Protein 3GRC (pdb70)

CATH classification: 3.40.50.2300

Sequence (483 aa):
PRPRILICEDDPDIARLLNLLEKGGFDSDVHSAAQALEQVARRPYAATVDLNLPDQDGVSLIRALRRDSRTRDLAIVVVSANAREGELEFNSQPLAVSTWLEKPIDENLLILSLHRAIDNAPRPRILICEDDPDIARLLNLLEKGGFDSDVHSAAQALEQVARRPYAATVDLNLPDQDGVSLIRALRRDSRTRDLAIVVVSANAREGELEFNSQPLAVSTWLEKPIDENLLILSLHRAIDNPRPRILICEDDPDIARLLNLLEKGGFDSDVHSAAQALEQVARRPYAATVDLNLPDQDGVSLIRALRRDSRTRDLAIVVVSANAREGELEFNSQPLAVSTWLEKPIDENLLILSLHRAIDNAPRPRILICEDDPDIARLLNLLEKGGFDSDVHSAAQALEQVARRPYAATVDLNLPDQDGVSLIRALRRDSRTRDLAIVVVSANAREGELEFNSQPLAVSTWLEKPIDENLLILSLHRAIDNA

Structure (mmCIF, N/CA/C/O backbone):
data_3GRC
#
_entry.id   3GRC
#
_cell.length_a   64.362
_cell.length_b   87.810
_cell.length_c   103.814
_cell.angle_alpha   90.00
_cell.angle_beta   90.00
_cell.angle_gamma   90.00
#
_symmetry.space_group_name_H-M   'P 21 21 21'
#
loop_
_entity.id
_entity.type
_entity.pdbx_description
1 polymer 'Sensor protein, Kinase'
2 water water
#
loop_
_atom_site.group_PDB
_atom_site.id
_atom_site.type_symbol
_atom_site.label_atom_id
_atom_site.label_alt_id
_atom_site.label_comp_id
_atom_site.label_asym_id
_atom_site.label_entity_id
_atom_site.label_seq_id
_atom_site.pdbx_PDB_ins_code
_atom_site.Cartn_x
_atom_site.Cartn_y
_atom_site.Cartn_z
_atom_site.occupancy
_atom_site.B_iso_or_equiv
_atom_site.auth_seq_id
_atom_site.auth_comp_id
_atom_site.auth_asym_id
_atom_site.auth_atom_id
_atom_site.pdbx_PDB_model_num
ATOM 1 N N . PRO A 1 5 ? 60.635 43.010 -40.150 1.00 52.00 546 PRO A N 1
ATOM 2 C CA . PRO A 1 5 ? 61.433 44.253 -40.147 1.00 52.05 546 PRO A CA 1
ATOM 3 C C . PRO A 1 5 ? 62.692 44.245 -39.259 1.00 51.92 546 PRO A C 1
ATOM 4 O O . PRO A 1 5 ? 63.806 44.137 -39.794 1.00 53.63 546 PRO A O 1
ATOM 8 N N . ARG A 1 6 ? 62.545 44.357 -37.932 1.00 49.14 547 ARG A N 1
ATOM 9 C CA . ARG A 1 6 ? 63.737 44.365 -37.076 1.00 46.78 547 ARG A CA 1
ATOM 10 C C . ARG A 1 6 ? 63.839 43.386 -35.890 1.00 42.63 547 ARG A C 1
ATOM 11 O O . ARG A 1 6 ? 64.633 42.453 -35.942 1.00 42.51 547 ARG A O 1
ATOM 19 N N . PRO A 1 7 ? 63.074 43.590 -34.800 1.00 37.70 548 PRO A N 1
ATOM 20 C CA . PRO A 1 7 ? 63.222 42.613 -33.707 1.00 34.44 548 PRO A CA 1
ATOM 21 C C . PRO A 1 7 ? 62.913 41.211 -34.251 1.00 30.64 548 PRO A C 1
ATOM 22 O O . PRO A 1 7 ? 61.910 41.027 -34.926 1.00 28.33 548 PRO A O 1
ATOM 26 N N . ARG A 1 8 ? 63.754 40.224 -33.962 1.00 28.12 549 ARG A N 1
ATOM 27 C CA . ARG A 1 8 ? 63.504 38.886 -34.493 1.00 26.19 549 ARG A CA 1
ATOM 28 C C . ARG A 1 8 ? 62.921 37.895 -33.485 1.00 23.89 549 ARG A C 1
ATOM 29 O O . ARG A 1 8 ? 63.396 37.782 -32.355 1.00 25.70 549 ARG A O 1
ATOM 37 N N . ILE A 1 9 ? 61.887 37.173 -33.906 1.00 21.98 550 ILE A N 1
ATOM 38 C CA . ILE A 1 9 ? 61.217 36.197 -33.045 1.00 21.04 550 ILE A CA 1
ATOM 39 C C . ILE A 1 9 ? 61.520 34.761 -33.464 1.00 19.79 550 ILE A C 1
ATOM 40 O O . ILE A 1 9 ? 61.539 34.455 -34.649 1.00 21.58 550 ILE A O 1
ATOM 45 N N . LEU A 1 10 ? 61.768 33.879 -32.503 1.00 18.59 551 LEU A N 1
ATOM 46 C CA . LEU A 1 10 ? 62.002 32.482 -32.837 1.00 16.72 551 LEU A CA 1
ATOM 47 C C . LEU A 1 10 ? 60.700 31.711 -32.598 1.00 16.98 551 LEU A C 1
ATOM 48 O O . LEU A 1 10 ? 60.235 31.592 -31.467 1.00 18.51 551 LEU A O 1
ATOM 53 N N . ILE A 1 11 ? 60.117 31.213 -33.679 1.00 14.98 552 ILE A N 1
ATOM 54 C CA . ILE A 1 11 ? 58.878 30.453 -33.636 1.00 16.26 552 ILE A CA 1
ATOM 55 C C . ILE A 1 11 ? 59.141 28.955 -33.510 1.00 16.73 552 ILE A C 1
ATOM 56 O O . ILE A 1 11 ? 59.704 28.347 -34.417 1.00 19.09 552 ILE A O 1
ATOM 61 N N . CYS A 1 12 ? 58.732 28.362 -32.398 1.00 18.12 553 CYS A N 1
ATOM 62 C CA . CYS A 1 12 ? 58.902 26.930 -32.201 1.00 18.71 553 CYS A CA 1
ATOM 63 C C . CYS A 1 12 ? 57.498 26.360 -32.251 1.00 20.31 553 CYS A C 1
ATOM 64 O O . CYS A 1 12 ? 56.722 26.491 -31.289 1.00 19.92 553 CYS A O 1
ATOM 67 N N . GLU A 1 13 ? 57.174 25.732 -33.379 1.00 19.25 554 GLU A N 1
ATOM 68 C CA . GLU A 1 13 ? 55.844 25.182 -33.595 1.00 19.34 554 GLU A CA 1
ATOM 69 C C . GLU A 1 13 ? 55.898 23.880 -34.377 1.00 20.00 554 GLU A C 1
ATOM 70 O O . GLU A 1 13 ? 56.558 23.779 -35.409 1.00 18.10 554 GLU A O 1
ATOM 76 N N . ASP A 1 14 ? 55.203 22.884 -33.862 1.00 19.10 555 ASP A N 1
ATOM 77 C CA . ASP A 1 14 ? 55.148 21.578 -34.488 1.00 21.25 555 ASP A CA 1
ATOM 78 C C . ASP A 1 14 ? 54.340 21.545 -35.794 1.00 20.76 555 ASP A C 1
ATOM 79 O O . ASP A 1 14 ? 54.680 20.810 -36.719 1.00 22.89 555 ASP A O 1
ATOM 84 N N . ASP A 1 15 ? 53.277 22.339 -35.869 1.00 19.41 556 ASP A N 1
ATOM 85 C CA . ASP A 1 15 ? 52.409 22.364 -37.049 1.00 18.80 556 ASP A CA 1
ATOM 86 C C . ASP A 1 15 ? 52.907 23.346 -38.125 1.00 18.06 556 ASP A C 1
ATOM 87 O O . ASP A 1 15 ? 52.945 24.559 -37.913 1.00 17.89 556 ASP A O 1
ATOM 92 N N . PRO A 1 16 ? 53.283 22.827 -39.301 1.00 18.64 557 PRO A N 1
ATOM 93 C CA . PRO A 1 16 ? 53.783 23.629 -40.429 1.00 17.97 557 PRO A CA 1
ATOM 94 C C . PRO A 1 16 ? 52.870 24.813 -40.780 1.00 15.69 557 PRO A C 1
ATOM 95 O O . PRO A 1 16 ? 53.345 25.935 -40.979 1.00 13.49 557 PRO A O 1
ATOM 99 N N . ASP A 1 17 ? 51.569 24.547 -40.877 1.00 13.71 558 ASP A N 1
ATOM 100 C CA . ASP A 1 17 ? 50.593 25.594 -41.180 1.00 14.10 558 ASP A CA 1
ATOM 101 C C . ASP A 1 17 ? 50.639 26.710 -40.148 1.00 15.03 558 ASP A C 1
ATOM 102 O O . ASP A 1 17 ? 50.701 27.878 -40.508 1.00 16.93 558 ASP A O 1
ATOM 107 N N . ILE A 1 18 ? 50.621 26.348 -38.864 1.00 15.17 559 ILE A N 1
ATOM 108 C CA . ILE A 1 18 ? 50.654 27.346 -37.788 1.00 13.69 559 ILE A CA 1
ATOM 109 C C . ILE A 1 18 ? 52.008 28.083 -37.744 1.00 15.05 559 ILE A C 1
ATOM 110 O O . ILE A 1 18 ? 52.055 29.275 -37.455 1.00 16.46 559 ILE A O 1
ATOM 115 N N . ALA A 1 19 ? 53.101 27.376 -38.030 1.00 12.92 560 ALA A N 1
ATOM 116 C CA . ALA A 1 19 ? 54.436 27.992 -38.015 1.00 13.67 560 ALA A CA 1
ATOM 117 C C . ALA A 1 19 ? 54.454 29.096 -39.069 1.00 13.56 560 ALA A C 1
ATOM 118 O O . ALA A 1 19 ? 54.914 30.203 -38.815 1.00 14.22 560 ALA A O 1
ATOM 120 N N . ARG A 1 20 ? 53.931 28.783 -40.248 1.00 11.97 561 ARG A N 1
ATOM 121 C CA . ARG A 1 20 ? 53.873 29.750 -41.327 1.00 12.34 561 ARG A CA 1
ATOM 122 C C . ARG A 1 20 ? 52.895 30.885 -40.985 1.00 11.93 561 ARG A C 1
ATOM 123 O O . ARG A 1 20 ? 53.162 32.038 -41.297 1.00 14.80 561 ARG A O 1
ATOM 131 N N . LEU A 1 21 ? 51.770 30.567 -40.347 1.00 13.16 562 LEU A N 1
ATOM 132 C CA . LEU A 1 21 ? 50.803 31.608 -39.975 1.00 13.47 562 LEU A CA 1
ATOM 133 C C . LEU A 1 21 ? 51.514 32.597 -39.040 1.00 13.73 562 LEU A C 1
ATOM 134 O O . LEU A 1 21 ? 51.433 33.818 -39.233 1.00 14.46 562 LEU A O 1
ATOM 139 N N . LEU A 1 22 ? 52.219 32.067 -38.039 1.00 13.49 563 LEU A N 1
ATOM 140 C CA . LEU A 1 22 ? 52.925 32.936 -37.099 1.00 13.52 563 LEU A CA 1
ATOM 141 C C . LEU A 1 22 ? 53.957 33.774 -37.855 1.00 13.30 563 LEU A C 1
ATOM 142 O O . LEU A 1 22 ? 54.017 34.986 -37.679 1.00 13.70 563 LEU A O 1
ATOM 147 N N . ASN A 1 23 ? 54.734 33.129 -38.717 1.00 12.28 564 ASN A N 1
ATOM 148 C CA . ASN A 1 23 ? 55.732 33.839 -39.508 1.00 14.76 564 ASN A CA 1
ATOM 149 C C . ASN A 1 23 ? 55.074 35.017 -40.252 1.00 15.92 564 ASN A C 1
ATOM 150 O O . ASN A 1 23 ? 55.579 36.135 -40.200 1.00 18.29 564 ASN A O 1
ATOM 155 N N . LEU A 1 24 ? 53.944 34.771 -40.917 1.00 16.75 565 LEU A N 1
ATOM 156 C CA . LEU A 1 24 ? 53.233 35.824 -41.653 1.00 16.59 565 LEU A CA 1
ATOM 157 C C . LEU A 1 24 ? 52.580 36.893 -40.761 1.00 18.74 565 LEU A C 1
ATOM 158 O O . LEU A 1 24 ? 52.654 38.078 -41.088 1.00 18.38 565 LEU A O 1
ATOM 171 N N . LEU A 1 26 ? 53.513 37.764 -37.707 1.00 17.36 567 LEU A N 1
ATOM 172 C CA . LEU A 1 26 ? 54.578 38.518 -37.077 1.00 19.37 567 LEU A CA 1
ATOM 173 C C . LEU A 1 26 ? 55.130 39.577 -38.019 1.00 21.65 567 LEU A C 1
ATOM 174 O O . LEU A 1 26 ? 55.416 40.704 -37.602 1.00 21.53 567 LEU A O 1
ATOM 179 N N . GLU A 1 27 ? 55.269 39.205 -39.285 1.00 21.50 568 GLU A N 1
ATOM 180 C CA . GLU A 1 27 ? 55.767 40.126 -40.290 1.00 24.76 568 GLU A CA 1
ATOM 181 C C . GLU A 1 27 ? 54.805 41.321 -40.367 1.00 25.51 568 GLU A C 1
ATOM 182 O O . GLU A 1 27 ? 55.239 42.463 -40.403 1.00 24.29 568 GLU A O 1
ATOM 188 N N . LYS A 1 28 ? 53.502 41.076 -40.385 1.00 25.54 569 LYS A N 1
ATOM 189 C CA . LYS A 1 28 ? 52.582 42.208 -40.427 1.00 28.94 569 LYS A CA 1
ATOM 190 C C . LYS A 1 28 ? 52.791 43.108 -39.201 1.00 28.62 569 LYS A C 1
ATOM 191 O O . LYS A 1 28 ? 52.665 44.323 -39.291 1.00 30.77 569 LYS A O 1
ATOM 197 N N . GLY A 1 29 ? 53.128 42.505 -38.065 1.00 27.15 570 GLY A N 1
ATOM 198 C CA . GLY A 1 29 ? 53.329 43.265 -36.847 1.00 24.56 570 GLY A CA 1
ATOM 199 C C . GLY A 1 29 ? 54.703 43.894 -36.673 1.00 24.74 570 GLY A C 1
ATOM 200 O O . GLY A 1 29 ? 55.010 44.407 -35.596 1.00 26.63 570 GLY A O 1
ATOM 201 N N . GLY A 1 30 ? 55.537 43.835 -37.711 1.00 23.02 571 GLY A N 1
ATOM 202 C CA . GLY A 1 30 ? 56.855 44.439 -37.645 1.00 21.45 571 GLY A CA 1
ATOM 203 C C . GLY A 1 30 ? 57.983 43.552 -37.166 1.00 22.67 571 GLY A C 1
ATOM 204 O O . GLY A 1 30 ? 59.081 44.034 -36.896 1.00 24.76 571 GLY A O 1
ATOM 205 N N . PHE A 1 31 ? 57.735 42.254 -37.077 1.00 22.29 572 PHE A N 1
ATOM 206 C CA . PHE A 1 31 ? 58.751 41.323 -36.603 1.00 22.27 572 PHE A CA 1
ATOM 207 C C . PHE A 1 31 ? 59.326 40.382 -37.662 1.00 22.47 572 PHE A C 1
ATOM 208 O O . PHE A 1 31 ? 58.585 39.865 -38.493 1.00 23.83 572 PHE A O 1
ATOM 216 N N . ASP A 1 32 ? 60.642 40.158 -37.614 1.00 21.95 573 ASP A N 1
ATOM 217 C CA . ASP A 1 32 ? 61.292 39.188 -38.496 1.00 22.92 573 ASP A CA 1
ATOM 218 C C . ASP A 1 32 ? 61.177 37.934 -37.636 1.00 21.83 573 ASP A C 1
ATOM 219 O O . ASP A 1 32 ? 61.022 38.029 -36.408 1.00 21.03 573 ASP A O 1
ATOM 224 N N . SER A 1 33 ? 61.252 36.765 -38.250 1.00 20.41 574 SER A N 1
ATOM 225 C CA . SER A 1 33 ? 61.165 35.532 -37.472 1.00 19.53 574 SER A CA 1
ATOM 226 C C . SER A 1 33 ? 61.685 34.293 -38.185 1.00 19.27 574 SER A C 1
ATOM 227 O O . SER A 1 33 ? 61.738 34.224 -39.410 1.00 21.65 574 SER A O 1
ATOM 230 N N . ASP A 1 34 ? 62.057 33.308 -37.387 1.00 18.72 575 ASP A N 1
ATOM 231 C CA . ASP A 1 34 ? 62.561 32.057 -37.886 1.00 16.95 575 ASP A CA 1
ATOM 232 C C . ASP A 1 34 ? 61.641 30.956 -37.395 1.00 18.33 575 ASP A C 1
ATOM 233 O O . ASP A 1 34 ? 61.196 30.968 -36.254 1.00 18.72 575 ASP A O 1
ATOM 246 N N . VAL A 1 36 ? 61.049 26.951 -36.496 1.00 15.39 577 VAL A N 1
ATOM 247 C CA . VAL A 1 36 ? 61.665 25.673 -36.144 1.00 17.95 577 VAL A CA 1
ATOM 248 C C . VAL A 1 36 ? 60.520 24.804 -35.639 1.00 18.70 577 VAL A C 1
ATOM 249 O O . VAL A 1 36 ? 59.506 25.318 -35.179 1.00 18.00 577 VAL A O 1
ATOM 253 N N . HIS A 1 37 ? 60.677 23.489 -35.718 1.00 21.91 578 HIS A N 1
ATOM 254 C CA . HIS A 1 37 ? 59.590 22.599 -35.329 1.00 22.63 578 HIS A CA 1
ATOM 255 C C . HIS A 1 37 ? 59.769 21.690 -34.117 1.00 23.00 578 HIS A C 1
ATOM 256 O O . HIS A 1 37 ? 58.934 20.807 -33.888 1.00 24.99 578 HIS A O 1
ATOM 263 N N . SER A 1 38 ? 60.829 21.897 -33.340 1.00 19.95 579 SER A N 1
ATOM 264 C CA . SER A 1 38 ? 61.054 21.060 -32.166 1.00 20.48 579 SER A CA 1
ATOM 265 C C . SER A 1 38 ? 61.887 21.766 -31.111 1.00 20.89 579 SER A C 1
ATOM 266 O O . SER A 1 38 ? 62.564 22.759 -31.393 1.00 21.53 579 SER A O 1
ATOM 269 N N . ALA A 1 39 ? 61.831 21.234 -29.892 1.00 22.12 580 ALA A N 1
ATOM 270 C CA . ALA A 1 39 ? 62.575 21.784 -28.768 1.00 23.82 580 ALA A CA 1
ATOM 271 C C . ALA A 1 39 ? 64.075 21.762 -29.038 1.00 25.24 580 ALA A C 1
ATOM 272 O O . ALA A 1 39 ? 64.784 22.721 -28.726 1.00 27.67 580 ALA A O 1
ATOM 274 N N . ALA A 1 40 ? 64.546 20.669 -29.631 1.00 26.56 581 ALA A N 1
ATOM 275 C CA . ALA A 1 40 ? 65.961 20.510 -29.941 1.00 26.33 581 ALA A CA 1
ATOM 276 C C . ALA A 1 40 ? 66.397 21.619 -30.898 1.00 27.43 581 ALA A C 1
ATOM 277 O O . ALA A 1 40 ? 67.399 22.308 -30.653 1.00 27.44 581 ALA A O 1
ATOM 279 N N . GLN A 1 41 ? 65.639 21.791 -31.982 1.00 25.10 582 GLN A N 1
ATOM 280 C CA . GLN A 1 41 ? 65.941 22.826 -32.957 1.00 25.61 582 GLN A CA 1
ATOM 281 C C . GLN A 1 41 ? 65.907 24.203 -32.315 1.00 25.54 582 GLN A C 1
ATOM 282 O O . GLN A 1 41 ? 66.725 25.064 -32.636 1.00 24.81 582 GLN A O 1
ATOM 288 N N . ALA A 1 42 ? 64.959 24.409 -31.407 1.00 24.37 583 ALA A N 1
ATOM 289 C CA . ALA A 1 42 ? 64.854 25.694 -30.743 1.00 25.85 583 ALA A CA 1
ATOM 290 C C . ALA A 1 42 ? 66.103 25.957 -29.891 1.00 26.65 583 ALA A C 1
ATOM 291 O O . ALA A 1 42 ? 66.664 27.051 -29.923 1.00 24.94 583 ALA A O 1
ATOM 293 N N . LEU A 1 43 ? 66.543 24.952 -29.141 1.00 27.73 584 LEU A N 1
ATOM 294 C CA . LEU A 1 43 ? 67.733 25.102 -28.303 1.00 31.65 584 LEU A CA 1
ATOM 295 C C . LEU A 1 43 ? 68.980 25.416 -29.142 1.00 33.12 584 LEU A C 1
ATOM 296 O O . LEU A 1 43 ? 69.774 26.290 -28.791 1.00 35.23 584 LEU A O 1
ATOM 301 N N . GLU A 1 44 ? 69.134 24.717 -30.260 1.00 33.88 585 GLU A N 1
ATOM 302 C CA . GLU A 1 44 ? 70.270 24.943 -31.146 1.00 35.42 585 GLU A CA 1
ATOM 303 C C . GLU A 1 44 ? 70.213 26.353 -31.742 1.00 35.40 585 GLU A C 1
ATOM 304 O O . GLU A 1 44 ? 71.148 27.151 -31.613 1.00 36.61 585 GLU A O 1
ATOM 310 N N . GLN A 1 45 ? 69.088 26.658 -32.379 1.00 34.31 586 GLN A N 1
ATOM 311 C CA . GLN A 1 45 ? 68.897 27.934 -33.054 1.00 32.43 586 GLN A CA 1
ATOM 312 C C . GLN A 1 45 ? 68.919 29.198 -32.197 1.00 32.54 586 GLN A C 1
ATOM 313 O O . GLN A 1 45 ? 69.417 30.234 -32.637 1.00 30.91 586 GLN A O 1
ATOM 319 N N . VAL A 1 46 ? 68.387 29.125 -30.983 1.00 31.61 587 VAL A N 1
ATOM 320 C CA . VAL A 1 46 ? 68.324 30.308 -30.138 1.00 33.52 587 VAL A CA 1
ATOM 321 C C . VAL A 1 46 ? 69.700 30.881 -29.806 1.00 36.34 587 VAL A C 1
ATOM 322 O O . VAL A 1 46 ? 69.837 32.078 -29.559 1.00 36.12 587 VAL A O 1
ATOM 326 N N . ALA A 1 47 ? 70.714 30.022 -29.817 1.00 38.70 588 ALA A N 1
ATOM 327 C CA . ALA A 1 47 ? 72.074 30.440 -29.525 1.00 42.48 588 ALA A CA 1
ATOM 328 C C . ALA A 1 47 ? 72.787 30.977 -30.770 1.00 44.45 588 ALA A C 1
ATOM 329 O O . ALA A 1 47 ? 73.713 31.786 -30.661 1.00 45.38 588 ALA A O 1
ATOM 331 N N . ARG A 1 48 ? 72.347 30.538 -31.947 1.00 44.98 589 ARG A N 1
ATOM 332 C CA . ARG A 1 48 ? 72.981 30.967 -33.188 1.00 45.68 589 ARG A CA 1
ATOM 333 C C . ARG A 1 48 ? 72.833 32.455 -33.487 1.00 44.79 589 ARG A C 1
ATOM 334 O O . ARG A 1 48 ? 73.571 32.993 -34.307 1.00 45.34 589 ARG A O 1
ATOM 342 N N . ARG A 1 49 ? 71.882 33.123 -32.843 1.00 42.54 590 ARG A N 1
ATOM 343 C CA . ARG A 1 49 ? 71.712 34.551 -33.079 1.00 40.56 590 ARG A CA 1
ATOM 344 C C . ARG A 1 49 ? 70.806 35.229 -32.062 1.00 39.72 590 ARG A C 1
ATOM 345 O O . ARG A 1 49 ? 70.146 34.569 -31.268 1.00 39.86 590 ARG A O 1
ATOM 353 N N . PRO A 1 50 ? 70.792 36.570 -32.060 1.00 39.45 591 PRO A N 1
ATOM 354 C CA . PRO A 1 50 ? 69.969 37.354 -31.136 1.00 38.42 591 PRO A CA 1
ATOM 355 C C . PRO A 1 50 ? 68.482 37.306 -31.483 1.00 36.08 591 PRO A C 1
ATOM 356 O O . PRO A 1 50 ? 68.103 37.504 -32.642 1.00 37.13 591 PRO A O 1
ATOM 360 N N . TYR A 1 51 ? 67.658 37.033 -30.475 1.00 32.88 592 TYR A N 1
ATOM 361 C CA . TYR A 1 51 ? 66.205 36.976 -30.626 1.00 31.04 592 TYR A CA 1
ATOM 362 C C . TYR A 1 51 ? 65.555 37.840 -29.551 1.00 29.75 592 TYR A C 1
ATOM 363 O O . TYR A 1 51 ? 65.956 37.789 -28.396 1.00 30.03 592 TYR A O 1
ATOM 372 N N . ALA A 1 52 ? 64.564 38.638 -29.936 1.00 28.09 593 ALA A N 1
ATOM 373 C CA . ALA A 1 52 ? 63.858 39.494 -28.986 1.00 26.81 593 ALA A CA 1
ATOM 374 C C . ALA A 1 52 ? 62.908 38.634 -28.147 1.00 26.85 593 ALA A C 1
ATOM 375 O O . ALA A 1 52 ? 62.614 38.963 -26.994 1.00 27.04 593 ALA A O 1
ATOM 377 N N . ALA A 1 53 ? 62.429 37.535 -28.726 1.00 24.71 594 ALA A N 1
ATOM 378 C CA . ALA A 1 53 ? 61.517 36.661 -28.019 1.00 24.05 594 ALA A CA 1
ATOM 379 C C . ALA A 1 53 ? 61.282 35.355 -28.767 1.00 24.77 594 ALA A C 1
ATOM 380 O O . ALA A 1 53 ? 61.699 35.187 -29.903 1.00 24.83 594 ALA A O 1
ATOM 390 N N . THR A 1 55 ? 58.156 32.164 -29.351 1.00 20.02 596 THR A N 1
ATOM 391 C CA . THR A 1 55 ? 56.774 31.747 -29.165 1.00 19.74 596 THR A CA 1
ATOM 392 C C . THR A 1 55 ? 56.919 30.242 -29.017 1.00 19.63 596 THR A C 1
ATOM 393 O O . THR A 1 55 ? 57.680 29.608 -29.760 1.00 19.32 596 THR A O 1
ATOM 397 N N . VAL A 1 56 ? 56.202 29.668 -28.056 1.00 19.37 597 VAL A N 1
ATOM 398 C CA . VAL A 1 56 ? 56.298 28.239 -27.810 1.00 19.05 597 VAL A CA 1
ATOM 399 C C . VAL A 1 56 ? 55.003 27.448 -27.842 1.00 19.79 597 VAL A C 1
ATOM 400 O O . VAL A 1 56 ? 54.028 27.773 -27.171 1.00 19.21 597 VAL A O 1
ATOM 404 N N . ASP A 1 57 ? 55.023 26.388 -28.631 1.00 21.13 598 ASP A N 1
ATOM 405 C CA . ASP A 1 57 ? 53.898 25.481 -28.752 1.00 23.66 598 ASP A CA 1
ATOM 406 C C . ASP A 1 57 ? 54.079 24.487 -27.608 1.00 26.13 598 ASP A C 1
ATOM 407 O O . ASP A 1 57 ? 55.155 23.918 -27.441 1.00 26.84 598 ASP A O 1
ATOM 412 N N . LEU A 1 58 ? 53.040 24.281 -26.816 1.00 28.06 599 LEU A N 1
ATOM 413 C CA . LEU A 1 58 ? 53.129 23.356 -25.703 1.00 32.24 599 LEU A CA 1
ATOM 414 C C . LEU A 1 58 ? 53.194 21.894 -26.140 1.00 35.40 599 LEU A C 1
ATOM 415 O O . LEU A 1 58 ? 53.844 21.076 -25.493 1.00 34.98 599 LEU A O 1
ATOM 420 N N . ASN A 1 59 ? 52.543 21.573 -27.253 1.00 38.73 600 ASN A N 1
ATOM 421 C CA . ASN A 1 59 ? 52.512 20.198 -27.754 1.00 42.70 600 ASN A CA 1
ATOM 422 C C . ASN A 1 59 ? 53.574 19.864 -28.800 1.00 44.23 600 ASN A C 1
ATOM 423 O O . ASN A 1 59 ? 53.265 19.727 -29.981 1.00 44.48 600 ASN A O 1
ATOM 428 N N . LEU A 1 60 ? 54.820 19.722 -28.365 1.00 45.42 601 LEU A N 1
ATOM 429 C CA . LEU A 1 60 ? 55.912 19.396 -29.279 1.00 47.12 601 LEU A CA 1
ATOM 430 C C . LEU A 1 60 ? 56.205 17.894 -29.272 1.00 49.45 601 LEU A C 1
ATOM 431 O O . LEU A 1 60 ? 55.951 17.208 -28.283 1.00 48.23 601 LEU A O 1
ATOM 436 N N . PRO A 1 61 ? 56.762 17.371 -30.378 1.00 52.66 602 PRO A N 1
ATOM 437 C CA . PRO A 1 61 ? 57.095 15.943 -30.503 1.00 54.26 602 PRO A CA 1
ATOM 438 C C . PRO A 1 61 ? 58.092 15.440 -29.452 1.00 54.37 602 PRO A C 1
ATOM 439 O O . PRO A 1 61 ? 57.705 14.717 -28.534 1.00 54.52 602 PRO A O 1
ATOM 443 N N . ASP A 1 62 ? 59.361 15.828 -29.587 1.00 55.03 603 ASP A N 1
ATOM 444 C CA . ASP A 1 62 ? 60.412 15.415 -28.647 1.00 55.80 603 ASP A CA 1
ATOM 445 C C . ASP A 1 62 ? 60.127 15.798 -27.188 1.00 55.82 603 ASP A C 1
ATOM 446 O O . ASP A 1 62 ? 59.567 15.005 -26.430 1.00 56.59 603 ASP A O 1
ATOM 451 N N . GLN A 1 63 ? 60.526 17.004 -26.795 1.00 55.00 604 GLN A N 1
ATOM 452 C CA . GLN A 1 63 ? 60.289 17.490 -25.442 1.00 53.38 604 GLN A CA 1
ATOM 453 C C . GLN A 1 63 ? 59.085 18.406 -25.512 1.00 51.45 604 GLN A C 1
ATOM 454 O O . GLN A 1 63 ? 58.928 19.146 -26.485 1.00 51.19 604 GLN A O 1
ATOM 460 N N . ASP A 1 64 ? 58.236 18.378 -24.492 1.00 48.14 605 ASP A N 1
ATOM 461 C CA . ASP A 1 64 ? 57.090 19.269 -24.510 1.00 46.36 605 ASP A CA 1
ATOM 462 C C . ASP A 1 64 ? 57.532 20.705 -24.241 1.00 42.90 605 ASP A C 1
ATOM 463 O O . ASP A 1 64 ? 58.644 20.954 -23.783 1.00 42.20 605 ASP A O 1
ATOM 468 N N . GLY A 1 65 ? 56.644 21.642 -24.533 1.00 40.87 606 GLY A N 1
ATOM 469 C CA . GLY A 1 65 ? 56.942 23.046 -24.352 1.00 37.48 606 GLY A CA 1
ATOM 470 C C . GLY A 1 65 ? 57.437 23.485 -22.993 1.00 35.26 606 GLY A C 1
ATOM 471 O O . GLY A 1 65 ? 58.353 24.294 -22.922 1.00 35.05 606 GLY A O 1
ATOM 472 N N . VAL A 1 66 ? 56.850 22.979 -21.913 1.00 34.40 607 VAL A N 1
ATOM 473 C CA . VAL A 1 66 ? 57.295 23.402 -20.589 1.00 35.75 607 VAL A CA 1
ATOM 474 C C . VAL A 1 66 ? 58.725 22.944 -20.312 1.00 35.21 607 VAL A C 1
ATOM 475 O O . VAL A 1 66 ? 59.480 23.632 -19.632 1.00 35.72 607 VAL A O 1
ATOM 479 N N . SER A 1 67 ? 59.092 21.786 -20.847 1.00 34.81 608 SER A N 1
ATOM 480 C CA . SER A 1 67 ? 60.443 21.258 -20.678 1.00 34.88 608 SER A CA 1
ATOM 481 C C . SER A 1 67 ? 61.435 22.179 -21.384 1.00 34.23 608 SER A C 1
ATOM 482 O O . SER A 1 67 ? 62.521 22.468 -20.870 1.00 34.38 608 SER A O 1
ATOM 485 N N . LEU A 1 68 ? 61.057 22.627 -22.576 1.00 32.03 609 LEU A N 1
ATOM 486 C CA . LEU A 1 68 ? 61.890 23.527 -23.354 1.00 30.78 609 LEU A CA 1
ATOM 487 C C . LEU A 1 68 ? 62.090 24.833 -22.592 1.00 30.20 609 LEU A C 1
ATOM 488 O O . LEU A 1 68 ? 63.216 25.303 -22.442 1.00 30.55 609 LEU A O 1
ATOM 493 N N . ILE A 1 69 ? 60.995 25.406 -22.093 1.00 28.68 610 ILE A N 1
ATOM 494 C CA . ILE A 1 69 ? 61.069 26.670 -21.363 1.00 27.91 610 ILE A CA 1
ATOM 495 C C . ILE A 1 69 ? 61.918 26.564 -20.093 1.00 29.42 610 ILE A C 1
ATOM 496 O O . ILE A 1 69 ? 62.680 27.481 -19.776 1.00 27.87 610 ILE A O 1
ATOM 501 N N . ARG A 1 70 ? 61.786 25.455 -19.373 1.00 30.20 611 ARG A N 1
ATOM 502 C CA . ARG A 1 70 ? 62.569 25.245 -18.162 1.00 33.67 611 ARG A CA 1
ATOM 503 C C . ARG A 1 70 ? 64.052 25.232 -18.517 1.00 33.31 611 ARG A C 1
ATOM 504 O O . ARG A 1 70 ? 64.862 25.868 -17.841 1.00 33.94 611 ARG A O 1
ATOM 512 N N . ALA A 1 71 ? 64.397 24.515 -19.586 1.00 32.76 612 ALA A N 1
ATOM 513 C CA . ALA A 1 71 ? 65.785 24.415 -20.027 1.00 33.17 612 ALA A CA 1
ATOM 514 C C . ALA A 1 71 ? 66.344 25.795 -20.376 1.00 34.57 612 ALA A C 1
ATOM 515 O O . ALA A 1 71 ? 67.490 26.109 -20.055 1.00 34.41 612 ALA A O 1
ATOM 517 N N . LEU A 1 72 ? 65.527 26.626 -21.021 1.00 35.21 613 LEU A N 1
ATOM 518 C CA . LEU A 1 72 ? 65.954 27.979 -21.392 1.00 34.81 613 LEU A CA 1
ATOM 519 C C . LEU A 1 72 ? 66.201 28.884 -20.178 1.00 33.99 613 LEU A C 1
ATOM 520 O O . LEU A 1 72 ? 67.110 29.715 -20.183 1.00 31.29 613 LEU A O 1
ATOM 525 N N . ARG A 1 73 ? 65.394 28.726 -19.139 1.00 34.60 614 ARG A N 1
ATOM 526 C CA . ARG A 1 73 ? 65.569 29.546 -17.952 1.00 39.00 614 ARG A CA 1
ATOM 527 C C . ARG A 1 73 ? 66.805 29.145 -17.131 1.00 41.04 614 ARG A C 1
ATOM 528 O O . ARG A 1 73 ? 67.327 29.950 -16.365 1.00 41.76 614 ARG A O 1
ATOM 536 N N . ARG A 1 74 ? 67.279 27.913 -17.299 1.00 43.83 615 ARG A N 1
ATOM 537 C CA . ARG A 1 74 ? 68.448 27.445 -16.553 1.00 47.67 615 ARG A CA 1
ATOM 538 C C . ARG A 1 74 ? 69.779 27.849 -17.186 1.00 48.54 615 ARG A C 1
ATOM 539 O O . ARG A 1 74 ? 70.845 27.539 -16.658 1.00 48.58 615 ARG A O 1
ATOM 547 N N . ASP A 1 75 ? 69.713 28.550 -18.314 1.00 49.41 616 ASP A N 1
ATOM 548 C CA . ASP A 1 75 ? 70.911 29.012 -19.012 1.00 50.14 616 ASP A CA 1
ATOM 549 C C . ASP A 1 75 ? 70.944 30.538 -18.948 1.00 50.47 616 ASP A C 1
ATOM 550 O O . ASP A 1 75 ? 70.013 31.205 -19.389 1.00 49.49 616 ASP A O 1
ATOM 555 N N . SER A 1 76 ? 72.027 31.086 -18.411 1.00 50.80 617 SER A N 1
ATOM 556 C CA . SER A 1 76 ? 72.164 32.530 -18.258 1.00 51.46 617 SER A CA 1
ATOM 557 C C . SER A 1 76 ? 71.918 33.369 -19.507 1.00 51.26 617 SER A C 1
ATOM 558 O O . SER A 1 76 ? 71.348 34.455 -19.416 1.00 51.47 617 SER A O 1
ATOM 561 N N . ARG A 1 77 ? 72.340 32.881 -20.669 1.00 51.65 618 ARG A N 1
ATOM 562 C CA . ARG A 1 77 ? 72.164 33.652 -21.899 1.00 52.77 618 ARG A CA 1
ATOM 563 C C . ARG A 1 77 ? 70.743 33.670 -22.475 1.00 51.14 618 ARG A C 1
ATOM 564 O O . ARG A 1 77 ? 70.456 34.430 -23.399 1.00 49.61 618 ARG A O 1
ATOM 572 N N . THR A 1 78 ? 69.859 32.843 -21.927 1.00 49.42 619 THR A N 1
ATOM 573 C CA . THR A 1 78 ? 68.476 32.803 -22.390 1.00 48.95 619 THR A CA 1
ATOM 574 C C . THR A 1 78 ? 67.489 32.932 -21.232 1.00 49.11 619 THR A C 1
ATOM 575 O O . THR A 1 78 ? 66.293 32.725 -21.403 1.00 47.74 619 THR A O 1
ATOM 579 N N . ARG A 1 79 ? 67.999 33.297 -20.059 1.00 49.01 620 ARG A N 1
ATOM 580 C CA . ARG A 1 79 ? 67.171 33.451 -18.867 1.00 49.78 620 ARG A CA 1
ATOM 581 C C . ARG A 1 79 ? 66.271 34.685 -18.976 1.00 47.47 620 ARG A C 1
ATOM 582 O O . ARG A 1 79 ? 65.197 34.736 -18.377 1.00 47.09 620 ARG A O 1
ATOM 590 N N . ASP A 1 80 ? 66.705 35.674 -19.754 1.00 45.15 621 ASP A N 1
ATOM 591 C CA . ASP A 1 80 ? 65.930 36.898 -19.914 1.00 42.71 621 ASP A CA 1
ATOM 592 C C . ASP A 1 80 ? 65.251 37.040 -21.277 1.00 39.63 621 ASP A C 1
ATOM 593 O O . ASP A 1 80 ? 64.818 38.127 -21.660 1.00 40.25 621 ASP A O 1
ATOM 598 N N . LEU A 1 81 ? 65.154 35.933 -22.001 1.00 34.53 622 LEU A N 1
ATOM 599 C CA . LEU A 1 81 ? 64.505 35.922 -23.309 1.00 30.03 622 LEU A CA 1
ATOM 600 C C . LEU A 1 81 ? 62.983 35.934 -23.114 1.00 26.38 622 LEU A C 1
ATOM 601 O O . LEU A 1 81 ? 62.431 35.056 -22.447 1.00 23.82 622 LEU A O 1
ATOM 606 N N . ALA A 1 82 ? 62.301 36.926 -23.678 1.00 23.32 623 ALA A N 1
ATOM 607 C CA . ALA A 1 82 ? 60.845 36.987 -23.522 1.00 23.34 623 ALA A CA 1
ATOM 608 C C . ALA A 1 82 ? 60.221 35.770 -24.219 1.00 21.67 623 ALA A C 1
ATOM 609 O O . ALA A 1 82 ? 60.634 35.404 -25.310 1.00 21.99 623 ALA A O 1
ATOM 611 N N . ILE A 1 83 ? 59.256 35.134 -23.559 1.00 21.30 624 ILE A N 1
ATOM 612 C CA . ILE A 1 83 ? 58.598 33.960 -24.100 1.00 20.40 624 ILE A CA 1
ATOM 613 C C . ILE A 1 83 ? 57.071 34.059 -24.012 1.00 22.71 624 ILE A C 1
ATOM 614 O O . ILE A 1 83 ? 56.524 34.427 -22.973 1.00 23.66 624 ILE A O 1
ATOM 619 N N . VAL A 1 84 ? 56.400 33.729 -25.112 1.00 20.97 625 VAL A N 1
ATOM 620 C CA . VAL A 1 84 ? 54.941 33.728 -25.193 1.00 19.44 625 VAL A CA 1
ATOM 621 C C . VAL A 1 84 ? 54.522 32.327 -25.640 1.00 19.03 625 VAL A C 1
ATOM 622 O O . VAL A 1 84 ? 54.969 31.841 -26.679 1.00 18.63 625 VAL A O 1
ATOM 626 N N . VAL A 1 85 ? 53.675 31.670 -24.854 1.00 19.32 626 VAL A N 1
ATOM 627 C CA . VAL A 1 85 ? 53.199 30.342 -25.216 1.00 18.02 626 VAL A CA 1
ATOM 628 C C . VAL A 1 85 ? 51.987 30.526 -26.131 1.00 19.25 626 VAL A C 1
ATOM 629 O O . VAL A 1 85 ? 51.103 31.334 -25.838 1.00 20.00 626 VAL A O 1
ATOM 633 N N . VAL A 1 86 ? 51.968 29.799 -27.244 1.00 18.26 627 VAL A N 1
ATOM 634 C CA . VAL A 1 86 ? 50.864 29.849 -28.201 1.00 19.72 627 VAL A CA 1
ATOM 635 C C . VAL A 1 86 ? 50.595 28.378 -28.427 1.00 22.34 627 VAL A C 1
ATOM 636 O O . VAL A 1 86 ? 51.345 27.696 -29.130 1.00 22.23 627 VAL A O 1
ATOM 640 N N . SER A 1 87 ? 49.527 27.885 -27.816 1.00 23.04 628 SER A N 1
ATOM 641 C CA . SER A 1 87 ? 49.224 26.477 -27.900 1.00 26.35 628 SER A CA 1
ATOM 642 C C . SER A 1 87 ? 47.755 26.207 -27.660 1.00 28.89 628 SER A C 1
ATOM 643 O O . SER A 1 87 ? 47.057 27.008 -27.036 1.00 30.54 628 SER A O 1
ATOM 646 N N . ALA A 1 88 ? 47.304 25.059 -28.155 1.00 31.44 629 ALA A N 1
ATOM 647 C CA . ALA A 1 88 ? 45.919 24.627 -28.037 1.00 33.78 629 ALA A CA 1
ATOM 648 C C . ALA A 1 88 ? 45.468 24.420 -26.590 1.00 35.35 629 ALA A C 1
ATOM 649 O O . ALA A 1 88 ? 44.349 24.769 -26.209 1.00 37.30 629 ALA A O 1
ATOM 651 N N . ASN A 1 89 ? 46.339 23.841 -25.784 1.00 34.75 630 ASN A N 1
ATOM 652 C CA . ASN A 1 89 ? 46.008 23.600 -24.391 1.00 34.70 630 ASN A CA 1
ATOM 653 C C . ASN A 1 89 ? 46.791 24.601 -23.531 1.00 33.55 630 ASN A C 1
ATOM 654 O O . ASN A 1 89 ? 47.368 24.236 -22.503 1.00 32.63 630 ASN A O 1
ATOM 659 N N . ALA A 1 90 ? 46.796 25.863 -23.959 1.00 32.08 631 ALA A N 1
ATOM 660 C CA . ALA A 1 90 ? 47.525 26.915 -23.260 1.00 32.69 631 ALA A CA 1
ATOM 661 C C . ALA A 1 90 ? 47.010 27.204 -21.865 1.00 34.21 631 ALA A C 1
ATOM 662 O O . ALA A 1 90 ? 47.787 27.304 -20.917 1.00 33.47 631 ALA A O 1
ATOM 664 N N . ARG A 1 91 ? 45.695 27.339 -21.745 1.00 36.86 632 ARG A N 1
ATOM 665 C CA . ARG A 1 91 ? 45.057 27.647 -20.474 1.00 39.19 632 ARG A CA 1
ATOM 666 C C . ARG A 1 91 ? 45.338 26.575 -19.421 1.00 40.08 632 ARG A C 1
ATOM 667 O O . ARG A 1 91 ? 45.811 26.891 -18.326 1.00 39.16 632 ARG A O 1
ATOM 675 N N . GLU A 1 92 ? 45.058 25.312 -19.740 1.00 39.61 633 GLU A N 1
ATOM 676 C CA . GLU A 1 92 ? 45.317 24.236 -18.785 1.00 39.67 633 GLU A CA 1
ATOM 677 C C . GLU A 1 92 ? 46.814 24.065 -18.522 1.00 37.20 633 GLU A C 1
ATOM 678 O O . GLU A 1 92 ? 47.207 23.586 -17.464 1.00 33.88 633 GLU A O 1
ATOM 684 N N . GLY A 1 93 ? 47.644 24.457 -19.489 1.00 36.03 634 GLY A N 1
ATOM 685 C CA . GLY A 1 93 ? 49.079 24.346 -19.315 1.00 33.70 634 GLY A CA 1
ATOM 686 C C . GLY A 1 93 ? 49.556 25.380 -18.311 1.00 32.68 634 GLY A C 1
ATOM 687 O O . GLY A 1 93 ? 50.431 25.116 -17.488 1.00 32.12 634 GLY A O 1
ATOM 688 N N . GLU A 1 94 ? 48.961 26.566 -18.389 1.00 32.41 635 GLU A N 1
ATOM 689 C CA . GLU A 1 94 ? 49.275 27.685 -17.502 1.00 34.24 635 GLU A CA 1
ATOM 690 C C . GLU A 1 94 ? 48.837 27.374 -16.072 1.00 35.33 635 GLU A C 1
ATOM 691 O O . GLU A 1 94 ? 49.583 27.592 -15.114 1.00 33.36 635 GLU A O 1
ATOM 697 N N . LEU A 1 95 ? 47.612 26.871 -15.948 1.00 35.88 636 LEU A N 1
ATOM 698 C CA . LEU A 1 95 ? 47.035 26.517 -14.662 1.00 38.08 636 LEU A CA 1
ATOM 699 C C . LEU A 1 95 ? 47.878 25.464 -13.952 1.00 40.17 636 LEU A C 1
ATOM 700 O O . LEU A 1 95 ? 48.004 25.468 -12.728 1.00 41.00 636 LEU A O 1
ATOM 705 N N . GLU A 1 96 ? 48.479 24.576 -14.732 1.00 42.35 637 GLU A N 1
ATOM 706 C CA . GLU A 1 96 ? 49.281 23.494 -14.182 1.00 43.80 637 GLU A CA 1
ATOM 707 C C . GLU A 1 96 ? 50.756 23.791 -13.919 1.00 43.43 637 GLU A C 1
ATOM 708 O O . GLU A 1 96 ? 51.303 23.333 -12.916 1.00 43.77 637 GLU A O 1
ATOM 714 N N . PHE A 1 97 ? 51.392 24.566 -14.800 1.00 42.66 638 PHE A N 1
ATOM 715 C CA . PHE A 1 97 ? 52.829 24.841 -14.684 1.00 41.28 638 PHE A CA 1
ATOM 716 C C . PHE A 1 97 ? 53.339 26.264 -14.483 1.00 39.82 638 PHE A C 1
ATOM 717 O O . PHE A 1 97 ? 54.505 26.446 -14.126 1.00 40.64 638 PHE A O 1
ATOM 725 N N . ASN A 1 98 ? 52.498 27.267 -14.712 1.00 36.26 639 ASN A N 1
ATOM 726 C CA . ASN A 1 98 ? 52.943 28.650 -14.584 1.00 34.55 639 ASN A CA 1
ATOM 727 C C . ASN A 1 98 ? 53.583 28.981 -13.238 1.00 34.41 639 ASN A C 1
ATOM 728 O O . ASN A 1 98 ? 53.116 28.547 -12.191 1.00 34.11 639 ASN A O 1
ATOM 733 N N . SER A 1 99 ? 54.662 29.749 -13.277 1.00 33.61 640 SER A N 1
ATOM 734 C CA . SER A 1 99 ? 55.361 30.144 -12.060 1.00 35.87 640 SER A CA 1
ATOM 735 C C . SER A 1 99 ? 56.362 31.221 -12.424 1.00 36.81 640 SER A C 1
ATOM 736 O O . SER A 1 99 ? 56.817 31.290 -13.562 1.00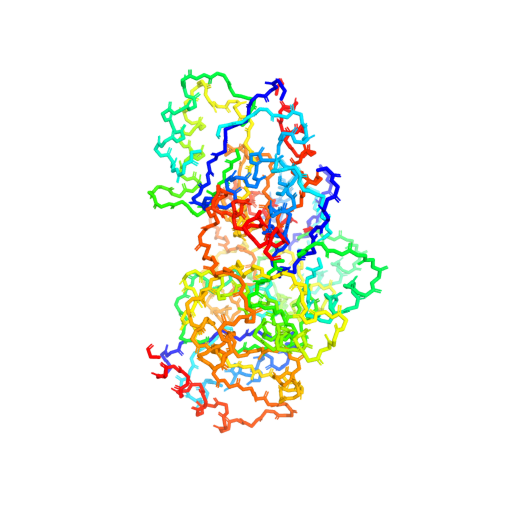 37.30 640 SER A O 1
ATOM 739 N N . GLN A 1 100 ? 56.699 32.067 -11.462 1.00 39.46 641 GLN A N 1
ATOM 740 C CA . GLN A 1 100 ? 57.652 33.140 -11.711 1.00 42.31 641 GLN A CA 1
ATOM 741 C C . GLN A 1 100 ? 58.966 32.659 -12.322 1.00 40.45 641 GLN A C 1
ATOM 742 O O . GLN A 1 100 ? 59.484 33.275 -13.244 1.00 40.35 641 GLN A O 1
ATOM 748 N N . PRO A 1 101 ? 59.526 31.556 -11.811 1.00 38.69 642 PRO A N 1
ATOM 749 C CA . PRO A 1 101 ? 60.787 31.060 -12.378 1.00 37.84 642 PRO A CA 1
ATOM 750 C C . PRO A 1 101 ? 60.679 30.739 -13.874 1.00 36.06 642 PRO A C 1
ATOM 751 O O . PRO A 1 101 ? 61.630 30.933 -14.631 1.00 35.37 642 PRO A O 1
ATOM 755 N N . LEU A 1 102 ? 59.510 30.246 -14.284 1.00 35.87 643 LEU A N 1
ATOM 756 C CA . LEU A 1 102 ? 59.237 29.893 -15.677 1.00 34.42 643 LEU A CA 1
ATOM 757 C C . LEU A 1 102 ? 59.240 31.170 -16.537 1.00 32.61 643 LEU A C 1
ATOM 758 O O . LEU A 1 102 ? 59.644 31.158 -17.693 1.00 31.13 643 LEU A O 1
ATOM 763 N N . ALA A 1 103 ? 58.790 32.271 -15.950 1.00 32.41 644 ALA A N 1
ATOM 764 C CA . ALA A 1 103 ? 58.793 33.566 -16.625 1.00 32.60 644 ALA A CA 1
ATOM 765 C C . ALA A 1 103 ? 58.160 33.626 -18.016 1.00 31.76 644 ALA A C 1
ATOM 766 O O . ALA A 1 103 ? 58.697 34.256 -18.933 1.00 32.10 644 ALA A O 1
ATOM 768 N N . VAL A 1 104 ? 57.024 32.967 -18.182 1.00 30.30 645 VAL A N 1
ATOM 769 C CA . VAL A 1 104 ? 56.336 33.020 -19.460 1.00 30.96 645 VAL A CA 1
ATOM 770 C C . VAL A 1 104 ? 55.394 34.218 -19.347 1.00 30.24 645 VAL A C 1
ATOM 771 O O . VAL A 1 104 ? 54.520 34.278 -18.474 1.00 29.66 645 VAL A O 1
ATOM 775 N N . SER A 1 105 ? 55.621 35.196 -20.216 1.00 30.17 646 SER A N 1
ATOM 776 C CA . SER A 1 105 ? 54.856 36.430 -20.214 1.00 29.62 646 SER A CA 1
ATOM 777 C C . SER A 1 105 ? 53.355 36.267 -20.408 1.00 28.53 646 SER A C 1
ATOM 778 O O . SER A 1 105 ? 52.563 36.848 -19.666 1.00 27.31 646 SER A O 1
ATOM 781 N N . THR A 1 106 ? 52.966 35.486 -21.404 1.00 26.91 647 THR A N 1
ATOM 782 C CA . THR A 1 106 ? 51.556 35.278 -21.693 1.00 25.76 647 THR A CA 1
ATOM 783 C C . THR A 1 106 ? 51.321 33.905 -22.290 1.00 23.26 647 THR A C 1
ATOM 784 O O . THR A 1 106 ? 52.144 33.404 -23.047 1.00 22.20 647 THR A O 1
ATOM 788 N N . TRP A 1 107 ? 50.180 33.318 -21.947 1.00 22.26 648 TRP A N 1
ATOM 789 C CA . TRP A 1 107 ? 49.773 32.014 -22.442 1.00 23.05 648 TRP A CA 1
ATOM 790 C C . TRP A 1 107 ? 48.591 32.261 -23.379 1.00 24.71 648 TRP A C 1
ATOM 791 O O . TRP A 1 107 ? 47.497 32.600 -22.930 1.00 25.64 648 TRP A O 1
ATOM 802 N N . LEU A 1 108 ? 48.822 32.101 -24.677 1.00 24.39 649 LEU A N 1
ATOM 803 C CA . LEU A 1 108 ? 47.794 32.331 -25.691 1.00 24.67 649 LEU A CA 1
ATOM 804 C C . LEU A 1 108 ? 47.232 31.040 -26.266 1.00 24.51 649 LEU A C 1
ATOM 805 O O . LEU A 1 108 ? 47.974 30.106 -26.562 1.00 22.59 649 LEU A O 1
ATOM 810 N N . GLU A 1 109 ? 45.917 31.012 -26.447 1.00 23.98 650 GLU A N 1
ATOM 811 C CA . GLU A 1 109 ? 45.245 29.847 -27.009 1.00 27.62 650 GLU A CA 1
ATOM 812 C C . GLU A 1 109 ? 45.117 29.922 -28.534 1.00 25.98 650 GLU A C 1
ATOM 813 O O . GLU A 1 109 ? 45.421 30.934 -29.153 1.00 23.40 650 GLU A O 1
ATOM 819 N N . LYS A 1 110 ? 44.690 28.816 -29.124 1.00 26.24 651 LYS A N 1
ATOM 820 C CA . LYS A 1 110 ? 44.446 28.729 -30.552 1.00 28.45 651 LYS A CA 1
ATOM 821 C C . LYS A 1 110 ? 42.945 28.433 -30.600 1.00 29.86 651 LYS A C 1
ATOM 822 O O . LYS A 1 110 ? 42.431 27.698 -29.758 1.00 31.86 651 LYS A O 1
ATOM 828 N N . PRO A 1 111 ? 42.213 29.025 -31.560 1.00 29.91 652 PRO A N 1
ATOM 829 C CA . PRO A 1 111 ? 42.677 29.949 -32.606 1.00 28.80 652 PRO A CA 1
ATOM 830 C C . PRO A 1 111 ? 43.343 31.206 -32.050 1.00 26.60 652 PRO A C 1
ATOM 831 O O . PRO A 1 111 ? 42.880 31.801 -31.085 1.00 26.13 652 PRO A O 1
ATOM 835 N N . ILE A 1 112 ? 44.432 31.597 -32.692 1.00 25.28 653 ILE A N 1
ATOM 836 C CA . ILE A 1 112 ? 45.220 32.738 -32.278 1.00 23.36 653 ILE A CA 1
ATOM 837 C C . ILE A 1 112 ? 44.602 34.112 -32.483 1.00 22.24 653 ILE A C 1
ATOM 838 O O . ILE A 1 112 ? 44.135 34.447 -33.562 1.00 21.33 653 ILE A O 1
ATOM 843 N N . ASP A 1 113 ? 44.609 34.900 -31.420 1.00 20.55 654 ASP A N 1
ATOM 844 C CA . ASP A 1 113 ? 44.114 36.259 -31.461 1.00 20.68 654 ASP A CA 1
ATOM 845 C C . ASP A 1 113 ? 45.317 37.089 -31.937 1.00 18.91 654 ASP A C 1
ATOM 846 O O . ASP A 1 113 ? 46.225 37.358 -31.171 1.00 18.76 654 ASP A O 1
ATOM 851 N N . GLU A 1 114 ? 45.319 37.479 -33.201 1.00 20.31 655 GLU A N 1
ATOM 852 C CA . GLU A 1 114 ? 46.427 38.235 -33.775 1.00 21.21 655 GLU A CA 1
ATOM 853 C C . GLU A 1 114 ? 46.811 39.502 -33.022 1.00 22.77 655 GLU A C 1
ATOM 854 O O . GLU A 1 114 ? 48.000 39.762 -32.792 1.00 21.89 655 GLU A O 1
ATOM 860 N N . ASN A 1 115 ? 45.812 40.299 -32.656 1.00 22.19 656 ASN A N 1
ATOM 861 C CA . ASN A 1 115 ? 46.061 41.535 -31.922 1.00 23.00 656 ASN A CA 1
ATOM 862 C C . ASN A 1 115 ? 46.707 41.253 -30.577 1.00 21.77 656 ASN A C 1
ATOM 863 O O . ASN A 1 115 ? 47.666 41.921 -30.183 1.00 22.83 656 ASN A O 1
ATOM 868 N N . LEU A 1 116 ? 46.173 40.263 -29.869 1.00 23.31 657 LEU A N 1
ATOM 869 C CA . LEU A 1 116 ? 46.712 39.916 -28.565 1.00 20.97 657 LEU A CA 1
ATOM 870 C C . LEU A 1 116 ? 48.120 39.362 -28.754 1.00 20.48 657 LEU A C 1
ATOM 871 O O . LEU A 1 116 ? 48.990 39.596 -27.936 1.00 19.18 657 LEU A O 1
ATOM 876 N N . LEU A 1 117 ? 48.362 38.657 -29.856 1.00 20.31 658 LEU A N 1
ATOM 877 C CA . LEU A 1 117 ? 49.701 38.113 -30.083 1.00 18.30 658 LEU A CA 1
ATOM 878 C C . LEU A 1 117 ? 50.755 39.199 -30.204 1.00 18.15 658 LEU A C 1
ATOM 879 O O . LEU A 1 117 ? 51.792 39.142 -29.545 1.00 18.65 658 LEU A O 1
ATOM 884 N N . ILE A 1 118 ? 50.495 40.174 -31.069 1.00 17.97 659 ILE A N 1
ATOM 885 C CA . ILE A 1 118 ? 51.443 41.253 -31.302 1.00 19.42 659 ILE A CA 1
ATOM 886 C C . ILE A 1 118 ? 51.590 42.100 -30.035 1.00 18.73 659 ILE A C 1
ATOM 887 O O . ILE A 1 118 ? 52.701 42.410 -29.619 1.00 21.62 659 ILE A O 1
ATOM 892 N N . LEU A 1 119 ? 50.470 42.424 -29.405 1.00 19.63 660 LEU A N 1
ATOM 893 C CA . LEU A 1 119 ? 50.482 43.215 -28.179 1.00 21.75 660 LEU A CA 1
ATOM 894 C C . LEU A 1 119 ? 51.307 42.504 -27.106 1.00 22.28 660 LEU A C 1
ATOM 895 O O . LEU A 1 119 ? 52.200 43.105 -26.501 1.00 23.27 660 LEU A O 1
ATOM 900 N N . SER A 1 120 ? 51.009 41.223 -26.889 1.00 22.85 661 SER A N 1
ATOM 901 C CA . SER A 1 120 ? 51.723 40.408 -25.906 1.00 22.40 661 SER A CA 1
ATOM 902 C C . SER A 1 120 ? 53.232 40.356 -26.165 1.00 23.21 661 SER A C 1
ATOM 903 O O . SER A 1 120 ? 54.018 40.490 -25.234 1.00 25.02 661 SER A O 1
ATOM 906 N N . LEU A 1 121 ? 53.655 40.164 -27.411 1.00 22.88 662 LEU A N 1
ATOM 907 C CA . LEU A 1 121 ? 55.096 40.127 -27.673 1.00 23.49 662 LEU A CA 1
ATOM 908 C C . LEU A 1 121 ? 55.746 41.475 -27.338 1.00 25.04 662 LEU A C 1
ATOM 909 O O . LEU A 1 121 ? 56.814 41.511 -26.738 1.00 24.94 662 LEU A O 1
ATOM 914 N N . HIS A 1 122 ? 55.105 42.577 -27.722 1.00 27.18 663 HIS A N 1
ATOM 915 C CA . HIS A 1 122 ? 55.637 43.910 -27.416 1.00 30.48 663 HIS A CA 1
ATOM 916 C C . HIS A 1 122 ? 55.765 44.069 -25.902 1.00 31.42 663 HIS A C 1
ATOM 917 O O . HIS A 1 122 ? 56.803 44.497 -25.407 1.00 31.41 663 HIS A O 1
ATOM 924 N N . ARG A 1 123 ? 54.699 43.718 -25.184 1.00 32.86 664 ARG A N 1
ATOM 925 C CA . ARG A 1 123 ? 54.666 43.778 -23.727 1.00 36.37 664 ARG A CA 1
ATOM 926 C C . ARG A 1 123 ? 55.788 42.919 -23.152 1.00 36.49 664 ARG A C 1
ATOM 927 O O . ARG A 1 123 ? 56.605 43.396 -22.364 1.00 37.01 664 ARG A O 1
ATOM 935 N N . ALA A 1 124 ? 55.819 41.650 -23.555 1.00 35.06 665 ALA A N 1
ATOM 936 C CA . ALA A 1 124 ? 56.819 40.704 -23.058 1.00 36.04 665 ALA A CA 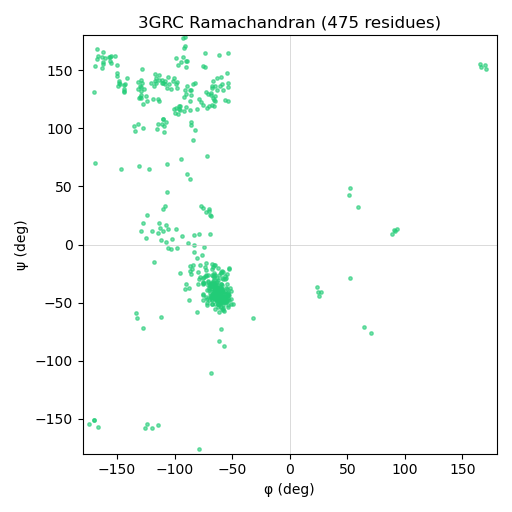1
ATOM 937 C C . ALA A 1 124 ? 58.256 41.168 -23.263 1.00 37.02 665 ALA A C 1
ATOM 938 O O . ALA A 1 124 ? 59.088 41.066 -22.358 1.00 36.54 665 ALA A O 1
ATOM 940 N N . ILE A 1 125 ? 58.549 41.668 -24.457 1.00 38.68 666 ILE A N 1
ATOM 941 C CA . ILE A 1 125 ? 59.884 42.149 -24.776 1.00 40.36 666 ILE A CA 1
ATOM 942 C C . ILE A 1 125 ? 60.273 43.342 -23.900 1.00 42.65 666 ILE A C 1
ATOM 943 O O . ILE A 1 125 ? 61.363 43.366 -23.322 1.00 42.47 666 ILE A O 1
ATOM 948 N N . ASP A 1 126 ? 59.377 44.320 -23.787 1.00 45.29 667 ASP A N 1
ATOM 949 C CA . ASP A 1 126 ? 59.652 45.508 -22.980 1.00 47.51 667 ASP A CA 1
ATOM 950 C C . ASP A 1 126 ? 59.733 45.225 -21.479 1.00 48.74 667 ASP A C 1
ATOM 951 O O . ASP A 1 126 ? 60.513 45.861 -20.769 1.00 49.39 667 ASP A O 1
ATOM 956 N N . ASN A 1 127 ? 58.950 44.268 -20.988 1.00 50.39 668 ASN A N 1
ATOM 957 C CA . ASN A 1 127 ? 59.007 43.947 -19.572 1.00 51.08 668 ASN A CA 1
ATOM 958 C C . ASN A 1 127 ? 60.274 43.210 -19.251 1.00 50.34 668 ASN A C 1
ATOM 959 O O . ASN A 1 127 ? 60.871 43.451 -18.222 1.00 51.12 668 ASN A O 1
ATOM 972 N N . ALA A 1 129 ? 63.079 43.453 -20.845 1.00 52.59 670 ALA A N 1
ATOM 973 C CA . ALA A 1 129 ? 64.128 44.469 -21.020 1.00 54.90 670 ALA A CA 1
ATOM 974 C C . ALA A 1 129 ? 64.112 45.422 -19.779 1.00 56.45 670 ALA A C 1
ATOM 975 O O . ALA A 1 129 ? 65.121 45.596 -19.113 1.00 57.10 670 ALA A O 1
ATOM 977 N N . PRO B 1 5 ? 47.344 41.137 -57.766 1.00 59.83 546 PRO B N 1
ATOM 978 C CA . PRO B 1 5 ? 46.891 42.383 -57.106 1.00 57.77 546 PRO B CA 1
ATOM 979 C C . PRO B 1 5 ? 45.440 42.696 -57.465 1.00 57.07 546 PRO B C 1
ATOM 980 O O . PRO B 1 5 ? 44.804 43.545 -56.837 1.00 58.64 546 PRO B O 1
ATOM 984 N N . ARG B 1 6 ? 44.917 42.001 -58.473 1.00 54.36 547 ARG B N 1
ATOM 985 C CA . ARG B 1 6 ? 43.556 42.238 -58.947 1.00 50.68 547 ARG B CA 1
ATOM 986 C C . ARG B 1 6 ? 42.585 41.079 -58.658 1.00 45.17 547 ARG B C 1
ATOM 987 O O . ARG B 1 6 ? 41.616 41.262 -57.924 1.00 44.07 547 ARG B O 1
ATOM 995 N N . PRO B 1 7 ? 42.830 39.881 -59.224 1.00 40.43 548 PRO B N 1
ATOM 996 C CA . PRO B 1 7 ? 41.927 38.752 -58.968 1.00 38.65 548 PRO B CA 1
ATOM 997 C C . PRO B 1 7 ? 41.723 38.488 -57.477 1.00 36.71 548 PRO B C 1
ATOM 998 O O . PRO B 1 7 ? 42.685 38.298 -56.735 1.00 35.13 548 PRO B O 1
ATOM 1002 N N . ARG B 1 8 ? 40.461 38.517 -57.054 1.00 35.68 549 ARG B N 1
ATOM 1003 C CA . ARG B 1 8 ? 40.085 38.301 -55.663 1.00 35.30 549 ARG B CA 1
ATOM 1004 C C . ARG B 1 8 ? 39.648 36.851 -55.479 1.00 34.24 549 ARG B C 1
ATOM 1005 O O . ARG B 1 8 ? 38.960 36.292 -56.339 1.00 33.38 549 ARG B O 1
ATOM 1013 N N . ILE B 1 9 ? 40.045 36.248 -54.362 1.00 31.65 550 ILE B N 1
ATOM 1014 C CA . ILE B 1 9 ? 39.679 34.861 -54.061 1.00 28.70 550 ILE B CA 1
ATOM 1015 C C . ILE B 1 9 ? 38.756 34.830 -52.833 1.00 26.33 550 ILE B C 1
ATOM 1016 O O . ILE B 1 9 ? 38.942 35.614 -51.910 1.00 24.90 550 ILE B O 1
ATOM 1021 N N . LEU B 1 10 ? 37.750 33.949 -52.833 1.00 23.92 551 LEU B N 1
ATOM 1022 C CA . LEU B 1 10 ? 36.854 33.811 -51.672 1.00 21.48 551 LEU B CA 1
ATOM 1023 C C . LEU B 1 10 ? 37.343 32.612 -50.865 1.00 20.26 551 LEU B C 1
ATOM 1024 O O . LEU B 1 10 ? 37.359 31.486 -51.356 1.00 22.47 551 LEU B O 1
ATOM 1029 N N . ILE B 1 11 ? 37.751 32.857 -49.631 1.00 19.32 552 ILE B N 1
ATOM 1030 C CA . ILE B 1 11 ? 38.264 31.795 -48.787 1.00 18.69 552 ILE B CA 1
ATOM 1031 C C . ILE B 1 11 ? 37.183 31.256 -47.858 1.00 19.32 552 ILE B C 1
ATOM 1032 O O . ILE B 1 11 ? 36.718 31.957 -46.956 1.00 19.06 552 ILE B O 1
ATOM 1037 N N . CYS B 1 12 ? 36.780 30.014 -48.089 1.00 18.38 553 CYS B N 1
ATOM 1038 C CA . CYS B 1 12 ? 35.765 29.399 -47.249 1.00 18.93 553 CYS B CA 1
ATOM 1039 C C . CYS B 1 12 ? 36.473 28.346 -46.417 1.00 19.23 553 CYS B C 1
ATOM 1040 O O . CYS B 1 12 ? 36.775 27.262 -46.902 1.00 19.25 553 CYS B O 1
ATOM 1043 N N . GLU B 1 13 ? 36.725 28.694 -45.157 1.00 19.57 554 GLU B N 1
ATOM 1044 C CA . GLU B 1 13 ? 37.459 27.851 -44.216 1.00 20.27 554 GLU B CA 1
ATOM 1045 C C . GLU B 1 13 ? 36.910 27.968 -42.789 1.00 22.37 554 GLU B C 1
ATOM 1046 O O . GLU B 1 13 ? 36.629 29.055 -42.291 1.00 21.85 554 GLU B O 1
ATOM 1052 N N . ASP B 1 14 ? 36.793 26.826 -42.133 1.00 25.43 555 ASP B N 1
ATOM 1053 C CA . ASP B 1 14 ? 36.263 26.762 -40.779 1.00 28.07 555 ASP B CA 1
ATOM 1054 C C . ASP B 1 14 ? 37.213 27.316 -39.692 1.00 27.13 555 ASP B C 1
ATOM 1055 O O . ASP B 1 14 ? 36.826 28.170 -38.898 1.00 27.99 555 ASP B O 1
ATOM 1060 N N . ASP B 1 15 ? 38.453 26.840 -39.676 1.00 24.97 556 ASP B N 1
ATOM 1061 C CA . ASP B 1 15 ? 39.456 27.266 -38.692 1.00 22.92 556 ASP B CA 1
ATOM 1062 C C . ASP B 1 15 ? 39.944 28.692 -38.956 1.00 20.56 556 ASP B C 1
ATOM 1063 O O . ASP B 1 15 ? 40.533 28.962 -39.999 1.00 21.91 556 ASP B O 1
ATOM 1068 N N . PRO B 1 16 ? 39.711 29.620 -38.012 1.00 17.24 557 PRO B N 1
ATOM 1069 C CA . PRO B 1 16 ? 40.152 31.015 -38.176 1.00 16.89 557 PRO B CA 1
ATOM 1070 C C . PRO B 1 16 ? 41.652 31.096 -38.482 1.00 15.77 557 PRO B C 1
ATOM 1071 O O . PRO B 1 16 ? 42.083 31.888 -39.329 1.00 15.01 557 PRO B O 1
ATOM 1075 N N . ASP B 1 17 ? 42.438 30.272 -37.787 1.00 14.02 558 ASP B N 1
ATOM 1076 C CA . ASP B 1 17 ? 43.882 30.253 -38.009 1.00 16.05 558 ASP B CA 1
ATOM 1077 C C . ASP B 1 17 ? 44.197 29.948 -39.467 1.00 15.20 558 ASP B C 1
ATOM 1078 O O . ASP B 1 17 ? 45.034 30.618 -40.066 1.00 15.69 558 ASP B O 1
ATOM 1083 N N . ILE B 1 18 ? 43.516 28.943 -40.029 1.00 15.38 559 ILE B N 1
ATOM 1084 C CA . ILE B 1 18 ? 43.758 28.537 -41.412 1.00 15.65 559 ILE B CA 1
ATOM 1085 C C . ILE B 1 18 ? 43.168 29.519 -42.424 1.00 17.33 559 ILE B C 1
ATOM 1086 O O . ILE B 1 18 ? 43.734 29.726 -43.504 1.00 18.03 559 ILE B O 1
ATOM 1091 N N . ALA B 1 19 ? 42.044 30.134 -42.073 1.00 17.51 560 ALA B N 1
ATOM 1092 C CA . ALA B 1 19 ? 41.420 31.109 -42.961 1.00 17.70 560 ALA B CA 1
ATOM 1093 C C . ALA B 1 19 ? 42.430 32.235 -43.137 1.00 16.92 560 ALA B C 1
ATOM 1094 O O . ALA B 1 19 ? 42.775 32.609 -44.250 1.00 21.53 560 ALA B O 1
ATOM 1096 N N . ARG B 1 20 ? 42.921 32.751 -42.019 1.00 18.66 561 ARG B N 1
ATOM 1097 C CA . ARG B 1 20 ? 43.879 33.834 -42.026 1.00 16.37 561 ARG B CA 1
ATOM 1098 C C . ARG B 1 20 ? 45.182 33.396 -42.675 1.00 17.47 561 ARG B C 1
ATOM 1099 O O . ARG B 1 20 ? 45.850 34.203 -43.315 1.00 17.21 561 ARG B O 1
ATOM 1107 N N . LEU B 1 21 ? 45.555 32.129 -42.521 1.00 15.63 562 LEU B N 1
ATOM 1108 C CA . LEU B 1 21 ? 46.785 31.674 -43.143 1.00 15.53 562 LEU B CA 1
ATOM 1109 C C . LEU B 1 21 ? 46.615 31.820 -44.653 1.00 16.19 562 LEU B C 1
ATOM 1110 O O . LEU B 1 21 ? 47.454 32.418 -45.314 1.00 14.62 562 LEU B O 1
ATOM 1115 N N . LEU B 1 22 ? 45.520 31.282 -45.181 1.00 14.88 563 LEU B N 1
ATOM 1116 C CA . LEU B 1 22 ? 45.245 31.355 -46.610 1.00 18.74 563 LEU B CA 1
ATOM 1117 C C . LEU B 1 22 ? 45.238 32.816 -47.068 1.00 17.54 563 LEU B C 1
ATOM 1118 O O . LEU B 1 22 ? 45.813 33.149 -48.092 1.00 19.50 563 LEU B O 1
ATOM 1123 N N . ASN B 1 23 ? 44.616 33.675 -46.273 1.00 17.98 564 ASN B N 1
ATOM 1124 C CA . ASN B 1 23 ? 44.538 35.095 -46.578 1.00 20.96 564 ASN B CA 1
ATOM 1125 C C . ASN B 1 23 ? 45.945 35.700 -46.786 1.00 22.89 564 ASN B C 1
ATOM 1126 O O . ASN B 1 23 ? 46.176 36.440 -47.758 1.00 23.73 564 ASN B O 1
ATOM 1131 N N . LEU B 1 24 ? 46.887 35.365 -45.898 1.00 20.68 565 LEU B N 1
ATOM 1132 C CA . LEU B 1 24 ? 48.251 35.885 -46.001 1.00 19.98 565 LEU B CA 1
ATOM 1133 C C . LEU B 1 24 ? 49.077 35.190 -47.064 1.00 21.78 565 LEU B C 1
ATOM 1134 O O . LEU B 1 24 ? 49.909 35.812 -47.701 1.00 19.99 565 LEU B O 1
ATOM 1147 N N . LEU B 1 26 ? 47.824 34.009 -49.871 1.00 23.66 567 LEU B N 1
ATOM 1148 C CA . LEU B 1 26 ? 47.290 34.573 -51.102 1.00 24.96 567 LEU B CA 1
ATOM 1149 C C . LEU B 1 26 ? 47.852 35.946 -51.347 1.00 25.39 567 LEU B C 1
ATOM 1150 O O . LEU B 1 26 ? 48.193 36.247 -52.477 1.00 25.59 567 LEU B O 1
ATOM 1155 N N . GLU B 1 27 ? 47.905 36.788 -50.320 1.00 26.35 568 GLU B N 1
ATOM 1156 C CA . GLU B 1 27 ? 48.462 38.122 -50.462 1.00 29.29 568 GLU B CA 1
ATOM 1157 C C . GLU B 1 27 ? 49.876 38.063 -51.057 1.00 28.97 568 GLU B C 1
ATOM 1158 O O . GLU B 1 27 ? 50.180 38.738 -52.035 1.00 29.20 568 GLU B O 1
ATOM 1164 N N . LYS B 1 28 ? 50.744 37.275 -50.435 1.00 29.89 569 LYS B N 1
ATOM 1165 C CA . LYS B 1 28 ? 52.113 37.106 -50.904 1.00 31.88 569 LYS B CA 1
ATOM 1166 C C . LYS B 1 28 ? 52.135 36.647 -52.366 1.00 33.25 569 LYS B C 1
ATOM 1167 O O . LYS B 1 28 ? 53.004 37.059 -53.150 1.00 33.30 569 LYS B O 1
ATOM 1173 N N . GLY B 1 29 ? 51.180 35.783 -52.719 1.00 32.87 570 GLY B N 1
ATOM 1174 C CA . GLY B 1 29 ? 51.084 35.265 -54.074 1.00 33.18 570 GLY B CA 1
ATOM 1175 C C . GLY B 1 29 ? 50.530 36.274 -55.064 1.00 31.91 570 GLY B C 1
ATOM 1176 O O . GLY B 1 29 ? 50.420 35.997 -56.263 1.00 32.35 570 GLY B O 1
ATOM 1177 N N . GLY B 1 30 ? 50.176 37.443 -54.545 1.00 30.46 571 GLY B N 1
ATOM 1178 C CA . GLY B 1 30 ? 49.644 38.505 -55.376 1.00 30.97 571 GLY B CA 1
ATOM 1179 C C . GLY B 1 30 ? 48.139 38.523 -55.547 1.00 30.05 571 GLY B C 1
ATOM 1180 O O . GLY B 1 30 ? 47.633 39.228 -56.404 1.00 28.08 571 GLY B O 1
ATOM 1181 N N . PHE B 1 31 ? 47.421 37.746 -54.745 1.00 28.63 572 PHE B N 1
ATOM 1182 C CA . PHE B 1 31 ? 45.965 37.703 -54.830 1.00 28.25 572 PHE B CA 1
ATOM 1183 C C . PHE B 1 31 ? 45.330 38.445 -53.66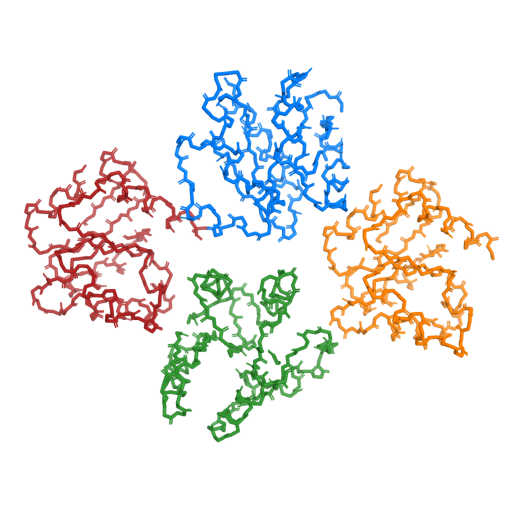4 1.00 28.38 572 PHE B C 1
ATOM 1184 O O . PHE B 1 31 ? 45.850 38.410 -52.547 1.00 28.86 572 PHE B O 1
ATOM 1192 N N . ASP B 1 32 ? 44.211 39.112 -53.926 1.00 25.95 573 ASP B N 1
ATOM 1193 C CA . ASP B 1 32 ? 43.457 39.768 -52.862 1.00 28.41 573 ASP B CA 1
ATOM 1194 C C . ASP B 1 32 ? 42.436 38.699 -52.450 1.00 28.19 573 ASP B C 1
ATOM 1195 O O . ASP B 1 32 ? 42.185 37.765 -53.216 1.00 28.19 573 ASP B O 1
ATOM 1200 N N . SER B 1 33 ? 41.839 38.825 -51.267 1.00 27.98 574 SER B N 1
ATOM 1201 C CA . SER B 1 33 ? 40.862 37.821 -50.828 1.00 28.64 574 SER B CA 1
ATOM 1202 C C . SER B 1 33 ? 40.013 38.190 -49.616 1.00 28.28 574 SER B C 1
ATOM 1203 O O . SER B 1 33 ? 40.365 39.071 -48.835 1.00 28.13 574 SER B O 1
ATOM 1206 N N . ASP B 1 34 ? 38.884 37.500 -49.472 1.00 27.63 575 ASP B N 1
ATOM 1207 C CA . ASP B 1 34 ? 38.010 37.705 -48.327 1.00 26.78 575 ASP B CA 1
ATOM 1208 C C . ASP B 1 34 ? 37.843 36.337 -47.672 1.00 25.79 575 ASP B C 1
ATOM 1209 O O . ASP B 1 34 ? 37.987 35.301 -48.318 1.00 25.72 575 ASP B O 1
ATOM 1222 N N . VAL B 1 36 ? 35.359 33.772 -45.239 1.00 26.08 577 VAL B N 1
ATOM 1223 C CA . VAL B 1 36 ? 34.032 33.400 -44.754 1.00 26.64 577 VAL B CA 1
ATOM 1224 C C . VAL B 1 36 ? 34.243 32.059 -44.042 1.00 28.31 577 VAL B C 1
ATOM 1225 O O . VAL B 1 36 ? 35.188 31.334 -44.363 1.00 27.30 577 VAL B O 1
ATOM 1229 N N . HIS B 1 37 ? 33.383 31.728 -43.081 1.00 27.64 578 HIS B N 1
ATOM 1230 C CA . HIS B 1 37 ? 33.581 30.508 -42.304 1.00 30.57 578 HIS B CA 1
ATOM 1231 C C . HIS B 1 37 ? 32.442 29.481 -42.262 1.00 29.66 578 HIS B C 1
ATOM 1232 O O . HIS B 1 37 ? 32.346 28.680 -41.327 1.00 29.56 578 HIS B O 1
ATOM 1239 N N . SER B 1 38 ? 31.600 29.483 -43.287 1.00 27.82 579 SER B N 1
ATOM 1240 C CA . SER B 1 38 ? 30.489 28.544 -43.342 1.00 26.78 579 SER B CA 1
ATOM 1241 C C . SER B 1 38 ? 29.965 28.466 -44.767 1.00 25.53 579 SER B C 1
ATOM 1242 O O . SER B 1 38 ? 30.144 29.402 -45.546 1.00 27.37 579 SER B O 1
ATOM 1245 N N . ALA B 1 39 ? 29.327 27.354 -45.111 1.00 23.78 580 ALA B N 1
ATOM 1246 C CA . ALA B 1 39 ? 28.786 27.203 -46.454 1.00 25.46 580 ALA B CA 1
ATOM 1247 C C . ALA B 1 39 ? 27.784 28.324 -46.742 1.00 26.22 580 ALA B C 1
ATOM 1248 O O . ALA B 1 39 ? 27.834 28.948 -47.793 1.00 27.49 580 ALA B O 1
ATOM 1250 N N . ALA B 1 40 ? 26.896 28.597 -45.792 1.00 28.56 581 ALA B N 1
ATOM 1251 C CA . ALA B 1 40 ? 25.896 29.645 -45.968 1.00 30.82 581 ALA B CA 1
ATOM 1252 C C . ALA B 1 40 ? 26.565 30.995 -46.185 1.00 32.94 581 ALA B C 1
ATOM 1253 O O . ALA B 1 40 ? 26.208 31.736 -47.104 1.00 34.44 581 ALA B O 1
ATOM 1255 N N . GLN B 1 41 ? 27.546 31.309 -45.346 1.00 34.19 582 GLN B N 1
ATOM 1256 C CA . GLN B 1 41 ? 28.242 32.583 -45.460 1.00 35.76 582 GLN B CA 1
ATOM 1257 C C . GLN B 1 41 ? 28.918 32.718 -46.825 1.00 35.11 582 GLN B C 1
ATOM 1258 O O . GLN B 1 41 ? 28.948 33.808 -47.394 1.00 35.05 582 GLN B O 1
ATOM 1264 N N . ALA B 1 42 ? 29.444 31.607 -47.348 1.00 32.22 583 ALA B N 1
ATOM 1265 C CA . ALA B 1 42 ? 30.109 31.597 -48.651 1.00 31.43 583 ALA B CA 1
ATOM 1266 C C . ALA B 1 42 ? 29.103 31.848 -49.771 1.00 31.86 583 ALA B C 1
ATOM 1267 O O . ALA B 1 42 ? 29.314 32.707 -50.635 1.00 30.89 583 ALA B O 1
ATOM 1269 N N . LEU B 1 43 ? 28.018 31.077 -49.752 1.00 33.28 584 LEU B N 1
ATOM 1270 C CA . LEU B 1 43 ? 26.957 31.204 -50.745 1.00 35.63 584 LEU B CA 1
ATOM 1271 C C . LEU B 1 43 ? 26.448 32.639 -50.805 1.00 37.04 584 LEU B C 1
ATOM 1272 O O . LEU B 1 43 ? 26.160 33.163 -51.873 1.00 38.37 584 LEU B O 1
ATOM 1277 N N . GLU B 1 44 ? 26.358 33.276 -49.647 1.00 39.46 585 GLU B N 1
ATOM 1278 C CA . GLU B 1 44 ? 25.878 34.642 -49.565 1.00 43.86 585 GLU B CA 1
ATOM 1279 C C . GLU B 1 44 ? 26.923 35.648 -50.038 1.00 44.21 585 GLU B C 1
ATOM 1280 O O . GLU B 1 44 ? 26.619 36.575 -50.788 1.00 46.11 585 GLU B O 1
ATOM 1286 N N . GLN B 1 45 ? 28.160 35.451 -49.614 1.00 42.55 586 GLN B N 1
ATOM 1287 C CA . GLN B 1 45 ? 29.242 36.345 -49.978 1.00 40.71 586 GLN B CA 1
ATOM 1288 C C . GLN B 1 45 ? 29.675 36.264 -51.444 1.00 41.20 586 GLN B C 1
ATOM 1289 O O . GLN B 1 45 ? 30.103 37.260 -52.015 1.00 40.98 586 GLN B O 1
ATOM 1295 N N . VAL B 1 46 ? 29.563 35.092 -52.060 1.00 41.11 587 VAL B N 1
ATOM 1296 C CA . VAL B 1 46 ? 29.992 34.942 -53.448 1.00 43.16 587 VAL B CA 1
ATOM 1297 C C . VAL B 1 46 ? 29.156 35.750 -54.437 1.00 44.63 587 VAL B C 1
ATOM 1298 O O . VAL B 1 46 ? 29.629 36.098 -55.518 1.00 43.57 587 VAL B O 1
ATOM 1302 N N . ALA B 1 47 ? 27.919 36.047 -54.059 1.00 45.78 588 ALA B N 1
ATOM 1303 C CA . ALA B 1 47 ? 27.023 36.810 -54.915 1.00 47.81 588 ALA B CA 1
ATOM 1304 C C . ALA B 1 47 ? 27.096 38.299 -54.591 1.00 48.81 588 ALA B C 1
ATOM 1305 O O . ALA B 1 47 ? 26.308 39.083 -55.111 1.00 49.84 588 ALA B O 1
ATOM 1307 N N . ARG B 1 48 ? 28.034 38.691 -53.733 1.00 49.57 589 ARG B N 1
ATOM 1308 C CA . ARG B 1 48 ? 28.163 40.098 -53.373 1.00 49.02 589 ARG B CA 1
ATOM 1309 C C . ARG B 1 48 ? 29.107 40.839 -54.298 1.00 48.54 589 ARG B C 1
ATOM 1310 O O . ARG B 1 48 ? 28.904 42.014 -54.590 1.00 47.81 589 ARG B O 1
ATOM 1318 N N . ARG B 1 49 ? 30.137 40.146 -54.765 1.00 47.55 590 ARG B N 1
ATOM 1319 C CA . ARG B 1 49 ? 31.109 40.756 -55.653 1.00 46.75 590 ARG B CA 1
ATOM 1320 C C . ARG B 1 49 ? 31.805 39.679 -56.454 1.00 45.61 590 ARG B C 1
ATOM 1321 O O . ARG B 1 49 ? 31.787 38.514 -56.079 1.00 45.66 590 ARG B O 1
ATOM 1329 N N . PRO B 1 50 ? 32.438 40.059 -57.572 1.00 44.78 591 PRO B N 1
ATOM 1330 C CA . PRO B 1 50 ? 33.146 39.116 -58.441 1.00 43.50 591 PRO B CA 1
ATOM 1331 C C . PRO B 1 50 ? 34.400 38.498 -57.839 1.00 42.24 591 PRO B C 1
ATOM 1332 O O . PRO B 1 50 ? 35.228 39.193 -57.245 1.00 43.32 591 PRO B O 1
ATOM 1336 N N . TYR B 1 51 ? 34.532 37.186 -58.014 1.00 38.30 592 TYR B N 1
ATOM 1337 C CA . TYR B 1 51 ? 35.679 36.444 -57.518 1.00 34.98 592 TYR B CA 1
ATOM 1338 C C . TYR B 1 51 ? 36.257 35.608 -58.653 1.00 33.52 592 TYR B C 1
ATOM 1339 O O . TYR B 1 51 ? 35.523 35.054 -59.473 1.00 33.65 592 TYR B O 1
ATOM 1348 N N . ALA B 1 52 ? 37.576 35.517 -58.705 1.00 29.95 593 ALA B N 1
ATOM 1349 C CA . ALA B 1 52 ? 38.215 34.731 -59.744 1.00 28.54 593 ALA B CA 1
ATOM 1350 C C . ALA B 1 52 ? 38.266 33.269 -59.337 1.00 27.06 593 ALA B C 1
ATOM 1351 O O . ALA B 1 52 ? 38.472 32.407 -60.175 1.00 26.82 593 ALA B O 1
ATOM 1353 N N . ALA B 1 53 ? 38.091 32.995 -58.045 1.00 26.75 594 ALA B N 1
ATOM 1354 C CA . ALA B 1 53 ? 38.134 31.625 -57.536 1.00 25.05 594 ALA B CA 1
ATOM 1355 C C . ALA B 1 53 ? 37.776 31.549 -56.060 1.00 25.79 594 ALA B C 1
ATOM 1356 O O . ALA B 1 53 ? 37.670 32.568 -55.371 1.00 26.11 594 ALA B O 1
ATOM 1366 N N . THR B 1 55 ? 38.501 28.914 -52.479 1.00 18.73 596 THR B N 1
ATOM 1367 C CA . THR B 1 55 ? 39.187 27.822 -51.822 1.00 17.96 596 THR B CA 1
ATOM 1368 C C . THR B 1 55 ? 38.130 27.250 -50.872 1.00 18.21 596 THR B C 1
ATOM 1369 O O . THR B 1 55 ? 37.380 27.984 -50.210 1.00 18.49 596 THR B O 1
ATOM 1373 N N . VAL B 1 56 ? 38.069 25.931 -50.808 1.00 16.23 597 VAL B N 1
ATOM 1374 C CA . VAL B 1 56 ? 37.075 25.293 -49.988 1.00 15.19 597 VAL B CA 1
ATOM 1375 C C . VAL B 1 56 ? 37.574 24.202 -49.052 1.00 16.71 597 VAL B C 1
ATOM 1376 O O . VAL B 1 56 ? 38.230 23.248 -49.458 1.00 15.77 597 VAL B O 1
ATOM 1380 N N . ASP B 1 57 ? 37.249 24.372 -47.783 1.00 16.33 598 ASP B N 1
ATOM 1381 C CA . ASP B 1 57 ? 37.560 23.379 -46.778 1.00 18.69 598 ASP B CA 1
ATOM 1382 C C . ASP B 1 57 ? 36.326 22.454 -46.790 1.00 20.34 598 ASP B C 1
ATOM 1383 O O . ASP B 1 57 ? 35.197 22.935 -46.874 1.00 20.27 598 ASP B O 1
ATOM 1388 N N . LEU B 1 58 ? 36.537 21.142 -46.756 1.00 19.94 599 LEU B N 1
ATOM 1389 C CA . LEU B 1 58 ? 35.434 20.195 -46.763 1.00 21.66 599 LEU B CA 1
ATOM 1390 C C . LEU B 1 58 ? 34.715 20.105 -45.419 1.00 22.98 599 LEU B C 1
ATOM 1391 O O . LEU B 1 58 ? 33.500 19.875 -45.365 1.00 21.44 599 LEU B O 1
ATOM 1396 N N . ASN B 1 59 ? 35.458 20.267 -44.332 1.00 23.23 600 ASN B N 1
ATOM 1397 C CA . ASN B 1 59 ? 34.856 20.154 -43.005 1.00 26.30 600 ASN B CA 1
ATOM 1398 C C . ASN B 1 59 ? 34.237 21.438 -42.464 1.00 25.10 600 ASN B C 1
ATOM 1399 O O . ASN B 1 59 ? 34.599 21.888 -41.378 1.00 25.34 600 ASN B O 1
ATOM 1404 N N . LEU B 1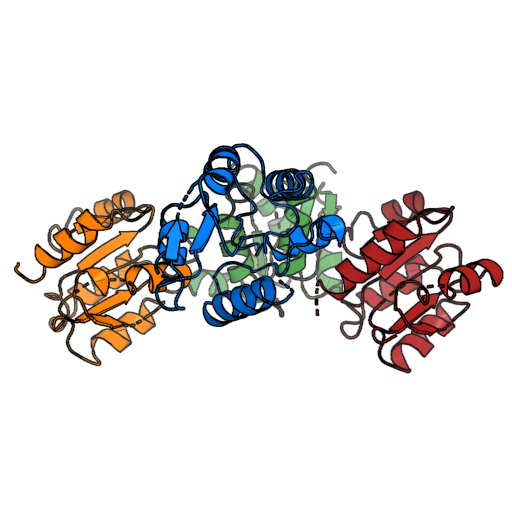 60 ? 33.305 22.025 -43.214 1.00 23.65 601 LEU B N 1
ATOM 1405 C CA . LEU B 1 60 ? 32.638 23.245 -42.767 1.00 24.18 601 LEU B CA 1
ATOM 1406 C C . LEU B 1 60 ? 31.641 22.911 -41.638 1.00 25.18 601 LEU B C 1
ATOM 1407 O O . LEU B 1 60 ? 31.126 21.793 -41.551 1.00 23.97 601 LEU B O 1
ATOM 1412 N N . PRO B 1 61 ? 31.366 23.881 -40.753 1.00 26.60 602 PRO B N 1
ATOM 1413 C CA . PRO B 1 61 ? 30.444 23.667 -39.633 1.00 28.20 602 PRO B CA 1
ATOM 1414 C C . PRO B 1 61 ? 28.974 23.391 -39.956 1.00 29.27 602 PRO B C 1
ATOM 1415 O O . PRO B 1 61 ? 28.377 22.502 -39.353 1.00 28.31 602 PRO B O 1
ATOM 1419 N N . ASP B 1 62 ? 28.403 24.141 -40.899 1.00 29.01 603 ASP B N 1
ATOM 1420 C CA . ASP B 1 62 ? 26.994 24.000 -41.267 1.00 30.68 603 ASP B CA 1
ATOM 1421 C C . ASP B 1 62 ? 26.693 22.951 -42.345 1.00 33.52 603 ASP B C 1
ATOM 1422 O O . ASP B 1 62 ? 25.789 22.138 -42.176 1.00 33.59 603 ASP B O 1
ATOM 1427 N N . GLN B 1 63 ? 27.448 22.976 -43.443 1.00 35.62 604 GLN B N 1
ATOM 1428 C CA . GLN B 1 63 ? 27.284 22.026 -44.550 1.00 37.38 604 GLN B CA 1
ATOM 1429 C C . GLN B 1 63 ? 28.616 21.368 -44.899 1.00 36.15 604 GLN B C 1
ATOM 1430 O O . GLN B 1 63 ? 29.672 21.961 -44.726 1.00 37.31 604 GLN B O 1
ATOM 1436 N N . ASP B 1 64 ? 28.561 20.142 -45.401 1.00 33.94 605 ASP B N 1
ATOM 1437 C CA . ASP B 1 64 ? 29.770 19.457 -45.835 1.00 32.66 605 ASP B CA 1
ATOM 1438 C C . ASP B 1 64 ? 30.263 20.274 -47.049 1.00 29.25 605 ASP B C 1
ATOM 1439 O O . ASP B 1 64 ? 29.460 20.733 -47.858 1.00 26.66 605 ASP B O 1
ATOM 1444 N N . GLY B 1 65 ? 31.572 20.455 -47.162 1.00 25.03 606 GLY B N 1
ATOM 1445 C CA . GLY B 1 65 ? 32.131 21.196 -48.276 1.00 22.16 606 GLY B CA 1
ATOM 1446 C C . GLY B 1 65 ? 31.710 20.632 -49.626 1.00 20.23 606 GLY B C 1
ATOM 1447 O O . GLY B 1 65 ? 31.637 21.368 -50.610 1.00 20.80 606 GLY B O 1
ATOM 1448 N N . VAL B 1 66 ? 31.451 19.325 -49.659 1.00 18.39 607 VAL B N 1
ATOM 1449 C CA . VAL B 1 66 ? 31.018 18.615 -50.858 1.00 19.07 607 VAL B CA 1
ATOM 1450 C C . VAL B 1 66 ? 29.669 19.166 -51.303 1.00 19.53 607 VAL B C 1
ATOM 1451 O O . VAL B 1 66 ? 29.453 19.412 -52.493 1.00 22.35 607 VAL B O 1
ATOM 1455 N N . SER B 1 67 ? 28.770 19.377 -50.346 1.00 18.83 608 SER B N 1
ATOM 1456 C CA . SER B 1 67 ? 27.452 19.914 -50.666 1.00 20.39 608 SER B CA 1
ATOM 1457 C C . SER B 1 67 ? 27.525 21.369 -51.109 1.00 18.19 608 SER B C 1
ATOM 1458 O O . SER B 1 67 ? 26.758 21.793 -51.955 1.00 20.55 608 SER B O 1
ATOM 1461 N N . LEU B 1 68 ? 28.445 22.136 -50.535 1.00 19.13 609 LEU B N 1
ATOM 1462 C CA . LEU B 1 68 ? 28.595 23.531 -50.926 1.00 17.37 609 LEU B CA 1
ATOM 1463 C C . LEU B 1 68 ? 29.008 23.584 -52.401 1.00 18.90 609 LEU B C 1
ATOM 1464 O O . LEU B 1 68 ? 28.454 24.356 -53.190 1.00 19.05 609 LEU B O 1
ATOM 1469 N N . ILE B 1 69 ? 29.980 22.749 -52.762 1.00 17.21 610 ILE B N 1
ATOM 1470 C CA . ILE B 1 69 ? 30.476 22.726 -54.123 1.00 17.26 610 ILE B CA 1
ATOM 1471 C C . ILE B 1 69 ? 29.368 22.357 -55.122 1.00 18.59 610 ILE B C 1
ATOM 1472 O O . ILE B 1 69 ? 29.190 23.034 -56.137 1.00 17.02 610 ILE B O 1
ATOM 1477 N N . ARG B 1 70 ? 28.613 21.301 -54.822 1.00 19.71 611 ARG B N 1
ATOM 1478 C CA . ARG B 1 70 ? 27.530 20.886 -55.708 1.00 19.32 611 ARG B CA 1
ATOM 1479 C C . ARG B 1 70 ? 26.515 22.001 -55.867 1.00 18.88 611 ARG B C 1
ATOM 1480 O O . ARG B 1 70 ? 26.042 22.250 -56.965 1.00 21.55 611 ARG B O 1
ATOM 1488 N N . ALA B 1 71 ? 26.189 22.679 -54.770 1.00 19.56 612 ALA B N 1
ATOM 1489 C CA . ALA B 1 71 ? 25.230 23.782 -54.828 1.00 19.51 612 ALA B CA 1
ATOM 1490 C C . ALA B 1 71 ? 25.760 24.899 -55.744 1.00 20.47 612 ALA B C 1
ATOM 1491 O O . ALA B 1 71 ? 25.012 25.504 -56.511 1.00 23.27 612 ALA B O 1
ATOM 1493 N N . LEU B 1 72 ? 27.057 25.168 -55.661 1.00 20.15 613 LEU B N 1
ATOM 1494 C CA . LEU B 1 72 ? 27.675 26.198 -56.487 1.00 19.87 613 LEU B CA 1
ATOM 1495 C C . LEU B 1 72 ? 27.653 25.812 -57.956 1.00 21.05 613 LEU B C 1
ATOM 1496 O O . LEU B 1 72 ? 27.578 26.679 -58.840 1.00 21.03 613 LEU B O 1
ATOM 1501 N N . ARG B 1 73 ? 27.722 24.511 -58.220 1.00 21.71 614 ARG B N 1
ATOM 1502 C CA . ARG B 1 73 ? 27.681 24.032 -59.595 1.00 23.68 614 ARG B CA 1
ATOM 1503 C C . ARG B 1 73 ? 26.266 23.953 -60.173 1.00 23.53 614 ARG B C 1
ATOM 1504 O O . ARG B 1 73 ? 26.113 23.772 -61.380 1.00 24.02 614 ARG B O 1
ATOM 1512 N N . ARG B 1 74 ? 25.237 24.089 -59.339 1.00 22.75 615 ARG B N 1
ATOM 1513 C CA . ARG B 1 74 ? 23.863 24.039 -59.865 1.00 26.86 615 ARG B CA 1
ATOM 1514 C C . ARG B 1 74 ? 23.403 25.412 -60.325 1.00 28.16 615 ARG B C 1
ATOM 1515 O O . ARG B 1 74 ? 22.455 25.536 -61.095 1.00 28.11 615 ARG B O 1
ATOM 1523 N N . ASP B 1 75 ? 24.094 26.436 -59.844 1.00 29.94 616 ASP B N 1
ATOM 1524 C CA . ASP B 1 75 ? 23.770 27.812 -60.169 1.00 30.91 616 ASP B CA 1
ATOM 1525 C C . ASP B 1 75 ? 24.637 28.318 -61.329 1.00 32.57 616 ASP B C 1
ATOM 1526 O O . ASP B 1 75 ? 25.864 28.408 -61.211 1.00 30.54 616 ASP B O 1
ATOM 1531 N N . SER B 1 76 ? 23.997 28.653 -62.446 1.00 33.51 617 SER B N 1
ATOM 1532 C CA . SER B 1 76 ? 24.712 29.136 -63.621 1.00 35.03 617 SER B CA 1
ATOM 1533 C C . SER B 1 76 ? 25.616 30.328 -63.312 1.00 34.79 617 SER B C 1
ATOM 1534 O O . SER B 1 76 ? 26.591 30.566 -64.017 1.00 33.48 617 SER B O 1
ATOM 1537 N N . ARG B 1 77 ? 25.287 31.080 -62.267 1.00 34.90 618 ARG B N 1
ATOM 1538 C CA . ARG B 1 77 ? 26.086 32.244 -61.882 1.00 36.94 618 ARG B CA 1
ATOM 1539 C C . ARG B 1 77 ? 27.426 31.868 -61.234 1.00 35.48 618 ARG B C 1
ATOM 1540 O O . ARG B 1 77 ? 28.391 32.632 -61.310 1.00 36.09 618 ARG B O 1
ATOM 1548 N N . THR B 1 78 ? 27.486 30.697 -60.608 1.00 31.62 619 THR B N 1
ATOM 1549 C CA . THR B 1 78 ? 28.706 30.260 -59.947 1.00 30.79 619 THR B CA 1
ATOM 1550 C C . THR B 1 78 ? 29.230 28.907 -60.407 1.00 31.22 619 THR B C 1
ATOM 1551 O O . THR B 1 78 ? 30.202 28.412 -59.841 1.00 31.47 619 THR B O 1
ATOM 1555 N N . ARG B 1 79 ? 28.612 28.305 -61.422 1.00 30.57 620 ARG B N 1
ATOM 1556 C CA . ARG B 1 79 ? 29.069 26.991 -61.868 1.00 31.56 620 ARG B CA 1
ATOM 1557 C C . ARG B 1 79 ? 30.388 26.989 -62.624 1.00 32.08 620 ARG B C 1
ATOM 1558 O O . ARG B 1 79 ? 31.007 25.934 -62.786 1.00 33.41 620 ARG B O 1
ATOM 1566 N N . ASP B 1 80 ? 30.823 28.162 -63.078 1.00 32.59 621 ASP B N 1
ATOM 1567 C CA . ASP B 1 80 ? 32.088 28.276 -63.795 1.00 33.89 621 ASP B CA 1
ATOM 1568 C C . ASP B 1 80 ? 33.185 28.915 -62.927 1.00 32.59 621 ASP B C 1
ATOM 1569 O O . ASP B 1 80 ? 34.335 29.037 -63.350 1.00 31.46 621 ASP B O 1
ATOM 1574 N N . LEU B 1 81 ? 32.819 29.316 -61.713 1.00 29.32 622 LEU B N 1
ATOM 1575 C CA . LEU B 1 81 ? 33.776 29.912 -60.781 1.00 28.72 622 LEU B CA 1
ATOM 1576 C C . LEU B 1 81 ? 34.810 28.855 -60.411 1.00 26.58 622 LEU B C 1
ATOM 1577 O O . LEU B 1 81 ? 34.458 27.788 -59.922 1.00 29.01 622 LEU B O 1
ATOM 1582 N N . ALA B 1 82 ? 36.084 29.141 -60.640 1.00 26.02 623 ALA B N 1
ATOM 1583 C CA . ALA B 1 82 ? 37.125 28.170 -60.317 1.00 25.79 623 ALA B CA 1
ATOM 1584 C C . ALA B 1 82 ? 37.155 27.809 -58.829 1.00 22.60 623 ALA B C 1
ATOM 1585 O O . ALA B 1 82 ? 37.039 28.673 -57.963 1.00 23.08 623 ALA B O 1
ATOM 1587 N N . ILE B 1 83 ? 37.305 26.524 -58.539 1.00 20.72 624 ILE B N 1
ATOM 1588 C CA . ILE B 1 83 ? 37.364 26.097 -57.157 1.00 20.22 624 ILE B CA 1
ATOM 1589 C C . ILE B 1 83 ? 38.545 25.190 -56.811 1.00 19.08 624 ILE B C 1
ATOM 1590 O O . ILE B 1 83 ? 38.795 24.181 -57.468 1.00 20.28 624 ILE B O 1
ATOM 1595 N N . VAL B 1 84 ? 39.272 25.565 -55.767 1.00 17.04 625 VAL B N 1
ATOM 1596 C CA . VAL B 1 84 ? 40.380 24.752 -55.298 1.00 15.49 625 VAL B CA 1
ATOM 1597 C C . VAL B 1 84 ? 40.020 24.234 -53.897 1.00 15.76 625 VAL B C 1
ATOM 1598 O O . VAL B 1 84 ? 39.665 25.012 -53.005 1.00 14.82 625 VAL B O 1
ATOM 1602 N N . VAL B 1 85 ? 40.075 22.922 -53.700 1.00 15.28 626 VAL B N 1
ATOM 1603 C CA . VAL B 1 85 ? 39.775 22.388 -52.378 1.00 15.78 626 VAL B CA 1
ATOM 1604 C C . VAL B 1 85 ? 41.075 22.306 -51.567 1.00 16.75 626 VAL B C 1
ATOM 1605 O O . VAL B 1 85 ? 42.089 21.808 -52.053 1.00 17.97 626 VAL B O 1
ATOM 1609 N N . VAL B 1 86 ? 41.045 22.848 -50.354 1.00 14.57 627 VAL B N 1
ATOM 1610 C CA . VAL B 1 86 ? 42.201 22.833 -49.459 1.00 15.14 627 VAL B CA 1
ATOM 1611 C C . VAL B 1 86 ? 41.678 22.264 -48.163 1.00 15.04 627 VAL B C 1
ATOM 1612 O O . VAL B 1 86 ? 41.069 22.969 -47.360 1.00 16.87 627 VAL B O 1
ATOM 1616 N N . SER B 1 87 ? 41.937 20.987 -47.943 1.00 14.46 628 SER B N 1
ATOM 1617 C CA . SER B 1 87 ? 41.353 20.346 -46.786 1.00 18.29 628 SER B CA 1
ATOM 1618 C C . SER B 1 87 ? 41.927 18.989 -46.403 1.00 19.46 628 SER B C 1
ATOM 1619 O O . SER B 1 87 ? 42.603 18.332 -47.194 1.00 18.67 628 SER B O 1
ATOM 1622 N N . ALA B 1 88 ? 41.650 18.606 -45.160 1.00 20.28 629 ALA B N 1
ATOM 1623 C CA . ALA B 1 88 ? 42.039 17.310 -44.621 1.00 24.27 629 ALA B CA 1
ATOM 1624 C C . ALA B 1 88 ? 41.038 16.359 -45.291 1.00 24.92 629 ALA B C 1
ATOM 1625 O O . ALA B 1 88 ? 39.944 16.783 -45.655 1.00 26.24 629 ALA B O 1
ATOM 1627 N N . ASN B 1 89 ? 41.390 15.094 -45.470 1.00 28.67 630 ASN B N 1
ATOM 1628 C CA . ASN B 1 89 ? 40.468 14.155 -46.136 1.00 31.32 630 ASN B CA 1
ATOM 1629 C C . ASN B 1 89 ? 40.133 14.637 -47.548 1.00 30.25 630 ASN B C 1
ATOM 1630 O O . ASN B 1 89 ? 39.024 14.411 -48.019 1.00 30.34 630 ASN B O 1
ATOM 1635 N N . ALA B 1 90 ? 41.075 15.303 -48.213 1.00 30.38 631 ALA B N 1
ATOM 1636 C CA . ALA B 1 90 ? 40.817 15.819 -49.556 1.00 31.84 631 ALA B CA 1
ATOM 1637 C C . ALA B 1 90 ? 40.544 14.702 -50.559 1.00 33.43 631 ALA B C 1
ATOM 1638 O O . ALA B 1 90 ? 39.718 14.851 -51.455 1.00 31.66 631 ALA B O 1
ATOM 1640 N N . ARG B 1 91 ? 41.233 13.579 -50.403 1.00 37.41 632 ARG B N 1
ATOM 1641 C CA . ARG B 1 91 ? 41.047 12.464 -51.320 1.00 42.18 632 ARG B CA 1
ATOM 1642 C C . ARG B 1 91 ? 39.650 11.858 -51.190 1.00 42.25 632 ARG B C 1
ATOM 1643 O O . ARG B 1 91 ? 39.004 11.563 -52.196 1.00 41.03 632 ARG B O 1
ATOM 1651 N N . GLU B 1 92 ? 39.184 11.688 -49.954 1.00 42.32 633 GLU B N 1
ATOM 1652 C CA . GLU B 1 92 ? 37.859 11.137 -49.701 1.00 42.95 633 GLU B CA 1
ATOM 1653 C C . GLU B 1 92 ? 36.832 12.034 -50.375 1.00 41.74 633 GLU B C 1
ATOM 1654 O O . GLU B 1 92 ? 35.838 11.561 -50.925 1.00 40.61 633 GLU B O 1
ATOM 1660 N N . GLY B 1 93 ? 37.078 13.338 -50.321 1.00 39.84 634 GLY B N 1
ATOM 1661 C CA . GLY B 1 93 ? 36.168 14.285 -50.940 1.00 37.39 634 GLY B CA 1
ATOM 1662 C C . GLY B 1 93 ? 36.202 14.216 -52.458 1.00 35.68 634 GLY B C 1
ATOM 1663 O O . GLY B 1 93 ? 35.168 14.328 -53.114 1.00 34.38 634 GLY B O 1
ATOM 1664 N N . GLU B 1 94 ? 37.392 14.032 -53.017 1.00 35.09 635 GLU B N 1
ATOM 1665 C CA . GLU B 1 94 ? 37.548 13.951 -54.461 1.00 36.68 635 GLU B CA 1
ATOM 1666 C C . GLU B 1 94 ? 36.745 12.761 -54.967 1.00 35.78 635 GLU B C 1
ATOM 1667 O O . GLU B 1 94 ? 36.076 12.834 -55.995 1.00 35.47 635 GLU B O 1
ATOM 1673 N N . LEU B 1 95 ? 36.807 11.671 -54.215 1.00 36.41 636 LEU B N 1
ATOM 1674 C CA . LEU B 1 95 ? 36.101 10.443 -54.553 1.00 36.91 636 LEU B CA 1
ATOM 1675 C C . LEU B 1 95 ? 34.592 10.666 -54.681 1.00 35.35 636 LEU B C 1
ATOM 1676 O O . LEU B 1 95 ? 33.921 9.978 -55.442 1.00 34.49 636 LEU B O 1
ATOM 1681 N N . GLU B 1 96 ? 34.070 11.638 -53.942 1.00 33.68 637 GLU B N 1
ATOM 1682 C CA . GLU B 1 96 ? 32.653 11.974 -53.984 1.00 33.87 637 GLU B CA 1
ATOM 1683 C C . GLU B 1 96 ? 32.266 12.575 -55.336 1.00 33.45 637 GLU B C 1
ATOM 1684 O O . GLU B 1 96 ? 31.082 12.660 -55.669 1.00 32.69 637 GLU B O 1
ATOM 1690 N N . PHE B 1 97 ? 33.259 13.013 -56.103 1.00 31.84 638 PHE B N 1
ATOM 1691 C CA . PHE B 1 97 ? 32.990 13.618 -57.404 1.00 31.35 638 PHE B CA 1
ATOM 1692 C C . PHE B 1 97 ? 33.399 12.728 -58.558 1.00 32.45 638 PHE B C 1
ATOM 1693 O O . PHE B 1 97 ? 33.830 13.216 -59.610 1.00 33.00 638 PHE B O 1
ATOM 1701 N N . ASN B 1 98 ? 33.262 11.420 -58.349 1.00 32.65 639 ASN B N 1
ATOM 1702 C CA . ASN B 1 98 ? 33.590 10.437 -59.372 1.00 34.78 639 ASN B CA 1
ATOM 1703 C C . ASN B 1 98 ? 32.817 10.664 -60.681 1.00 32.16 639 ASN B C 1
ATOM 1704 O O . ASN B 1 98 ? 33.314 10.321 -61.758 1.00 32.59 639 ASN B O 1
ATOM 1709 N N . SER B 1 99 ? 31.612 11.234 -60.578 1.00 28.17 640 SER B N 1
ATOM 1710 C CA . SER B 1 99 ? 30.760 11.498 -61.743 1.00 23.77 640 SER B CA 1
ATOM 1711 C C . SER B 1 99 ? 30.680 12.966 -62.162 1.00 22.03 640 SER B C 1
ATOM 1712 O O . SER B 1 99 ? 29.813 13.346 -62.952 1.00 21.57 640 SER B O 1
ATOM 1715 N N . GLN B 1 100 ? 31.572 13.793 -61.635 1.00 21.57 641 GLN B N 1
ATOM 1716 C CA . GLN B 1 100 ? 31.568 15.219 -61.946 1.00 20.52 641 GLN B CA 1
ATOM 1717 C C . GLN B 1 100 ? 33.036 15.675 -61.943 1.00 22.79 641 GLN B C 1
ATOM 1718 O O . GLN B 1 100 ? 33.443 16.493 -61.124 1.00 22.15 641 GLN B O 1
ATOM 1724 N N . PRO B 1 101 ? 33.836 15.154 -62.890 1.00 23.74 642 PRO B N 1
ATOM 1725 C CA . PRO B 1 101 ? 35.266 15.439 -63.049 1.00 26.13 642 PRO B CA 1
ATOM 1726 C C . PRO B 1 101 ? 35.750 16.878 -63.139 1.00 26.28 642 PRO B C 1
ATOM 1727 O O . PRO B 1 101 ? 36.915 17.141 -62.869 1.00 28.32 642 PRO B O 1
ATOM 1731 N N . LEU B 1 102 ? 34.876 17.807 -63.500 1.00 25.24 643 LEU B N 1
ATOM 1732 C CA . LEU B 1 102 ? 35.294 19.192 -63.626 1.00 25.33 643 LEU B CA 1
ATOM 1733 C C . LEU B 1 102 ? 34.678 20.102 -62.584 1.00 24.49 643 LEU B C 1
ATOM 1734 O O . LEU B 1 102 ? 34.721 21.324 -62.717 1.00 25.64 643 LEU B O 1
ATOM 1739 N N . ALA B 1 103 ? 34.095 19.518 -61.548 1.00 23.18 644 ALA B N 1
ATOM 1740 C CA . ALA B 1 103 ? 33.481 20.325 -60.493 1.00 22.55 644 ALA B CA 1
ATOM 1741 C C . ALA B 1 103 ? 34.547 21.137 -59.759 1.00 21.81 644 ALA B C 1
ATOM 1742 O O . ALA B 1 103 ? 34.327 22.304 -59.452 1.00 22.76 644 ALA B O 1
ATOM 1744 N N . VAL B 1 104 ? 35.693 20.500 -59.505 1.00 20.19 645 VAL B N 1
ATOM 1745 C CA . VAL B 1 104 ? 36.825 21.091 -58.787 1.00 20.60 645 VAL B CA 1
ATOM 1746 C C . VAL B 1 104 ? 38.123 20.988 -59.579 1.00 22.12 645 VAL B C 1
ATOM 1747 O O . VAL B 1 104 ? 38.452 19.928 -60.104 1.00 22.30 645 VAL B O 1
ATOM 1751 N N . SER B 1 105 ? 38.855 22.099 -59.644 1.00 22.67 646 SER B N 1
ATOM 1752 C CA . SER B 1 105 ? 40.124 22.193 -60.367 1.00 22.89 646 SER B CA 1
ATOM 1753 C C . SER B 1 105 ? 41.276 21.413 -59.730 1.00 23.48 646 SER B C 1
ATOM 1754 O O . SER B 1 105 ? 42.006 20.690 -60.410 1.00 23.99 646 SER B O 1
ATOM 1757 N N . THR B 1 106 ? 41.457 21.581 -58.427 1.00 22.76 647 THR B N 1
ATOM 1758 C CA . THR B 1 106 ? 42.543 20.906 -57.732 1.00 21.56 647 THR B CA 1
ATOM 1759 C C . THR B 1 106 ? 42.137 20.586 -56.309 1.00 19.86 647 THR B C 1
ATOM 1760 O O . THR B 1 106 ? 41.472 21.389 -55.663 1.00 20.23 647 THR B O 1
ATOM 1764 N N . TRP B 1 107 ? 42.548 19.406 -55.845 1.00 19.40 648 TRP B N 1
ATOM 1765 C CA . TRP B 1 107 ? 42.285 18.939 -54.489 1.00 21.85 648 TRP B CA 1
ATOM 1766 C C . TRP B 1 107 ? 43.608 18.933 -53.723 1.00 22.78 648 TRP B C 1
ATOM 1767 O O . TRP B 1 107 ? 44.470 18.090 -53.975 1.00 23.96 648 TRP B O 1
ATOM 1778 N N . LEU B 1 108 ? 43.761 19.874 -52.795 1.00 23.07 649 LEU B N 1
ATOM 1779 C CA . LEU B 1 108 ? 44.978 19.978 -52.005 1.00 22.78 649 LEU B CA 1
ATOM 1780 C C . LEU B 1 108 ? 44.735 19.609 -50.556 1.00 23.09 649 LEU B C 1
ATOM 1781 O O . LEU B 1 108 ? 43.735 20.000 -49.964 1.00 22.54 649 LEU B O 1
ATOM 1786 N N . GLU B 1 109 ? 45.681 18.881 -49.983 1.00 23.43 650 GLU B N 1
ATOM 1787 C CA . GLU B 1 109 ? 45.580 18.458 -48.600 1.00 26.83 650 GLU B CA 1
ATOM 1788 C C . GLU B 1 109 ? 46.256 19.456 -47.682 1.00 24.68 650 GLU B C 1
ATOM 1789 O O . GLU B 1 109 ? 46.822 20.440 -48.129 1.00 25.73 650 GLU B O 1
ATOM 1795 N N . LYS B 1 110 ? 46.178 19.191 -46.389 1.00 24.68 651 LYS B N 1
ATOM 1796 C CA . LYS B 1 110 ? 46.807 20.022 -45.363 1.00 24.36 651 LYS B CA 1
ATOM 1797 C C . LYS B 1 110 ? 47.815 19.063 -44.733 1.00 24.96 651 LYS B C 1
ATOM 1798 O O . LYS B 1 110 ? 47.523 17.877 -44.604 1.00 26.45 651 LYS B O 1
ATOM 1804 N N . PRO B 1 111 ? 48.979 19.563 -44.279 1.00 23.98 652 PRO B N 1
ATOM 1805 C CA . PRO B 1 111 ? 49.452 20.953 -44.335 1.00 23.38 652 PRO B CA 1
ATOM 1806 C C . PRO B 1 111 ? 49.562 21.509 -45.744 1.00 22.11 652 PRO B C 1
ATOM 1807 O O . PRO B 1 111 ? 49.915 20.799 -46.680 1.00 23.30 652 PRO B O 1
ATOM 1811 N N . ILE B 1 112 ? 49.249 22.794 -45.877 1.00 21.39 653 ILE B N 1
ATOM 1812 C CA . ILE B 1 112 ? 49.231 23.467 -47.166 1.00 21.17 653 ILE B CA 1
ATOM 1813 C C . ILE B 1 112 ? 50.560 23.674 -47.885 1.00 21.04 653 ILE B C 1
ATOM 1814 O O . ILE B 1 112 ? 51.475 24.317 -47.370 1.00 20.08 653 ILE B O 1
ATOM 1819 N N . ASP B 1 113 ? 50.652 23.105 -49.084 1.00 20.35 654 ASP B N 1
ATOM 1820 C CA . ASP B 1 113 ? 51.838 23.272 -49.904 1.00 21.91 654 ASP B CA 1
ATOM 1821 C C . ASP B 1 113 ? 51.606 24.629 -50.566 1.00 20.63 654 ASP B C 1
ATOM 1822 O O . ASP B 1 113 ? 50.880 24.731 -51.558 1.00 19.95 654 ASP B O 1
ATOM 1827 N N . GLU B 1 114 ? 52.223 25.660 -49.988 1.00 22.59 655 GLU B N 1
ATOM 1828 C CA . GLU B 1 114 ? 52.066 27.045 -50.439 1.00 23.04 655 GLU B CA 1
ATOM 1829 C C . GLU B 1 114 ? 52.360 27.285 -51.906 1.00 24.58 655 GLU B C 1
ATOM 1830 O O . GLU B 1 114 ? 51.633 28.027 -52.579 1.00 25.94 655 GLU B O 1
ATOM 1836 N N . ASN B 1 115 ? 53.447 26.696 -52.388 1.00 22.60 656 ASN B N 1
ATOM 1837 C CA . ASN B 1 115 ? 53.821 26.876 -53.778 1.00 23.02 656 ASN B CA 1
ATOM 1838 C C . ASN B 1 115 ? 52.762 26.265 -54.687 1.00 21.20 656 ASN B C 1
ATOM 1839 O O . ASN B 1 115 ? 52.338 26.888 -55.653 1.00 18.66 656 ASN B O 1
ATOM 1844 N N . LEU B 1 116 ? 52.336 25.052 -54.351 1.00 19.02 657 LEU B N 1
ATOM 1845 C CA . LEU B 1 116 ? 51.343 24.337 -55.136 1.00 21.61 657 LEU B CA 1
ATOM 1846 C C . LEU B 1 116 ? 49.976 25.036 -55.100 1.00 22.75 657 LEU B C 1
ATOM 1847 O O . LEU B 1 116 ? 49.222 24.972 -56.062 1.00 24.20 657 LEU B O 1
ATO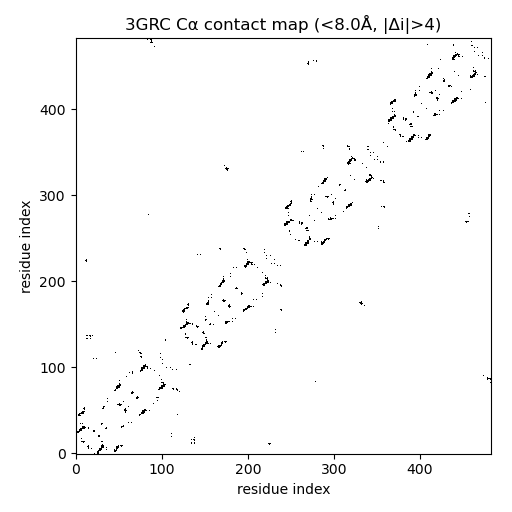M 1852 N N . LEU B 1 117 ? 49.668 25.722 -54.002 1.00 20.63 658 LEU B N 1
ATOM 1853 C CA . LEU B 1 117 ? 48.399 26.428 -53.896 1.00 20.23 658 LEU B CA 1
ATOM 1854 C C . LEU B 1 117 ? 48.340 27.603 -54.862 1.00 21.70 658 LEU B C 1
ATOM 1855 O O . LEU B 1 117 ? 47.365 27.750 -55.606 1.00 20.23 658 LEU B O 1
ATOM 1860 N N . ILE B 1 118 ? 49.371 28.450 -54.832 1.00 21.52 659 ILE B N 1
ATOM 1861 C CA . ILE B 1 118 ? 49.421 29.610 -55.714 1.00 21.00 659 ILE B CA 1
ATOM 1862 C C . ILE B 1 118 ? 49.415 29.105 -57.169 1.00 22.59 659 ILE B C 1
ATOM 1863 O O . ILE B 1 118 ? 48.659 29.606 -58.008 1.00 23.81 659 ILE B O 1
ATOM 1868 N N . LEU B 1 119 ? 50.229 28.096 -57.461 1.00 22.52 660 LEU B N 1
ATOM 1869 C CA . LEU B 1 119 ? 50.283 27.533 -58.809 1.00 24.67 660 LEU B CA 1
ATOM 1870 C C . LEU B 1 119 ? 48.906 27.024 -59.278 1.00 25.04 660 LEU B C 1
ATOM 1871 O O . LEU B 1 119 ? 48.499 27.278 -60.409 1.00 25.35 660 LEU B O 1
ATOM 1876 N N . SER B 1 120 ? 48.204 26.301 -58.406 1.00 24.37 661 SER B N 1
ATOM 1877 C CA . SER B 1 120 ? 46.885 25.760 -58.730 1.00 24.25 661 SER B CA 1
ATOM 1878 C C . SER B 1 120 ? 45.874 26.854 -59.030 1.00 24.93 661 SER B C 1
ATOM 1879 O O . SER B 1 120 ? 45.070 26.729 -59.956 1.00 24.72 661 SER B O 1
ATOM 1882 N N . LEU B 1 121 ? 45.918 27.932 -58.256 1.00 25.70 662 LEU B N 1
ATOM 1883 C CA . LEU B 1 121 ? 44.995 29.032 -58.482 1.00 28.38 662 LEU B CA 1
ATOM 1884 C C . LEU B 1 121 ? 45.258 29.629 -59.863 1.00 31.10 662 LEU B C 1
ATOM 1885 O O . LEU B 1 121 ? 44.319 29.958 -60.589 1.00 30.35 662 LEU B O 1
ATOM 1890 N N . HIS B 1 122 ? 46.529 29.756 -60.234 1.00 32.41 663 HIS B N 1
ATOM 1891 C CA . HIS B 1 122 ? 46.864 30.289 -61.549 1.00 35.69 663 HIS B CA 1
ATOM 1892 C C . HIS B 1 122 ? 46.402 29.327 -62.636 1.00 35.88 663 HIS B C 1
ATOM 1893 O O . HIS B 1 122 ? 45.873 29.757 -63.648 1.00 35.91 663 HIS B O 1
ATOM 1900 N N . ARG B 1 123 ? 46.609 28.028 -62.427 1.00 37.02 664 ARG B N 1
ATOM 1901 C CA . ARG B 1 123 ? 46.184 27.023 -63.398 1.00 40.57 664 ARG B CA 1
ATOM 1902 C C . ARG B 1 123 ? 44.673 27.123 -63.600 1.00 42.71 664 ARG B C 1
ATOM 1903 O O . ARG B 1 123 ? 44.190 27.067 -64.725 1.00 41.55 664 ARG B O 1
ATOM 1911 N N . ALA B 1 124 ? 43.930 27.256 -62.505 1.00 45.42 665 ALA B N 1
ATOM 1912 C CA . ALA B 1 124 ? 42.481 27.432 -62.585 1.00 49.76 665 ALA B CA 1
ATOM 1913 C C . ALA B 1 124 ? 42.398 28.918 -62.949 1.00 52.49 665 ALA B C 1
ATOM 1914 O O . ALA B 1 124 ? 43.431 29.542 -63.139 1.00 55.10 665 ALA B O 1
ATOM 1916 N N . ILE B 1 125 ? 41.216 29.507 -63.044 1.00 55.44 666 ILE B N 1
ATOM 1917 C CA . ILE B 1 125 ? 41.151 30.924 -63.414 1.00 59.00 666 ILE B CA 1
ATOM 1918 C C . ILE B 1 125 ? 41.551 31.056 -64.890 1.00 62.28 666 ILE B C 1
ATOM 1919 O O . ILE B 1 125 ? 40.697 31.248 -65.757 1.00 63.25 666 ILE B O 1
ATOM 1924 N N . ASP B 1 126 ? 42.851 30.950 -65.166 1.00 65.22 667 ASP B N 1
ATOM 1925 C CA . ASP B 1 126 ? 43.364 31.043 -66.533 1.00 68.11 667 ASP B CA 1
ATOM 1926 C C . ASP B 1 126 ? 42.922 29.816 -67.325 1.00 69.62 667 ASP B C 1
ATOM 1927 O O . ASP B 1 126 ? 43.374 29.585 -68.447 1.00 70.15 667 ASP B O 1
ATOM 1932 N N . ASN B 1 127 ? 42.032 29.033 -66.722 1.00 70.97 668 ASN B N 1
ATOM 1933 C CA . ASN B 1 127 ? 41.490 27.835 -67.346 1.00 71.43 668 ASN B CA 1
ATOM 1934 C C . ASN B 1 127 ? 40.047 28.102 -67.773 1.00 71.44 668 ASN B C 1
ATOM 1935 O O . ASN B 1 127 ? 39.597 29.261 -67.631 1.00 71.06 668 ASN B O 1
ATOM 1940 N N . PRO C 1 5 ? 31.587 -1.650 -11.682 1.00 66.98 546 PRO C N 1
ATOM 1941 C CA . PRO C 1 5 ? 32.072 -0.271 -11.917 1.00 65.57 546 PRO C CA 1
ATOM 1942 C C . PRO C 1 5 ? 33.525 -0.242 -12.388 1.00 63.88 546 PRO C C 1
ATOM 1943 O O . PRO C 1 5 ? 34.448 -0.277 -11.575 1.00 65.43 546 PRO C O 1
ATOM 1947 N N . ARG C 1 6 ? 33.729 -0.189 -13.701 1.00 60.71 547 ARG C N 1
ATOM 1948 C CA . ARG C 1 6 ? 35.081 -0.139 -14.240 1.00 57.24 547 ARG C CA 1
ATOM 1949 C C . ARG C 1 6 ? 35.223 0.925 -15.326 1.00 51.59 547 ARG C C 1
ATOM 1950 O O . ARG C 1 6 ? 36.040 1.829 -15.196 1.00 52.67 547 ARG C O 1
ATOM 1958 N N . PRO C 1 7 ? 34.441 0.838 -16.412 1.00 46.15 548 PRO C N 1
ATOM 1959 C CA . PRO C 1 7 ? 34.607 1.888 -17.425 1.00 42.29 548 PRO C CA 1
ATOM 1960 C C . PRO C 1 7 ? 34.179 3.230 -16.812 1.00 38.64 548 PRO C C 1
ATOM 1961 O O . PRO C 1 7 ? 33.090 3.339 -16.242 1.00 36.84 548 PRO C O 1
ATOM 1965 N N . ARG C 1 8 ? 35.037 4.238 -16.909 1.00 34.15 549 ARG C N 1
ATOM 1966 C CA . ARG C 1 8 ? 34.724 5.541 -16.345 1.00 32.25 549 ARG C CA 1
ATOM 1967 C C . ARG C 1 8 ? 34.209 6.490 -17.436 1.00 30.06 549 ARG C C 1
ATOM 1968 O O . ARG C 1 8 ? 34.737 6.513 -18.550 1.00 28.28 549 ARG C O 1
ATOM 1976 N N . ILE C 1 9 ? 33.170 7.257 -17.105 1.00 26.09 550 ILE C N 1
ATOM 1977 C CA . ILE C 1 9 ? 32.546 8.197 -18.032 1.00 23.96 550 ILE C CA 1
ATOM 1978 C C . ILE C 1 9 ? 32.695 9.639 -17.554 1.00 23.31 550 ILE C C 1
ATOM 1979 O O . ILE C 1 9 ? 32.568 9.923 -16.358 1.00 22.49 550 ILE C O 1
ATOM 1984 N N . LEU C 1 10 ? 32.970 10.555 -18.475 1.00 21.94 551 LEU C N 1
ATOM 1985 C CA . LEU C 1 10 ? 33.074 11.951 -18.087 1.00 21.04 551 LEU C CA 1
ATOM 1986 C C . LEU C 1 10 ? 31.752 12.585 -18.481 1.00 19.78 551 LEU C C 1
ATOM 1987 O O . LEU C 1 10 ? 31.407 12.613 -19.653 1.00 20.58 551 LEU C O 1
ATOM 1992 N N . ILE C 1 11 ? 31.014 13.065 -17.487 1.00 20.20 552 ILE C N 1
ATOM 1993 C CA . ILE C 1 11 ? 29.720 13.712 -17.677 1.00 17.95 552 ILE C CA 1
ATOM 1994 C C . ILE C 1 11 ? 29.942 15.225 -17.732 1.00 21.42 552 ILE C C 1
ATOM 1995 O O . ILE C 1 11 ? 30.435 15.810 -16.767 1.00 22.73 552 ILE C O 1
ATOM 2000 N N . CYS C 1 12 ? 29.591 15.845 -18.859 1.00 21.05 553 CYS C N 1
ATOM 2001 C CA . CYS C 1 12 ? 29.714 17.288 -19.031 1.00 22.12 553 CYS C CA 1
ATOM 2002 C C . CYS C 1 12 ? 28.298 17.802 -19.170 1.00 22.06 553 CYS C C 1
ATOM 2003 O O . CYS C 1 12 ? 27.691 17.685 -20.231 1.00 22.56 553 CYS C O 1
ATOM 2006 N N . GLU C 1 13 ? 27.792 18.398 -18.095 1.00 23.43 554 GLU C N 1
ATOM 2007 C CA . GLU C 1 13 ? 26.417 18.878 -18.036 1.00 23.18 554 GLU C CA 1
ATOM 2008 C C . GLU C 1 13 ? 26.310 20.187 -17.225 1.00 25.77 554 GLU C C 1
ATOM 2009 O O . GLU C 1 13 ? 26.867 20.315 -16.136 1.00 24.51 554 GLU C O 1
ATOM 2015 N N . ASP C 1 14 ? 25.588 21.160 -17.764 1.00 28.06 555 ASP C N 1
ATOM 2016 C CA . ASP C 1 14 ? 25.438 22.450 -17.102 1.00 29.05 555 ASP C CA 1
ATOM 2017 C C . ASP C 1 14 ? 24.598 22.422 -15.818 1.00 29.29 555 ASP C C 1
ATOM 2018 O O . ASP C 1 14 ? 24.935 23.057 -14.822 1.00 31.00 555 ASP C O 1
ATOM 2023 N N . ASP C 1 15 ? 23.499 21.684 -15.850 1.00 27.72 556 ASP C N 1
ATOM 2024 C CA . ASP C 1 15 ? 22.602 21.579 -14.714 1.00 26.29 556 ASP C CA 1
ATOM 2025 C C . ASP C 1 15 ? 23.155 20.574 -13.701 1.00 26.16 556 ASP C C 1
ATOM 2026 O O . ASP C 1 15 ? 23.277 19.384 -14.001 1.00 27.27 556 ASP C O 1
ATOM 2031 N N . PRO C 1 16 ? 23.486 21.034 -12.480 1.00 25.15 557 PRO C N 1
ATOM 2032 C CA . PRO C 1 16 ? 24.021 20.082 -11.500 1.00 23.09 557 PRO C CA 1
ATOM 2033 C C . PRO C 1 16 ? 23.049 18.972 -11.094 1.00 21.66 557 PRO C C 1
ATOM 2034 O O . PRO C 1 16 ? 23.485 17.877 -10.753 1.00 22.67 557 PRO C O 1
ATOM 2038 N N . ASP C 1 17 ? 21.745 19.225 -11.139 1.00 19.37 558 ASP C N 1
ATOM 2039 C CA . ASP C 1 17 ? 20.801 18.154 -10.800 1.00 19.20 558 ASP C CA 1
ATOM 2040 C C . ASP C 1 17 ? 20.900 17.061 -11.886 1.00 19.10 558 ASP C C 1
ATOM 2041 O O . ASP C 1 17 ? 20.963 15.875 -11.582 1.00 19.17 558 ASP C O 1
ATOM 2046 N N . ILE C 1 18 ? 20.927 17.469 -13.152 1.00 18.19 559 ILE C N 1
ATOM 2047 C CA . ILE C 1 18 ? 21.020 16.510 -14.249 1.00 16.85 559 ILE C CA 1
ATOM 2048 C C . ILE C 1 18 ? 22.389 15.815 -14.275 1.00 16.61 559 ILE C C 1
ATOM 2049 O O . ILE C 1 18 ? 22.484 14.647 -14.636 1.00 18.32 559 ILE C O 1
ATOM 2054 N N . ALA C 1 19 ? 23.448 16.519 -13.887 1.00 14.25 560 ALA C N 1
ATOM 2055 C CA . ALA C 1 19 ? 24.753 15.891 -13.884 1.00 14.62 560 ALA C CA 1
ATOM 2056 C C . ALA C 1 19 ? 24.729 14.768 -12.834 1.00 15.42 560 ALA C C 1
ATOM 2057 O O . ALA C 1 19 ? 25.272 13.690 -13.069 1.00 16.59 560 ALA C O 1
ATOM 2059 N N . ARG C 1 20 ? 24.070 15.010 -11.701 1.00 13.85 561 ARG C N 1
ATOM 2060 C CA . ARG C 1 20 ? 23.994 13.992 -10.649 1.00 14.02 561 ARG C CA 1
ATOM 2061 C C . ARG C 1 20 ? 23.108 12.835 -11.093 1.00 14.94 561 ARG C C 1
ATOM 2062 O O . ARG C 1 20 ? 23.389 11.671 -10.787 1.00 17.89 561 ARG C O 1
ATOM 2070 N N . LEU C 1 21 ? 22.037 13.164 -11.814 1.00 14.40 562 LEU C N 1
ATOM 2071 C CA . LEU C 1 21 ? 21.113 12.157 -12.332 1.00 15.04 562 LEU C CA 1
ATOM 2072 C C . LEU C 1 21 ? 21.901 11.190 -13.212 1.00 14.30 562 LEU C C 1
ATOM 2073 O O . LEU C 1 21 ? 21.778 9.980 -13.082 1.00 16.73 562 LEU C O 1
ATOM 2078 N N . LEU C 1 22 ? 22.706 11.747 -14.108 1.00 13.69 563 LEU C N 1
ATOM 2079 C CA . LEU C 1 22 ? 23.516 10.941 -14.997 1.00 14.99 563 LEU C CA 1
ATOM 2080 C C . LEU C 1 22 ? 24.488 10.109 -14.161 1.00 15.94 563 LEU C C 1
ATOM 2081 O O . LEU C 1 22 ? 24.651 8.918 -14.380 1.00 17.15 563 LEU C O 1
ATOM 2086 N N . ASN C 1 23 ? 25.117 10.749 -13.193 1.00 16.18 564 ASN C N 1
ATOM 2087 C CA . ASN C 1 23 ? 26.054 10.046 -12.344 1.00 17.72 564 ASN C CA 1
ATOM 2088 C C . ASN C 1 23 ? 25.415 8.819 -11.670 1.00 18.87 564 ASN C C 1
ATOM 2089 O O . ASN C 1 23 ? 26.023 7.752 -11.630 1.00 18.75 564 ASN C O 1
ATOM 2094 N N . LEU C 1 24 ? 24.183 8.964 -11.183 1.00 18.15 565 LEU C N 1
ATOM 2095 C CA . LEU C 1 24 ? 23.491 7.864 -10.523 1.00 18.01 565 LEU C CA 1
ATOM 2096 C C . LEU C 1 24 ? 22.974 6.808 -11.505 1.00 17.25 565 LEU C C 1
ATOM 2097 O O . LEU C 1 24 ? 22.994 5.621 -11.204 1.00 17.93 565 LEU C O 1
ATOM 2110 N N . LEU C 1 26 ? 24.324 5.972 -14.367 1.00 18.51 567 LEU C N 1
ATOM 2111 C CA . LEU C 1 26 ? 25.515 5.268 -14.806 1.00 21.46 567 LEU C CA 1
ATOM 2112 C C . LEU C 1 26 ? 26.063 4.313 -13.748 1.00 23.57 567 LEU C C 1
ATOM 2113 O O . LEU C 1 26 ? 26.551 3.244 -14.073 1.00 25.02 567 LEU C O 1
ATOM 2118 N N . GLU C 1 27 ? 25.989 4.699 -12.484 1.00 26.08 568 GLU C N 1
ATOM 2119 C CA . GLU C 1 27 ? 26.488 3.831 -11.434 1.00 30.93 568 GLU C CA 1
ATOM 2120 C C . GLU C 1 27 ? 25.620 2.571 -11.437 1.00 31.49 568 GLU C C 1
ATOM 2121 O O . GLU C 1 27 ? 26.120 1.451 -11.386 1.00 30.94 568 GLU C O 1
ATOM 2127 N N . LYS C 1 28 ? 24.312 2.762 -11.522 1.00 32.51 569 LYS C N 1
ATOM 2128 C CA . LYS C 1 28 ? 23.385 1.639 -11.543 1.00 34.78 569 LYS C CA 1
ATOM 2129 C C . LYS C 1 28 ? 23.631 0.765 -12.786 1.00 34.89 569 LYS C C 1
ATOM 2130 O O . LYS C 1 28 ? 23.255 -0.407 -12.805 1.00 34.79 569 LYS C O 1
ATOM 2136 N N . GLY C 1 29 ? 24.279 1.337 -13.804 1.00 33.14 570 GLY C N 1
ATOM 2137 C CA . GLY C 1 29 ? 24.557 0.595 -15.021 1.00 31.96 570 GLY C CA 1
ATOM 2138 C C . GLY C 1 29 ? 25.955 0.017 -15.127 1.00 31.67 570 GLY C C 1
ATOM 2139 O O . GLY C 1 29 ? 26.378 -0.397 -16.199 1.00 33.66 570 GLY C O 1
ATOM 2140 N N . GLY C 1 30 ? 26.688 0.001 -14.023 1.00 32.20 571 GLY C N 1
ATOM 2141 C CA . GLY C 1 30 ? 28.027 -0.556 -14.041 1.00 32.46 571 GLY C CA 1
ATOM 2142 C C . GLY C 1 30 ? 29.132 0.418 -14.398 1.00 33.12 571 GLY C C 1
ATOM 2143 O O . GLY C 1 30 ? 30.278 0.016 -14.579 1.00 35.33 571 GLY C O 1
ATOM 2144 N N . PHE C 1 31 ? 28.802 1.702 -14.483 1.00 31.84 572 PHE C N 1
ATOM 2145 C CA . PHE C 1 31 ? 29.786 2.723 -14.831 1.00 29.24 572 PHE C CA 1
ATOM 2146 C C . PHE C 1 31 ? 30.187 3.641 -13.679 1.00 27.98 572 PHE C C 1
ATOM 2147 O O . PHE C 1 31 ? 29.355 4.017 -12.864 1.00 29.51 572 PHE C O 1
ATOM 2155 N N . ASP C 1 32 ? 31.470 3.983 -13.609 1.00 25.63 573 ASP C N 1
ATOM 2156 C CA . ASP C 1 32 ? 31.953 4.948 -12.628 1.00 25.46 573 ASP C CA 1
ATOM 2157 C C . ASP C 1 32 ? 31.909 6.212 -13.479 1.00 24.45 573 ASP C C 1
ATOM 2158 O O . ASP C 1 32 ? 31.944 6.118 -14.700 1.00 23.49 573 ASP C O 1
ATOM 2163 N N . SER C 1 33 ? 31.823 7.382 -12.862 1.00 22.27 574 SER C N 1
ATOM 2164 C CA . SER C 1 33 ? 31.790 8.612 -13.641 1.00 22.20 574 SER C CA 1
ATOM 2165 C C . SER C 1 33 ? 32.101 9.856 -12.838 1.00 21.44 574 SER C C 1
ATOM 2166 O O . SER C 1 33 ? 31.847 9.921 -11.645 1.00 21.17 574 SER C O 1
ATOM 2169 N N . ASP C 1 34 ? 32.645 10.848 -13.528 1.00 21.28 575 ASP C N 1
ATOM 2170 C CA . ASP C 1 34 ? 32.977 12.117 -12.922 1.00 21.11 575 ASP C CA 1
ATOM 2171 C C . ASP C 1 34 ? 32.092 13.206 -13.548 1.00 21.68 575 ASP C C 1
ATOM 2172 O O . ASP C 1 34 ? 31.726 13.133 -14.722 1.00 23.47 575 ASP C O 1
ATOM 2185 N N . VAL C 1 36 ? 31.527 17.262 -14.485 1.00 22.39 577 VAL C N 1
ATOM 2186 C CA . VAL C 1 36 ? 32.110 18.566 -14.775 1.00 24.50 577 VAL C CA 1
ATOM 2187 C C . VAL C 1 36 ? 30.946 19.388 -15.340 1.00 25.81 577 VAL C C 1
ATOM 2188 O O . VAL C 1 36 ? 30.006 18.826 -15.916 1.00 26.97 577 VAL C O 1
ATOM 2192 N N . HIS C 1 37 ? 30.997 20.709 -15.187 1.00 27.40 578 HIS C N 1
ATOM 2193 C CA . HIS C 1 37 ? 29.879 21.537 -15.638 1.00 30.24 578 HIS C CA 1
ATOM 2194 C C . HIS C 1 37 ? 30.078 22.474 -16.821 1.00 29.79 578 HIS C C 1
ATOM 2195 O O . HIS C 1 37 ? 29.166 23.225 -17.165 1.00 31.63 578 HIS C O 1
ATOM 2202 N N . SER C 1 38 ? 31.248 22.435 -17.454 1.00 29.18 579 SER C N 1
ATOM 2203 C CA . SER C 1 38 ? 31.501 23.305 -18.602 1.00 27.64 579 SER C CA 1
ATOM 2204 C C . SER C 1 38 ? 32.505 22.693 -19.578 1.00 27.52 579 SER C C 1
ATOM 2205 O O . SER C 1 38 ? 33.234 21.770 -19.235 1.00 29.42 579 SER C O 1
ATOM 2208 N N . ALA C 1 39 ? 32.527 23.206 -20.804 1.00 28.40 580 ALA C N 1
ATOM 2209 C CA . ALA C 1 39 ? 33.457 22.720 -21.824 1.00 29.30 580 ALA C CA 1
ATOM 2210 C C . ALA C 1 39 ? 34.891 22.913 -21.319 1.00 28.85 580 ALA C C 1
ATOM 2211 O O . ALA C 1 39 ? 35.726 22.007 -21.412 1.00 28.01 580 ALA C O 1
ATOM 2213 N N . ALA C 1 40 ? 35.166 24.099 -20.783 1.00 28.89 581 ALA C N 1
ATOM 2214 C CA . ALA C 1 40 ? 36.493 24.406 -20.243 1.00 29.17 581 ALA C CA 1
ATOM 2215 C C . ALA C 1 40 ? 36.903 23.293 -19.290 1.00 28.80 581 ALA C C 1
ATOM 2216 O O . ALA C 1 40 ? 37.984 22.730 -19.417 1.00 30.95 581 ALA C O 1
ATOM 2218 N N . GLN C 1 41 ? 36.024 22.963 -18.349 1.00 29.13 582 GLN C N 1
ATOM 2219 C CA . GLN C 1 41 ? 36.317 21.907 -17.386 1.00 30.42 582 GLN C CA 1
ATOM 2220 C C . GLN C 1 41 ? 36.495 20.559 -18.060 1.00 29.99 582 GLN C C 1
ATOM 2221 O O . GLN C 1 41 ? 37.398 19.796 -17.715 1.00 30.44 582 GLN C O 1
ATOM 2227 N N . ALA C 1 42 ? 35.619 20.260 -19.014 1.00 28.58 583 ALA C N 1
ATOM 2228 C CA . ALA C 1 42 ? 35.695 18.997 -19.734 1.00 29.26 583 ALA C CA 1
ATOM 2229 C C . ALA C 1 42 ? 37.072 18.850 -20.400 1.00 30.45 583 ALA C C 1
ATOM 2230 O O . ALA C 1 42 ? 37.728 17.818 -20.273 1.00 27.64 583 ALA C O 1
ATOM 2232 N N . LEU C 1 43 ? 37.501 19.891 -21.105 1.00 32.40 584 LEU C N 1
ATOM 2233 C CA . LEU C 1 43 ? 38.791 19.866 -21.782 1.00 35.92 584 LEU C CA 1
ATOM 2234 C C . LEU C 1 43 ? 39.937 19.659 -20.798 1.00 36.93 584 LEU C C 1
ATOM 2235 O O . LEU C 1 43 ? 40.902 18.956 -21.095 1.00 37.43 584 LEU C O 1
ATOM 2240 N N . GLU C 1 44 ? 39.816 20.270 -19.623 1.00 38.80 585 GLU C N 1
ATOM 2241 C CA . GLU C 1 44 ? 40.841 20.160 -18.596 1.00 40.11 585 GLU C CA 1
ATOM 2242 C C . GLU C 1 44 ? 40.857 18.777 -17.957 1.00 38.86 585 GLU C C 1
ATOM 2243 O O . GLU C 1 44 ? 41.905 18.138 -17.861 1.00 39.24 585 GLU C O 1
ATOM 2249 N N . GLN C 1 45 ? 39.686 18.318 -17.527 1.00 36.66 586 GLN C N 1
ATOM 2250 C CA . GLN C 1 45 ? 39.556 17.026 -16.855 1.00 34.25 586 GLN C CA 1
ATOM 2251 C C . GLN C 1 45 ? 39.780 15.777 -17.701 1.00 33.12 586 GLN C C 1
ATOM 2252 O O . GLN C 1 45 ? 40.301 14.790 -17.189 1.00 32.49 586 GLN C O 1
ATOM 2258 N N . VAL C 1 46 ? 39.409 15.813 -18.980 1.00 34.08 587 VAL C N 1
ATOM 2259 C CA . VAL C 1 46 ? 39.540 14.631 -19.847 1.00 35.16 587 VAL C CA 1
ATOM 2260 C C . VAL C 1 46 ? 40.945 14.040 -20.014 1.00 38.30 587 VAL C C 1
ATOM 2261 O O . VAL C 1 46 ? 41.080 12.863 -20.350 1.00 39.29 587 VAL C O 1
ATOM 2265 N N . ALA C 1 47 ? 41.989 14.829 -19.777 1.00 40.54 588 ALA C N 1
ATOM 2266 C CA . ALA C 1 47 ? 43.348 14.296 -19.901 1.00 44.33 588 ALA C CA 1
ATOM 2267 C C . ALA C 1 47 ? 43.889 13.831 -18.547 1.00 46.15 588 ALA C C 1
ATOM 2268 O O . ALA C 1 47 ? 44.773 12.973 -18.485 1.00 47.31 588 ALA C O 1
ATOM 2270 N N . ARG C 1 48 ? 43.352 14.390 -17.468 1.00 46.45 589 ARG C N 1
ATOM 2271 C CA . ARG C 1 48 ? 43.797 14.045 -16.122 1.00 47.68 589 ARG C CA 1
ATOM 2272 C C . ARG C 1 48 ? 43.683 12.559 -15.779 1.00 47.44 589 ARG C C 1
ATOM 2273 O O . ARG C 1 48 ? 44.389 12.067 -14.900 1.00 47.42 589 ARG C O 1
ATOM 2281 N N . ARG C 1 49 ? 42.799 11.842 -16.464 1.00 46.97 590 ARG C N 1
ATOM 2282 C CA . ARG C 1 49 ? 42.666 10.410 -16.229 1.00 46.28 590 ARG C CA 1
ATOM 2283 C C . ARG C 1 49 ? 41.929 9.705 -17.365 1.00 45.68 590 ARG C C 1
ATOM 2284 O O . ARG C 1 49 ? 41.253 10.340 -18.164 1.00 45.95 590 ARG C O 1
ATOM 2292 N N . PRO C 1 50 ? 42.083 8.377 -17.464 1.00 44.76 591 PRO C N 1
ATOM 2293 C CA . PRO C 1 50 ? 41.448 7.557 -18.502 1.00 44.23 591 PRO C CA 1
ATOM 2294 C C . PRO C 1 50 ? 39.922 7.467 -18.466 1.00 41.65 591 PRO C C 1
ATOM 2295 O O . PRO C 1 50 ? 39.350 7.001 -17.486 1.00 42.06 591 PRO C O 1
ATOM 2299 N N . TYR C 1 51 ? 39.274 7.914 -19.539 1.00 38.57 592 TYR C N 1
ATOM 2300 C CA . TYR C 1 51 ? 37.813 7.842 -19.652 1.00 35.60 592 TYR C CA 1
ATOM 2301 C C . TYR C 1 51 ? 37.476 7.003 -20.876 1.00 34.25 592 TYR C C 1
ATOM 2302 O O . TYR C 1 51 ? 38.134 7.121 -21.904 1.00 34.83 592 TYR C O 1
ATOM 2311 N N . ALA C 1 52 ? 36.462 6.149 -20.760 1.00 31.30 593 ALA C N 1
ATOM 2312 C CA . ALA C 1 52 ? 36.042 5.300 -21.872 1.00 28.56 593 ALA C CA 1
ATOM 2313 C C . ALA C 1 52 ? 35.080 6.066 -22.779 1.00 27.58 593 ALA C C 1
ATOM 2314 O O . ALA C 1 52 ? 34.893 5.703 -23.938 1.00 27.82 593 ALA C O 1
ATOM 2316 N N . ALA C 1 53 ? 34.463 7.115 -22.236 1.00 25.24 594 ALA C N 1
ATOM 2317 C CA . ALA C 1 53 ? 33.523 7.945 -22.996 1.00 24.56 594 ALA C CA 1
ATOM 2318 C C . ALA C 1 53 ? 33.149 9.208 -22.228 1.00 24.38 594 ALA C C 1
ATOM 2319 O O . ALA C 1 53 ? 33.501 9.380 -21.062 1.00 24.99 594 ALA C O 1
ATOM 2329 N N . THR C 1 55 ? 29.644 12.050 -21.867 1.00 21.35 596 THR C N 1
ATOM 2330 C CA . THR C 1 55 ? 28.271 12.395 -22.217 1.00 21.20 596 THR C CA 1
ATOM 2331 C C . THR C 1 55 ? 28.347 13.907 -22.344 1.00 20.79 596 THR C C 1
ATOM 2332 O O . THR C 1 55 ? 28.988 14.577 -21.528 1.00 20.83 596 THR C O 1
ATOM 2336 N N . VAL C 1 56 ? 27.699 14.444 -23.368 1.00 20.76 597 VAL C N 1
ATOM 2337 C CA . VAL C 1 56 ? 27.763 15.871 -23.624 1.00 23.71 597 VAL C CA 1
ATOM 2338 C C . VAL C 1 56 ? 26.437 16.578 -23.821 1.00 23.25 597 VAL C C 1
ATOM 2339 O O . VAL C 1 56 ? 25.626 16.193 -24.670 1.00 23.18 597 VAL C O 1
ATOM 2343 N N . ASP C 1 57 ? 26.237 17.622 -23.025 1.00 23.85 598 ASP C N 1
ATOM 2344 C CA . ASP C 1 57 ? 25.048 18.458 -23.105 1.00 26.83 598 ASP C CA 1
ATOM 2345 C C . ASP C 1 57 ? 25.356 19.520 -24.166 1.00 29.51 598 ASP C C 1
ATOM 2346 O O . ASP C 1 57 ? 26.429 20.124 -24.166 1.00 28.01 598 ASP C O 1
ATOM 2351 N N . LEU C 1 58 ? 24.416 19.727 -25.076 1.00 31.37 599 LEU C N 1
ATOM 2352 C CA . LEU C 1 58 ? 24.592 20.694 -26.145 1.00 36.16 599 LEU C CA 1
ATOM 2353 C C . LEU C 1 58 ? 24.438 22.140 -25.664 1.00 38.04 599 LEU C C 1
ATOM 2354 O O . LEU C 1 58 ? 25.102 23.037 -26.174 1.00 37.84 599 LEU C O 1
ATOM 2359 N N . ASN C 1 59 ? 23.581 22.354 -24.669 1.00 41.44 600 ASN C N 1
ATOM 2360 C CA . ASN C 1 59 ? 23.322 23.694 -24.153 1.00 45.31 600 ASN C CA 1
ATOM 2361 C C . ASN C 1 59 ? 24.232 24.183 -23.022 1.00 46.17 600 ASN C C 1
ATOM 2362 O O . ASN C 1 59 ? 23.758 24.491 -21.931 1.00 47.73 600 ASN C O 1
ATOM 2367 N N . LEU C 1 60 ? 25.533 24.262 -23.277 1.00 46.81 601 LEU C N 1
ATOM 2368 C CA . LEU C 1 60 ? 26.468 24.752 -22.271 1.00 47.58 601 LEU C CA 1
ATOM 2369 C C . LEU C 1 60 ? 26.577 26.258 -22.471 1.00 51.66 601 LEU C C 1
ATOM 2370 O O . LEU C 1 60 ? 26.364 26.757 -23.575 1.00 52.19 601 LEU C O 1
ATOM 2375 N N . PRO C 1 61 ? 26.898 27.004 -21.400 1.00 55.23 602 PRO C N 1
ATOM 2376 C CA . PRO C 1 61 ? 27.031 28.465 -21.452 1.00 57.49 602 PRO C CA 1
ATOM 2377 C C . PRO C 1 61 ? 28.350 29.029 -21.997 1.00 58.87 602 PRO C C 1
ATOM 2378 O O . PRO C 1 61 ? 28.345 29.787 -22.972 1.00 60.00 602 PRO C O 1
ATOM 2382 N N . ASP C 1 62 ? 29.473 28.674 -21.370 1.00 59.48 603 ASP C N 1
ATOM 2383 C CA . ASP C 1 62 ? 30.780 29.190 -21.796 1.00 59.87 603 ASP C CA 1
ATOM 2384 C C . ASP C 1 62 ? 31.037 29.010 -23.297 1.00 59.77 603 ASP C C 1
ATOM 2385 O O . ASP C 1 62 ? 31.567 29.896 -23.969 1.00 60.96 603 ASP C O 1
ATOM 2390 N N . GLN C 1 63 ? 30.637 27.860 -23.812 1.00 58.81 604 GLN C N 1
ATOM 2391 C CA . GLN C 1 63 ? 30.774 27.528 -25.217 1.00 56.80 604 GLN C CA 1
ATOM 2392 C C . GLN C 1 63 ? 29.958 26.253 -25.368 1.00 54.97 604 GLN C C 1
ATOM 2393 O O . GLN C 1 63 ? 30.090 25.331 -24.565 1.00 52.58 604 GLN C O 1
ATOM 2399 N N . ASP C 1 64 ? 29.091 26.210 -26.373 1.00 53.33 605 ASP C N 1
ATOM 2400 C CA . ASP C 1 64 ? 28.241 25.044 -26.567 1.00 52.31 605 ASP C CA 1
ATOM 2401 C C . ASP C 1 64 ? 29.012 23.728 -26.643 1.00 50.12 605 ASP C C 1
ATOM 2402 O O . ASP C 1 64 ? 30.239 23.710 -26.805 1.00 49.42 605 ASP C O 1
ATOM 2407 N N . GLY C 1 65 ? 28.273 22.631 -26.503 1.00 47.23 606 GLY C N 1
ATOM 2408 C CA . GLY C 1 65 ? 28.863 21.308 -26.547 1.00 44.55 606 GLY C CA 1
ATOM 2409 C C . GLY C 1 65 ? 29.512 20.949 -27.869 1.00 42.26 606 GLY C C 1
ATOM 2410 O O . GLY C 1 65 ? 30.490 20.212 -27.888 1.00 42.08 606 GLY C O 1
ATOM 2411 N N . VAL C 1 66 ? 28.971 21.461 -28.970 1.00 40.56 607 VAL C N 1
ATOM 2412 C CA . VAL C 1 66 ? 29.523 21.190 -30.295 1.00 39.39 607 VAL C CA 1
ATOM 2413 C C . VAL C 1 66 ? 30.943 21.714 -30.395 1.00 37.89 607 VAL C C 1
ATOM 2414 O O . VAL C 1 66 ? 31.813 21.069 -30.990 1.00 37.04 607 VAL C O 1
ATOM 2418 N N . SER C 1 67 ? 31.160 22.897 -29.824 1.00 36.87 608 SER C N 1
ATOM 2419 C CA . SER C 1 67 ? 32.481 23.526 -29.813 1.00 37.20 608 SER C CA 1
ATOM 2420 C C . SER C 1 67 ? 33.422 22.628 -29.009 1.00 35.88 608 SER C C 1
ATOM 2421 O O . SER C 1 67 ? 34.597 22.475 -29.341 1.00 35.43 608 SER C O 1
ATOM 2424 N N . LEU C 1 68 ? 32.883 22.032 -27.949 1.00 33.44 609 LEU C N 1
ATOM 2425 C CA . LEU C 1 68 ? 33.653 21.138 -27.100 1.00 32.97 609 LEU C CA 1
ATOM 2426 C C . LEU C 1 68 ? 34.001 19.873 -27.878 1.00 32.49 609 LEU C C 1
ATOM 2427 O O . LEU C 1 68 ? 35.156 19.429 -27.886 1.00 31.42 609 LEU C O 1
ATOM 2432 N N . ILE C 1 69 ? 32.996 19.299 -28.536 1.00 31.14 610 ILE C N 1
ATOM 2433 C CA . ILE C 1 69 ? 33.206 18.083 -29.311 1.00 31.20 610 ILE C CA 1
ATOM 2434 C C . ILE C 1 69 ? 34.259 18.308 -30.400 1.00 32.05 610 ILE C C 1
ATOM 2435 O O . ILE C 1 69 ? 35.180 17.501 -30.544 1.00 32.66 610 ILE C O 1
ATOM 2440 N N . ARG C 1 70 ? 34.149 19.409 -31.143 1.00 31.85 611 ARG C N 1
ATOM 2441 C CA . ARG C 1 70 ? 35.126 19.692 -32.194 1.00 34.03 611 ARG C CA 1
ATOM 2442 C C . ARG C 1 70 ? 36.536 19.876 -31.628 1.00 33.62 611 ARG C C 1
ATOM 2443 O O . ARG C 1 70 ? 37.512 19.440 -32.223 1.00 33.63 611 ARG C O 1
ATOM 2451 N N . ALA C 1 71 ? 36.643 20.503 -30.465 1.00 34.41 612 ALA C N 1
ATOM 2452 C CA . ALA C 1 71 ? 37.949 20.685 -29.846 1.00 34.99 612 ALA C CA 1
ATOM 2453 C C . ALA C 1 71 ? 38.519 19.316 -29.463 1.00 35.92 612 ALA C C 1
ATOM 2454 O O . ALA C 1 71 ? 39.731 19.100 -29.516 1.00 35.66 612 ALA C O 1
ATOM 2456 N N . LEU C 1 72 ? 37.638 18.393 -29.078 1.00 34.81 613 LEU C N 1
ATOM 2457 C CA . LEU C 1 72 ? 38.057 17.051 -28.695 1.00 33.84 613 LEU C CA 1
ATOM 2458 C C . LEU C 1 72 ? 38.564 16.269 -29.900 1.00 33.75 613 LEU C C 1
ATOM 2459 O O . LEU C 1 72 ? 39.489 15.472 -29.783 1.00 30.86 613 LEU C O 1
ATOM 2464 N N . ARG C 1 73 ? 37.954 16.484 -31.061 1.00 34.19 614 ARG C N 1
ATOM 2465 C CA . ARG C 1 73 ? 38.388 15.753 -32.245 1.00 37.49 614 ARG C CA 1
ATOM 2466 C C . ARG C 1 73 ? 39.669 16.323 -32.839 1.00 39.82 614 ARG C C 1
ATOM 2467 O O . ARG C 1 73 ? 40.341 15.652 -33.614 1.00 39.84 614 ARG C O 1
ATOM 2475 N N . ARG C 1 74 ? 40.006 17.557 -32.474 1.00 44.15 615 ARG C N 1
ATOM 2476 C CA . ARG C 1 74 ? 41.228 18.183 -32.969 1.00 48.34 615 ARG C CA 1
ATOM 2477 C C . ARG C 1 74 ? 42.445 17.662 -32.193 1.00 48.50 615 ARG C C 1
ATOM 2478 O O . ARG C 1 74 ? 43.545 17.597 -32.738 1.00 48.16 615 ARG C O 1
ATOM 2486 N N . ASP C 1 75 ? 42.243 17.284 -30.930 1.00 49.51 616 ASP C N 1
ATOM 2487 C CA . ASP C 1 75 ? 43.331 16.752 -30.103 1.00 51.27 616 ASP C CA 1
ATOM 2488 C C . ASP C 1 75 ? 43.460 15.245 -30.330 1.00 52.10 616 ASP C C 1
ATOM 2489 O O . ASP C 1 75 ? 42.505 14.488 -30.146 1.00 52.17 616 ASP C O 1
ATOM 2494 N N . SER C 1 76 ? 44.651 14.823 -30.735 1.00 53.35 617 SER C N 1
ATOM 2495 C CA . SER C 1 76 ? 44.936 13.419 -31.011 1.00 54.81 617 SER C CA 1
ATOM 2496 C C . SER C 1 76 ? 44.623 12.465 -29.857 1.00 54.84 617 SER C C 1
ATOM 2497 O O . SER C 1 76 ? 44.230 11.319 -30.082 1.00 55.97 617 SER C O 1
ATOM 2500 N N . ARG C 1 77 ? 44.803 12.930 -28.627 1.00 54.51 618 ARG C N 1
ATOM 2501 C CA . ARG C 1 77 ? 44.549 12.090 -27.462 1.00 54.46 618 ARG C CA 1
ATOM 2502 C C . ARG C 1 77 ? 43.075 11.730 -27.255 1.00 53.82 618 ARG C C 1
ATOM 2503 O O . ARG C 1 77 ? 42.765 10.694 -26.670 1.00 53.79 618 ARG C O 1
ATOM 2511 N N . THR C 1 78 ? 42.170 12.573 -27.745 1.00 52.39 619 THR C N 1
ATOM 2512 C CA . THR C 1 78 ? 40.741 12.333 -27.576 1.00 50.68 619 THR C CA 1
ATOM 2513 C C . THR C 1 78 ? 39.972 12.186 -28.888 1.00 50.57 619 THR C C 1
ATOM 2514 O O . THR C 1 78 ? 38.745 12.187 -28.895 1.00 50.41 619 THR C O 1
ATOM 2518 N N . ARG C 1 79 ? 40.685 12.057 -29.998 1.00 50.76 620 ARG C N 1
ATOM 2519 C CA . ARG C 1 79 ? 40.022 11.926 -31.289 1.00 50.55 620 ARG C CA 1
ATOM 2520 C C . ARG C 1 79 ? 39.211 10.626 -31.356 1.00 47.76 620 ARG C C 1
ATOM 2521 O O . ARG C 1 79 ? 38.222 10.536 -32.090 1.00 46.11 620 ARG C O 1
ATOM 2529 N N . ASP C 1 80 ? 39.626 9.634 -30.571 1.00 45.21 621 ASP C N 1
ATOM 2530 C CA . A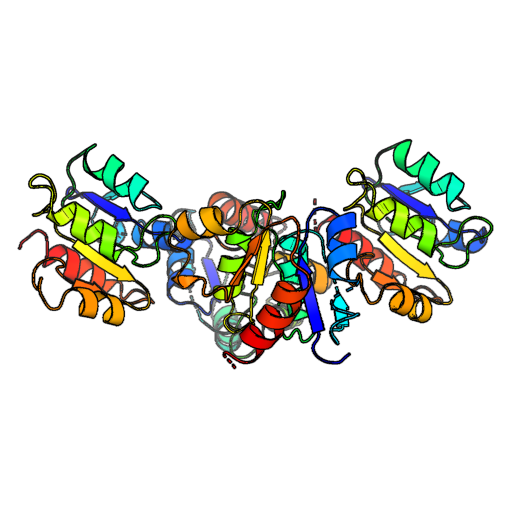SP C 1 80 ? 38.958 8.334 -30.536 1.00 42.60 621 ASP C CA 1
ATOM 2531 C C . ASP C 1 80 ? 38.029 8.102 -29.322 1.00 38.52 621 ASP C C 1
ATOM 2532 O O . ASP C 1 80 ? 37.476 7.011 -29.152 1.00 37.46 621 ASP C O 1
ATOM 2537 N N . LEU C 1 81 ? 37.861 9.132 -28.493 1.00 33.73 622 LEU C N 1
ATOM 2538 C CA . LEU C 1 81 ? 36.999 9.072 -27.308 1.00 29.42 622 LEU C CA 1
ATOM 2539 C C . LEU C 1 81 ? 35.532 8.915 -27.720 1.00 27.58 622 LEU C C 1
ATOM 2540 O O . LEU C 1 81 ? 35.018 9.695 -28.517 1.00 24.62 622 LEU C O 1
ATOM 2545 N N . ALA C 1 82 ? 34.862 7.896 -27.194 1.00 25.42 623 ALA C N 1
ATOM 2546 C CA . ALA C 1 82 ? 33.460 7.692 -27.531 1.00 25.65 623 ALA C CA 1
ATOM 2547 C C . ALA C 1 82 ? 32.703 8.866 -26.924 1.00 24.14 623 ALA C C 1
ATOM 2548 O O . ALA C 1 82 ? 32.965 9.271 -25.790 1.00 25.47 623 ALA C O 1
ATOM 2550 N N . ILE C 1 83 ? 31.777 9.423 -27.682 1.00 23.13 624 ILE C N 1
ATOM 2551 C CA . ILE C 1 83 ? 31.004 10.539 -27.188 1.00 22.93 624 ILE C CA 1
ATOM 2552 C C . ILE C 1 83 ? 29.529 10.264 -27.410 1.00 24.52 624 ILE C C 1
ATOM 2553 O O . ILE C 1 83 ? 29.124 9.763 -28.458 1.00 23.43 624 ILE C O 1
ATOM 2558 N N . VAL C 1 84 ? 28.726 10.568 -26.401 1.00 24.02 625 VAL C N 1
ATOM 2559 C CA . VAL C 1 84 ? 27.292 10.391 -26.515 1.00 22.23 625 VAL C CA 1
ATOM 2560 C C . VAL C 1 84 ? 26.674 11.726 -26.128 1.00 22.85 625 VAL C C 1
ATOM 2561 O O . VAL C 1 84 ? 26.916 12.239 -25.036 1.00 22.45 625 VAL C O 1
ATOM 2565 N N . VAL C 1 85 ? 25.917 12.326 -27.031 1.00 21.07 626 VAL C N 1
ATOM 2566 C CA . VAL C 1 85 ? 25.280 13.587 -26.686 1.00 22.31 626 VAL C CA 1
ATOM 2567 C C . VAL C 1 85 ? 23.997 13.272 -25.908 1.00 21.92 626 VAL C C 1
ATOM 2568 O O . VAL C 1 85 ? 23.297 12.314 -26.228 1.00 22.86 626 VAL C O 1
ATOM 2572 N N . VAL C 1 86 ? 23.739 14.054 -24.864 1.00 20.60 627 VAL C N 1
ATOM 2573 C CA . VAL C 1 86 ? 22.553 13.915 -24.022 1.00 21.78 627 VAL C CA 1
ATOM 2574 C C . VAL C 1 86 ? 22.062 15.342 -23.857 1.00 23.70 627 VAL C C 1
ATOM 2575 O O . VAL C 1 86 ? 22.559 16.091 -23.007 1.00 26.82 627 VAL C O 1
ATOM 2579 N N . SER C 1 87 ? 21.088 15.721 -24.673 1.00 25.09 628 SER C N 1
ATOM 2580 C CA . SER C 1 87 ? 20.599 17.087 -24.656 1.00 26.85 628 SER C CA 1
ATOM 2581 C C . SER C 1 87 ? 19.135 17.283 -25.039 1.00 28.23 628 SER C C 1
ATOM 2582 O O . SER C 1 87 ? 18.550 16.485 -25.781 1.00 27.32 628 SER C O 1
ATOM 2585 N N . ALA C 1 88 ? 18.576 18.378 -24.524 1.00 30.45 629 ALA C N 1
ATOM 2586 C CA . ALA C 1 88 ? 17.196 18.797 -24.758 1.00 36.99 629 ALA C CA 1
ATOM 2587 C C . ALA C 1 88 ? 16.652 18.413 -26.135 1.00 40.55 629 ALA C C 1
ATOM 2588 O O . ALA C 1 88 ? 15.686 17.653 -26.237 1.00 44.91 629 ALA C O 1
ATOM 2590 N N . ASN C 1 89 ? 17.241 18.944 -27.198 1.00 40.88 630 ASN C N 1
ATOM 2591 C CA . ASN C 1 89 ? 16.765 18.584 -28.529 1.00 42.47 630 ASN C CA 1
ATOM 2592 C C . ASN C 1 89 ? 17.904 17.982 -29.339 1.00 41.79 630 ASN C C 1
ATOM 2593 O O . ASN C 1 89 ? 18.344 18.529 -30.348 1.00 42.04 630 ASN C O 1
ATOM 2598 N N . ALA C 1 90 ? 18.367 16.831 -28.876 1.00 40.51 631 ALA C N 1
ATOM 2599 C CA . ALA C 1 90 ? 19.467 16.128 -29.500 1.00 40.70 631 ALA C CA 1
ATOM 2600 C C . ALA C 1 90 ? 19.284 15.813 -30.982 1.00 40.44 631 ALA C C 1
ATOM 2601 O O . ALA C 1 90 ? 20.186 16.082 -31.778 1.00 38.01 631 ALA C O 1
ATOM 2603 N N . ARG C 1 91 ? 18.137 15.246 -31.354 1.00 41.60 632 ARG C N 1
ATOM 2604 C CA . ARG C 1 91 ? 17.900 14.879 -32.755 1.00 45.40 632 ARG C CA 1
ATOM 2605 C C . ARG C 1 91 ? 17.985 16.050 -33.740 1.00 44.26 632 ARG C C 1
ATOM 2606 O O . ARG C 1 91 ? 18.652 15.940 -34.776 1.00 42.38 632 ARG C O 1
ATOM 2614 N N . GLU C 1 92 ? 17.319 17.161 -33.436 1.00 43.77 633 GLU C N 1
ATOM 2615 C CA . GLU C 1 92 ? 17.382 18.307 -34.337 1.00 44.41 633 GLU C CA 1
ATOM 2616 C C . GLU C 1 92 ? 18.754 18.968 -34.212 1.00 41.99 633 GLU C C 1
ATOM 2617 O O . GLU C 1 92 ? 19.184 19.712 -35.091 1.00 42.22 633 GLU C O 1
ATOM 2623 N N . GLY C 1 93 ? 19.436 18.695 -33.107 1.00 39.82 634 GLY C N 1
ATOM 2624 C CA . GLY C 1 93 ? 20.760 19.248 -32.928 1.00 38.52 634 GLY C CA 1
ATOM 2625 C C . GLY C 1 93 ? 21.675 18.590 -33.950 1.00 37.86 634 GLY C C 1
ATOM 2626 O O . GLY C 1 93 ? 22.450 19.270 -34.612 1.00 36.92 634 GLY C O 1
ATOM 2627 N N . GLU C 1 94 ? 21.564 17.267 -34.077 1.00 36.58 635 GLU C N 1
ATOM 2628 C CA . GLU C 1 94 ? 22.367 16.486 -35.009 1.00 38.35 635 GLU C CA 1
ATOM 2629 C C . GLU C 1 94 ? 22.115 16.870 -36.472 1.00 40.79 635 GLU C C 1
ATOM 2630 O O . GLU C 1 94 ? 23.055 17.023 -37.251 1.00 39.10 635 GLU C O 1
ATOM 2636 N N . LEU C 1 95 ? 20.848 17.027 -36.839 1.00 41.55 636 LEU C N 1
ATOM 2637 C CA . LEU C 1 95 ? 20.484 17.382 -38.202 1.00 44.52 636 LEU C CA 1
ATOM 2638 C C . LEU C 1 95 ? 20.680 18.874 -38.495 1.00 46.10 636 LEU C C 1
ATOM 2639 O O . LEU C 1 95 ? 20.301 19.361 -39.558 1.00 45.26 636 LEU C O 1
ATOM 2644 N N . GLU C 1 96 ? 21.305 19.593 -37.576 1.00 48.19 637 GLU C N 1
ATOM 2645 C CA . GLU C 1 96 ? 21.463 21.025 -37.756 1.00 52.68 637 GLU C CA 1
ATOM 2646 C C . GLU C 1 96 ? 22.825 21.588 -38.187 1.00 54.23 637 GLU C C 1
ATOM 2647 O O . GLU C 1 96 ? 22.931 22.794 -38.428 1.00 54.34 637 GLU C O 1
ATOM 2653 N N . PHE C 1 97 ? 23.858 20.753 -38.310 1.00 55.74 638 PHE C N 1
ATOM 2654 C CA . PHE C 1 97 ? 25.170 21.283 -38.691 1.00 58.10 638 PHE C CA 1
ATOM 2655 C C . PHE C 1 97 ? 26.258 20.270 -39.061 1.00 58.27 638 PHE C C 1
ATOM 2656 O O . PHE C 1 97 ? 27.245 20.121 -38.343 1.00 61.30 638 PHE C O 1
ATOM 2664 N N . ASN C 1 98 ? 26.101 19.605 -40.197 1.00 56.99 639 ASN C N 1
ATOM 2665 C CA . ASN C 1 98 ? 27.078 18.615 -40.652 1.00 54.69 639 ASN C CA 1
ATOM 2666 C C . ASN C 1 98 ? 27.109 17.460 -39.657 1.00 53.47 639 ASN C C 1
ATOM 2667 O O . ASN C 1 98 ? 26.657 16.353 -39.964 1.00 55.41 639 ASN C O 1
ATOM 2672 N N . SER C 1 99 ? 27.653 17.740 -38.478 1.00 50.53 640 SER C N 1
ATOM 2673 C CA . SER C 1 99 ? 27.752 16.797 -37.359 1.00 48.17 640 SER C CA 1
ATOM 2674 C C . SER C 1 99 ? 28.378 15.436 -37.648 1.00 47.24 640 SER C C 1
ATOM 2675 O O . SER C 1 99 ? 28.967 14.825 -36.761 1.00 46.03 640 SER C O 1
ATOM 2678 N N . GLN C 1 100 ? 28.258 14.962 -38.878 1.00 46.98 641 GLN C N 1
ATOM 2679 C CA . GLN C 1 100 ? 28.822 13.673 -39.247 1.00 49.33 641 GLN C CA 1
ATOM 2680 C C . GLN C 1 100 ? 30.315 13.542 -38.912 1.00 47.16 641 GLN C C 1
ATOM 2681 O O . GLN C 1 100 ? 30.730 12.578 -38.271 1.00 47.50 641 GLN C O 1
ATOM 2687 N N . PRO C 1 101 ? 31.141 14.506 -39.344 1.00 45.21 642 PRO C N 1
ATOM 2688 C CA . PRO C 1 101 ? 32.576 14.423 -39.052 1.00 44.53 642 PRO C CA 1
ATOM 2689 C C . PRO C 1 101 ? 32.961 14.381 -37.572 1.00 42.77 642 PRO C C 1
ATOM 2690 O O . PRO C 1 101 ? 34.032 13.890 -37.238 1.00 43.54 642 PRO C O 1
ATOM 2694 N N . LEU C 1 102 ? 32.091 14.894 -36.700 1.00 40.59 643 LEU C N 1
ATOM 2695 C CA . LEU C 1 102 ? 32.330 14.922 -35.254 1.00 38.23 643 LEU C CA 1
ATOM 2696 C C . LEU C 1 102 ? 32.348 13.524 -34.658 1.00 35.74 643 LEU C C 1
ATOM 2697 O O . LEU C 1 102 ? 32.868 13.302 -33.567 1.00 33.79 643 LEU C O 1
ATOM 2702 N N . ALA C 1 103 ? 31.766 12.588 -35.396 1.00 34.40 644 ALA C N 1
ATOM 2703 C CA . ALA C 1 103 ? 31.690 11.196 -34.998 1.00 33.43 644 ALA C CA 1
ATOM 2704 C C . ALA C 1 103 ? 31.129 10.954 -33.604 1.00 33.60 644 ALA C C 1
ATOM 2705 O O . ALA C 1 103 ? 31.737 10.232 -32.814 1.00 33.07 644 ALA C O 1
ATOM 2707 N N . VAL C 1 104 ? 29.999 11.561 -33.261 1.00 32.54 645 VAL C N 1
ATOM 2708 C CA . VAL C 1 104 ? 29.461 11.254 -31.953 1.00 33.81 645 VAL C CA 1
ATOM 2709 C C . VAL C 1 104 ? 28.682 9.970 -32.193 1.00 32.89 645 VAL C C 1
ATOM 2710 O O . VAL C 1 104 ? 28.012 9.823 -33.217 1.00 31.51 645 VAL C O 1
ATOM 2714 N N . SER C 1 105 ? 28.802 9.029 -31.265 1.00 32.55 646 SER C N 1
ATOM 2715 C CA . SER C 1 105 ? 28.128 7.746 -31.398 1.00 31.84 646 SER C CA 1
ATOM 2716 C C . SER C 1 105 ? 26.600 7.833 -31.341 1.00 31.40 646 SER C C 1
ATOM 2717 O O . SER C 1 105 ? 25.916 7.183 -32.127 1.00 31.67 646 SER C O 1
ATOM 2720 N N . THR C 1 106 ? 26.058 8.630 -30.424 1.00 29.51 647 THR C N 1
ATOM 2721 C CA . THR C 1 106 ? 24.602 8.718 -30.298 1.00 28.35 647 THR C CA 1
ATOM 2722 C C . THR C 1 106 ? 24.134 10.073 -29.796 1.00 26.46 647 THR C C 1
ATOM 2723 O O . THR C 1 106 ? 24.817 10.729 -29.009 1.00 26.39 647 THR C O 1
ATOM 2727 N N . TRP C 1 107 ? 22.958 10.472 -30.261 1.00 26.39 648 TRP C N 1
ATOM 2728 C CA . TRP C 1 107 ? 22.337 11.729 -29.876 1.00 27.19 648 TRP C CA 1
ATOM 2729 C C . TRP C 1 107 ? 21.052 11.415 -29.115 1.00 26.42 648 TRP C C 1
ATOM 2730 O O . TRP C 1 107 ? 20.021 11.125 -29.723 1.00 28.14 648 TRP C O 1
ATOM 2741 N N . LEU C 1 108 ? 21.125 11.477 -27.786 1.00 24.34 649 LEU C N 1
ATOM 2742 C CA . LEU C 1 108 ? 19.987 11.183 -26.928 1.00 23.83 649 LEU C CA 1
ATOM 2743 C C . LEU C 1 108 ? 19.294 12.428 -26.391 1.00 23.85 649 LEU C C 1
ATOM 2744 O O . LEU C 1 108 ? 19.943 13.395 -26.006 1.00 23.42 649 LEU C O 1
ATOM 2749 N N . GLU C 1 109 ? 17.972 12.378 -26.340 1.00 23.86 650 GLU C N 1
ATOM 2750 C CA . GLU C 1 109 ? 17.162 13.483 -25.839 1.00 26.65 650 GLU C CA 1
ATOM 2751 C C . GLU C 1 109 ? 16.829 13.447 -24.357 1.00 26.93 650 GLU C C 1
ATOM 2752 O O . GLU C 1 109 ? 17.054 12.446 -23.660 1.00 24.63 650 GLU C O 1
ATOM 2758 N N . LYS C 1 110 ? 16.289 14.567 -23.889 1.00 26.23 651 LYS C N 1
ATOM 2759 C CA . LYS C 1 110 ? 15.840 14.717 -22.511 1.00 28.33 651 LYS C CA 1
ATOM 2760 C C . LYS C 1 110 ? 14.331 14.922 -22.662 1.00 29.87 651 LYS C C 1
ATOM 2761 O O . LYS C 1 110 ? 13.891 15.584 -23.594 1.00 31.11 651 LYS C O 1
ATOM 2767 N N . PRO C 1 111 ? 13.519 14.381 -21.737 1.00 30.35 652 PRO C N 1
ATOM 2768 C CA . PRO C 1 111 ? 13.913 13.557 -20.590 1.00 28.88 652 PRO C CA 1
ATOM 2769 C C . PRO C 1 111 ? 14.747 12.357 -21.005 1.00 28.41 652 PRO C C 1
ATOM 2770 O O . PRO C 1 111 ? 14.579 11.806 -22.099 1.00 29.40 652 PRO C O 1
ATOM 2774 N N . ILE C 1 112 ? 15.657 11.959 -20.127 1.00 26.87 653 ILE C N 1
ATOM 2775 C CA . ILE C 1 112 ? 16.579 10.871 -20.416 1.00 24.72 653 ILE C CA 1
ATOM 2776 C C . ILE C 1 112 ? 16.050 9.450 -20.294 1.00 25.09 653 ILE C C 1
ATOM 2777 O O . ILE C 1 112 ? 15.511 9.056 -19.260 1.00 23.99 653 ILE C O 1
ATOM 2782 N N . ASP C 1 113 ? 16.198 8.682 -21.367 1.00 24.05 654 ASP C N 1
ATOM 2783 C CA . ASP C 1 113 ? 15.782 7.292 -21.348 1.00 23.73 654 ASP C CA 1
ATOM 2784 C C . ASP C 1 113 ? 16.982 6.543 -20.781 1.00 23.97 654 ASP C C 1
ATOM 2785 O O . ASP C 1 113 ? 17.993 6.365 -21.463 1.00 23.05 654 ASP C O 1
ATOM 2790 N N . GLU C 1 114 ? 16.861 6.124 -19.527 1.00 23.03 655 GLU C N 1
ATOM 2791 C CA . GLU C 1 114 ? 17.926 5.435 -18.814 1.00 23.95 655 GLU C CA 1
ATOM 2792 C C . GLU C 1 114 ? 18.440 4.172 -19.482 1.00 23.37 655 GLU C C 1
ATOM 2793 O O . GLU C 1 114 ? 19.636 3.893 -19.484 1.00 23.48 655 GLU C O 1
ATOM 2799 N N . ASN C 1 115 ? 17.512 3.395 -20.016 1.00 22.57 656 ASN C N 1
ATOM 2800 C CA . ASN C 1 115 ? 17.855 2.149 -20.655 1.00 22.22 656 ASN C CA 1
ATOM 2801 C C . ASN C 1 115 ? 18.631 2.401 -21.944 1.00 21.80 656 ASN C C 1
ATOM 2802 O O . ASN C 1 115 ? 19.649 1.772 -22.188 1.00 20.80 656 ASN C O 1
ATOM 2807 N N . LEU C 1 116 ? 18.167 3.347 -22.748 1.00 21.60 657 LEU C N 1
ATOM 2808 C CA . LEU C 1 116 ? 18.844 3.683 -23.985 1.00 21.10 657 LEU C CA 1
ATOM 2809 C C . LEU C 1 116 ? 20.239 4.265 -23.653 1.00 22.12 657 LEU C C 1
ATOM 2810 O O . LEU C 1 116 ? 21.227 3.983 -24.337 1.00 21.51 657 LEU C O 1
ATOM 2815 N N . LEU C 1 117 ? 20.317 5.040 -22.574 1.00 19.73 658 LEU C N 1
ATOM 2816 C CA . LEU C 1 117 ? 21.578 5.632 -22.160 1.00 20.75 658 LEU C CA 1
ATOM 2817 C C . LEU C 1 117 ? 22.644 4.563 -21.917 1.00 21.15 658 LEU C C 1
ATOM 2818 O O . LEU C 1 117 ? 23.711 4.591 -22.537 1.00 20.13 658 LEU C O 1
ATOM 2823 N N . ILE C 1 118 ? 22.357 3.623 -21.020 1.00 19.67 659 ILE C N 1
ATOM 2824 C CA . ILE C 1 118 ? 23.315 2.578 -20.723 1.00 23.70 659 ILE C CA 1
ATOM 2825 C C . ILE C 1 118 ? 23.720 1.770 -21.980 1.00 24.79 659 ILE C C 1
ATOM 2826 O O .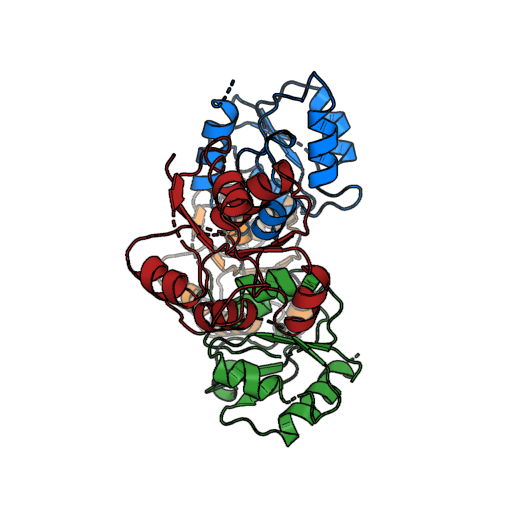 ILE C 1 118 ? 24.907 1.550 -22.233 1.00 24.83 659 ILE C O 1
ATOM 2831 N N . LEU C 1 119 ? 22.738 1.342 -22.762 1.00 25.58 660 LEU C N 1
ATOM 2832 C CA . LEU C 1 119 ? 23.012 0.558 -23.966 1.00 28.47 660 LEU C CA 1
ATOM 2833 C C . LEU C 1 119 ? 23.856 1.320 -25.005 1.00 27.48 660 LEU C C 1
ATOM 2834 O O . LEU C 1 119 ? 24.751 0.747 -25.628 1.00 25.87 660 LEU C O 1
ATOM 2839 N N . SER C 1 120 ? 23.574 2.606 -25.189 1.00 26.35 661 SER C N 1
ATOM 2840 C CA . SER C 1 120 ? 24.324 3.399 -26.155 1.00 25.90 661 SER C CA 1
ATOM 2841 C C . SER C 1 120 ? 25.759 3.592 -25.671 1.00 27.75 661 SER C C 1
ATOM 2842 O O . SER C 1 120 ? 26.691 3.575 -26.473 1.00 26.56 661 SER C O 1
ATOM 2845 N N . LEU C 1 121 ? 25.944 3.782 -24.365 1.00 27.04 662 LEU C N 1
ATOM 2846 C CA . LEU C 1 121 ? 27.300 3.950 -23.863 1.00 30.79 662 LEU C CA 1
ATOM 2847 C C . LEU C 1 121 ? 28.105 2.674 -24.100 1.00 32.38 662 LEU C C 1
ATOM 2848 O O . LEU C 1 121 ? 29.219 2.738 -24.601 1.00 32.29 662 LEU C O 1
ATOM 2853 N N . HIS C 1 122 ? 27.536 1.522 -23.759 1.00 34.92 663 HIS C N 1
ATOM 2854 C CA . HIS C 1 122 ? 28.220 0.254 -23.974 1.00 39.15 663 HIS C CA 1
ATOM 2855 C C . HIS C 1 122 ? 28.491 0.074 -25.462 1.00 40.35 663 HIS C C 1
ATOM 2856 O O . HIS C 1 122 ? 29.536 -0.426 -25.849 1.00 39.89 663 HIS C O 1
ATOM 2863 N N . ARG C 1 123 ? 27.533 0.497 -26.280 1.00 42.59 664 ARG C N 1
ATOM 2864 C CA . ARG C 1 123 ? 27.627 0.405 -27.732 1.00 46.27 664 ARG C CA 1
ATOM 2865 C C . ARG C 1 123 ? 28.819 1.227 -28.222 1.00 47.08 664 ARG C C 1
ATOM 2866 O O . ARG C 1 123 ? 29.717 0.711 -28.881 1.00 46.33 664 ARG C O 1
ATOM 2874 N N . ALA C 1 124 ? 28.797 2.517 -27.897 1.00 47.12 665 ALA C N 1
ATOM 2875 C CA . ALA C 1 124 ? 29.834 3.467 -28.287 1.00 47.96 665 ALA C CA 1
ATOM 2876 C C . ALA C 1 124 ? 31.249 3.041 -27.911 1.00 49.39 665 ALA C C 1
ATOM 2877 O O . ALA C 1 124 ? 32.184 3.192 -28.698 1.00 48.05 665 ALA C O 1
ATOM 2879 N N . ILE C 1 125 ? 31.400 2.531 -26.695 1.00 50.60 666 ILE C N 1
ATOM 2880 C CA . ILE C 1 125 ? 32.694 2.093 -26.199 1.00 52.74 666 ILE C CA 1
ATOM 2881 C C . ILE C 1 125 ? 33.198 0.875 -26.960 1.00 54.79 666 ILE C C 1
ATOM 2882 O O . ILE C 1 125 ? 34.392 0.596 -26.961 1.00 56.39 666 ILE C O 1
ATOM 2887 N N . ASP C 1 126 ? 32.294 0.149 -27.610 1.00 55.53 667 ASP C N 1
ATOM 2888 C CA . ASP C 1 126 ? 32.705 -1.021 -28.386 1.00 56.78 667 ASP C CA 1
ATOM 2889 C C . ASP C 1 126 ? 33.000 -0.624 -29.827 1.00 56.68 667 ASP C C 1
ATOM 2890 O O . ASP C 1 126 ? 33.930 -1.140 -30.449 1.00 57.15 667 ASP C O 1
ATOM 2895 N N . ASN C 1 127 ? 32.194 0.294 -30.351 1.00 57.53 668 ASN C N 1
ATOM 2896 C CA . ASN C 1 127 ? 32.334 0.788 -31.722 1.00 57.63 668 ASN C CA 1
ATOM 2897 C C . ASN C 1 127 ? 33.566 1.648 -31.916 1.00 56.70 668 ASN C C 1
ATOM 2898 O O . ASN C 1 127 ? 34.408 1.332 -32.754 1.00 57.37 668 ASN C O 1
ATOM 2911 N N . ALA C 1 129 ? 35.594 1.371 -30.616 1.00 63.36 670 ALA C N 1
ATOM 2912 C CA . ALA C 1 129 ? 36.420 0.149 -30.354 1.00 66.47 670 ALA C CA 1
ATOM 2913 C C . ALA C 1 129 ? 37.803 0.421 -29.692 1.00 68.65 670 ALA C C 1
ATOM 2914 O O . ALA C 1 129 ? 37.938 1.347 -28.861 1.00 68.69 670 ALA C O 1
ATOM 2916 N N . PRO D 1 5 ? 48.299 43.639 -2.737 1.00 55.80 546 PRO D N 1
ATOM 2917 C CA . PRO D 1 5 ? 46.983 43.701 -2.067 1.00 54.57 546 PRO D CA 1
ATOM 2918 C C . PRO D 1 5 ? 45.802 44.100 -2.960 1.00 53.45 546 PRO D C 1
ATOM 2919 O O . PRO D 1 5 ? 45.289 45.219 -2.854 1.00 56.19 546 PRO D O 1
ATOM 2923 N N . ARG D 1 6 ? 45.364 43.189 -3.828 1.00 49.90 547 ARG D N 1
ATOM 2924 C CA . ARG D 1 6 ? 44.220 43.462 -4.711 1.00 46.80 547 ARG D CA 1
ATOM 2925 C C . ARG D 1 6 ? 43.222 42.299 -4.688 1.00 42.59 547 ARG D C 1
ATOM 2926 O O . ARG D 1 6 ? 42.072 42.482 -4.288 1.00 42.13 547 ARG D O 1
ATOM 2934 N N . PRO D 1 7 ? 43.639 41.096 -5.133 1.00 38.23 548 PRO D N 1
ATOM 2935 C CA . PRO D 1 7 ? 42.728 39.946 -5.126 1.00 35.38 548 PRO D CA 1
ATOM 2936 C C . PRO D 1 7 ? 42.413 39.615 -3.670 1.00 33.33 548 PRO D C 1
ATOM 2937 O O . PRO D 1 7 ? 43.330 39.394 -2.883 1.00 32.18 548 PRO D O 1
ATOM 2941 N N . ARG D 1 8 ? 41.135 39.586 -3.314 1.00 30.79 549 ARG D N 1
ATOM 2942 C CA . ARG D 1 8 ? 40.741 39.299 -1.943 1.00 30.89 549 ARG D CA 1
ATOM 2943 C C . ARG D 1 8 ? 40.354 37.831 -1.764 1.00 29.92 549 ARG D C 1
ATOM 2944 O O . ARG D 1 8 ? 39.619 37.252 -2.575 1.00 28.52 549 ARG D O 1
ATOM 2952 N N . ILE D 1 9 ? 40.855 37.239 -0.686 1.00 27.23 550 ILE D N 1
ATOM 2953 C CA . ILE D 1 9 ? 40.618 35.838 -0.406 1.00 25.46 550 ILE D CA 1
ATOM 2954 C C . ILE D 1 9 ? 39.870 35.609 0.891 1.00 24.56 550 ILE D C 1
ATOM 2955 O O . ILE D 1 9 ? 40.160 36.255 1.905 1.00 23.85 550 ILE D O 1
ATOM 2960 N N . LEU D 1 10 ? 38.897 34.704 0.870 1.00 21.87 551 LEU D N 1
ATOM 2961 C CA . LEU D 1 10 ? 38.164 34.400 2.101 1.00 23.14 551 LEU D CA 1
ATOM 2962 C C . LEU D 1 10 ? 38.777 33.158 2.745 1.00 22.17 551 LEU D C 1
ATOM 2963 O O . LEU D 1 10 ? 38.808 32.092 2.137 1.00 22.43 551 LEU D O 1
ATOM 2968 N N . ILE D 1 11 ? 39.283 33.315 3.963 1.00 23.60 552 ILE D N 1
ATOM 2969 C CA . ILE D 1 11 ? 39.893 32.210 4.718 1.00 23.86 552 ILE D CA 1
ATOM 2970 C C . ILE D 1 11 ? 38.872 31.574 5.678 1.00 26.16 552 ILE D C 1
ATOM 2971 O O . ILE D 1 11 ? 38.391 32.224 6.604 1.00 25.85 552 ILE D O 1
ATOM 2976 N N . CYS D 1 12 ? 38.542 30.308 5.456 1.00 26.60 553 CYS D N 1
ATOM 2977 C CA . CYS D 1 12 ? 37.597 29.626 6.325 1.00 27.25 553 CYS D CA 1
ATOM 2978 C C . CYS D 1 12 ? 38.357 28.594 7.162 1.00 27.76 553 CYS D C 1
ATOM 2979 O O . CYS D 1 12 ? 38.606 27.476 6.720 1.00 25.17 553 CYS D O 1
ATOM 2982 N N . GLU D 1 13 ? 38.714 28.988 8.382 1.00 29.84 554 GLU D N 1
ATOM 2983 C CA . GLU D 1 13 ? 39.504 28.144 9.272 1.00 31.64 554 GLU D CA 1
ATOM 2984 C C . GLU D 1 13 ? 39.070 28.307 10.718 1.00 33.10 554 GLU D C 1
ATOM 2985 O O . GLU D 1 13 ? 38.928 29.424 11.216 1.00 31.68 554 GLU D O 1
ATOM 2991 N N . ASP D 1 14 ? 38.873 27.182 11.393 1.00 36.20 555 ASP D N 1
ATOM 2992 C CA . ASP D 1 14 ? 38.431 27.200 12.780 1.00 38.46 555 ASP D CA 1
ATOM 2993 C C . ASP D 1 14 ? 39.540 27.485 13.794 1.00 36.52 555 ASP D C 1
ATOM 2994 O O . ASP D 1 14 ? 39.302 28.115 14.826 1.00 36.84 555 ASP D O 1
ATOM 2999 N N . ASP D 1 15 ? 40.747 27.014 13.507 1.00 34.07 556 ASP D N 1
ATOM 3000 C CA . ASP D 1 15 ? 41.875 27.240 14.393 1.00 31.65 556 ASP D CA 1
ATOM 3001 C C . ASP D 1 15 ? 42.353 28.693 14.234 1.00 30.67 556 ASP D C 1
ATOM 3002 O O . ASP D 1 15 ? 42.731 29.114 13.138 1.00 31.31 556 ASP D O 1
ATOM 3007 N N . PRO D 1 16 ? 42.330 29.475 15.323 1.00 27.76 557 PRO D N 1
ATOM 3008 C CA . PRO D 1 16 ? 42.754 30.882 15.325 1.00 27.99 557 PRO D CA 1
ATOM 3009 C C . PRO D 1 16 ? 44.207 31.100 14.871 1.00 26.42 557 PRO D C 1
ATOM 3010 O O . PRO D 1 16 ? 44.504 32.055 14.149 1.00 26.91 557 PRO D O 1
ATOM 3014 N N . ASP D 1 17 ? 45.107 30.220 15.300 1.00 23.98 558 ASP D N 1
ATOM 3015 C CA . ASP D 1 17 ? 46.502 30.354 14.926 1.00 22.31 558 ASP D CA 1
ATOM 3016 C C . ASP D 1 17 ? 46.665 30.076 13.429 1.00 21.85 558 ASP D C 1
ATOM 3017 O O . ASP D 1 17 ? 47.347 30.821 12.722 1.00 22.78 558 ASP D O 1
ATOM 3022 N N . ILE D 1 18 ? 46.025 29.016 12.945 1.00 19.73 559 ILE D N 1
ATOM 3023 C CA . ILE D 1 18 ? 46.138 28.678 11.538 1.00 20.17 559 ILE D CA 1
ATOM 3024 C C . ILE D 1 18 ? 45.474 29.759 10.691 1.00 21.56 559 ILE D C 1
ATOM 3025 O O . ILE D 1 18 ? 46.036 30.171 9.671 1.00 23.79 559 ILE D O 1
ATOM 3030 N N . ALA D 1 19 ? 44.301 30.236 11.120 1.00 19.69 560 ALA D N 1
ATOM 3031 C CA . ALA D 1 19 ? 43.618 31.294 10.387 1.00 20.20 560 ALA D CA 1
ATOM 3032 C C . ALA D 1 19 ? 44.574 32.471 10.223 1.00 20.02 560 ALA D C 1
ATOM 3033 O O . ALA D 1 19 ? 44.749 32.988 9.118 1.00 19.93 560 ALA D O 1
ATOM 3035 N N . ARG D 1 20 ? 45.211 32.876 11.326 1.00 20.47 561 ARG D N 1
ATOM 3036 C CA . ARG D 1 20 ? 46.135 34.002 11.278 1.00 19.12 561 ARG D CA 1
ATOM 3037 C C . ARG D 1 20 ? 47.342 33.676 10.407 1.00 16.61 561 ARG D C 1
ATOM 3038 O O . ARG D 1 20 ? 47.833 34.531 9.681 1.00 16.35 561 ARG D O 1
ATOM 3046 N N . LEU D 1 21 ? 47.817 32.437 10.490 1.00 15.93 562 LEU D N 1
ATOM 3047 C CA . LEU D 1 21 ? 48.942 32.002 9.678 1.00 13.93 562 LEU D CA 1
ATOM 3048 C C . LEU D 1 21 ? 48.615 32.236 8.201 1.00 13.89 562 LEU D C 1
ATOM 3049 O O . LEU D 1 21 ? 49.405 32.824 7.467 1.00 16.11 562 LEU D O 1
ATOM 3054 N N . LEU D 1 22 ? 47.444 31.777 7.782 1.00 14.37 563 LEU D N 1
ATOM 3055 C CA . LEU D 1 22 ? 47.007 31.933 6.400 1.00 16.25 563 LEU D CA 1
ATOM 3056 C C . LEU D 1 22 ? 46.917 33.417 6.070 1.00 16.59 563 LEU D C 1
ATOM 3057 O O . LEU D 1 22 ? 47.351 33.843 5.004 1.00 16.78 563 LEU D O 1
ATOM 3062 N N . ASN D 1 23 ? 46.371 34.198 7.004 1.00 16.37 564 ASN D N 1
ATOM 3063 C CA . ASN D 1 23 ? 46.239 35.635 6.810 1.00 17.88 564 ASN D CA 1
ATOM 3064 C C . ASN D 1 23 ? 47.612 36.245 6.512 1.00 19.73 564 ASN D C 1
ATOM 3065 O O . ASN D 1 23 ? 47.763 37.004 5.553 1.00 17.65 564 ASN D O 1
ATOM 3070 N N . LEU D 1 24 ? 48.611 35.912 7.334 1.00 18.83 565 LEU D N 1
ATOM 3071 C CA . LEU D 1 24 ? 49.956 36.436 7.130 1.00 19.81 565 LEU D CA 1
ATOM 3072 C C . LEU D 1 24 ? 50.638 35.866 5.904 1.00 20.61 565 LEU D C 1
ATOM 3073 O O . LEU D 1 24 ? 51.388 36.575 5.236 1.00 20.99 565 LEU D O 1
ATOM 3086 N N . LEU D 1 26 ? 49.197 34.842 3.030 1.00 21.50 567 LEU D N 1
ATOM 3087 C CA . LEU D 1 26 ? 48.553 35.464 1.877 1.00 23.95 567 LEU D CA 1
ATOM 3088 C C . LEU D 1 26 ? 49.015 36.911 1.662 1.00 24.53 567 LEU D C 1
ATOM 3089 O O . LEU D 1 26 ? 49.238 37.342 0.530 1.00 24.87 567 LEU D O 1
ATOM 3094 N N . GLU D 1 27 ? 49.148 37.652 2.757 1.00 25.88 568 GLU D N 1
ATOM 3095 C CA . GLU D 1 27 ? 49.595 39.032 2.680 1.00 30.78 568 GLU D CA 1
ATOM 3096 C C . GLU D 1 27 ? 50.982 39.079 2.043 1.00 31.98 568 GLU D C 1
ATOM 3097 O O . GLU D 1 27 ? 51.218 39.847 1.107 1.00 32.76 568 GLU D O 1
ATOM 3103 N N . LYS D 1 28 ? 51.891 38.254 2.553 1.00 33.04 569 LYS D N 1
ATOM 3104 C CA . LYS D 1 28 ? 53.252 38.188 2.042 1.00 35.14 569 LYS D CA 1
ATOM 3105 C C . LYS D 1 28 ? 53.222 37.823 0.555 1.00 35.03 569 LYS D C 1
ATOM 3106 O O . LYS D 1 28 ? 54.120 38.189 -0.203 1.00 34.94 569 LYS D O 1
ATOM 3112 N N . GLY D 1 29 ? 52.188 37.094 0.144 1.00 34.77 570 GLY D N 1
ATOM 3113 C CA . GLY D 1 29 ? 52.070 36.690 -1.245 1.00 33.10 570 GLY D CA 1
ATOM 3114 C C . GLY D 1 29 ? 51.351 37.708 -2.114 1.00 33.22 570 GLY D C 1
ATOM 3115 O O . GLY D 1 29 ? 51.144 37.476 -3.307 1.00 33.32 570 GLY D O 1
ATOM 3116 N N . GLY D 1 30 ? 50.949 38.827 -1.517 1.00 30.73 571 GLY D N 1
ATOM 3117 C CA . GLY D 1 30 ? 50.270 39.865 -2.273 1.00 30.85 571 GLY D CA 1
ATOM 3118 C C . GLY D 1 30 ? 48.756 39.805 -2.268 1.00 29.93 571 GLY D C 1
ATOM 3119 O O . GLY D 1 30 ? 48.103 40.478 -3.064 1.00 29.49 571 GLY D O 1
ATOM 3120 N N . PHE D 1 31 ? 48.187 39.010 -1.373 1.00 29.46 572 PHE D N 1
ATOM 3121 C CA . PHE D 1 31 ? 46.735 38.884 -1.298 1.00 31.01 572 PHE D CA 1
ATOM 3122 C C . PHE D 1 31 ? 46.147 39.502 -0.047 1.00 31.73 572 PHE D C 1
ATOM 3123 O O . PHE D 1 31 ? 46.736 39.405 1.023 1.00 34.44 572 PHE D O 1
ATOM 3131 N N . ASP D 1 32 ? 44.992 40.144 -0.184 1.00 31.39 573 ASP D N 1
ATOM 3132 C CA . ASP D 1 32 ? 44.274 40.672 0.979 1.00 31.21 573 ASP D CA 1
ATOM 3133 C C . ASP D 1 32 ? 43.386 39.492 1.338 1.00 29.00 573 ASP D C 1
ATOM 3134 O O . ASP D 1 32 ? 43.117 38.644 0.486 1.00 25.48 573 ASP D O 1
ATOM 3139 N N . SER D 1 33 ? 42.922 39.432 2.578 1.00 27.76 574 SER D N 1
ATOM 3140 C CA . SER D 1 33 ? 42.061 38.332 2.982 1.00 27.55 574 SER D CA 1
ATOM 3141 C C . SER D 1 33 ? 41.255 38.643 4.233 1.00 29.68 574 SER D C 1
ATOM 3142 O O . SER D 1 33 ? 41.582 39.557 4.980 1.00 28.19 574 SER D O 1
ATOM 3145 N N . ASP D 1 34 ? 40.188 37.872 4.423 1.00 30.18 575 ASP D N 1
ATOM 3146 C CA . ASP D 1 34 ? 39.324 37.979 5.575 1.00 31.55 575 ASP D CA 1
ATOM 3147 C C . ASP D 1 34 ? 39.280 36.585 6.170 1.00 31.01 575 ASP D C 1
ATOM 3148 O O . ASP D 1 34 ? 39.435 35.587 5.472 1.00 32.01 575 ASP D O 1
ATOM 3161 N N . VAL D 1 36 ? 37.149 33.783 8.641 1.00 32.96 577 VAL D N 1
ATOM 3162 C CA . VAL D 1 36 ? 35.866 33.360 9.180 1.00 35.50 577 VAL D CA 1
ATOM 3163 C C . VAL D 1 36 ? 36.119 32.004 9.835 1.00 37.54 577 VAL D C 1
ATOM 3164 O O . VAL D 1 36 ? 37.005 31.264 9.412 1.00 34.98 577 VAL D O 1
ATOM 3168 N N . HIS D 1 37 ? 35.340 31.684 10.863 1.00 40.49 578 HIS D N 1
ATOM 3169 C CA . HIS D 1 37 ? 35.544 30.448 11.586 1.00 45.05 578 HIS D CA 1
ATOM 3170 C C . HIS D 1 37 ? 34.508 29.340 11.442 1.00 45.60 578 HIS D C 1
ATOM 3171 O O . HIS D 1 37 ? 34.542 28.367 12.188 1.00 47.43 578 HIS D O 1
ATOM 3178 N N . SER D 1 38 ? 33.599 29.463 10.484 1.00 46.17 579 SER D N 1
ATOM 3179 C CA . SER D 1 38 ? 32.608 28.414 10.282 1.00 46.41 579 SER D CA 1
ATOM 3180 C C . SER D 1 38 ? 32.058 28.432 8.860 1.00 46.43 579 SER D C 1
ATOM 3181 O O . SER D 1 38 ? 32.188 29.431 8.149 1.00 45.16 579 SER D O 1
ATOM 3184 N N . ALA D 1 39 ? 31.457 27.321 8.445 1.00 46.53 580 ALA D N 1
ATOM 3185 C CA . ALA D 1 39 ? 30.875 27.223 7.113 1.00 47.18 580 ALA D CA 1
ATOM 3186 C C . ALA D 1 39 ? 29.747 28.252 6.974 1.00 47.87 580 ALA D C 1
ATOM 3187 O O . ALA D 1 39 ? 29.610 28.916 5.939 1.00 45.76 580 ALA D O 1
ATOM 3189 N N . ALA D 1 40 ? 28.946 28.379 8.030 1.00 48.34 581 ALA D N 1
ATOM 3190 C CA . ALA D 1 40 ? 27.839 29.328 8.038 1.00 49.31 581 ALA D CA 1
ATOM 3191 C C . ALA D 1 40 ? 28.357 30.743 7.784 1.00 49.09 581 ALA D C 1
ATOM 3192 O O . ALA D 1 40 ? 27.855 31.443 6.910 1.00 49.53 581 ALA D O 1
ATOM 3194 N N . GLN D 1 41 ? 29.360 31.158 8.552 1.00 48.62 582 GLN D N 1
ATOM 3195 C CA . GLN D 1 41 ? 29.945 32.489 8.398 1.00 49.21 582 GLN D CA 1
ATOM 3196 C C . GLN D 1 41 ? 30.493 32.691 6.990 1.00 47.97 582 GLN D C 1
ATOM 3197 O O . GLN D 1 41 ? 30.342 33.758 6.400 1.00 47.82 582 GLN D O 1
ATOM 3203 N N . ALA D 1 42 ? 31.139 31.658 6.460 1.00 46.79 583 ALA D N 1
ATOM 3204 C CA . ALA D 1 42 ? 31.704 31.723 5.120 1.00 46.54 583 ALA D CA 1
ATOM 3205 C C . ALA D 1 42 ? 30.623 32.038 4.086 1.00 46.57 583 ALA D C 1
ATOM 3206 O O . ALA D 1 42 ? 30.740 33.010 3.341 1.00 45.37 583 ALA D O 1
ATOM 3208 N N . LEU D 1 43 ? 29.577 31.215 4.048 1.00 47.01 584 LEU D N 1
ATOM 3209 C CA . LEU D 1 43 ? 28.483 31.406 3.099 1.00 48.68 584 LEU D CA 1
ATOM 3210 C C . LEU D 1 43 ? 27.890 32.807 3.160 1.00 49.04 584 LEU D C 1
ATOM 3211 O O . LEU D 1 43 ? 27.574 33.406 2.126 1.00 49.34 584 LEU D O 1
ATOM 3216 N N . GLU D 1 44 ? 27.740 33.323 4.373 1.00 49.06 585 GLU D N 1
ATOM 3217 C CA . GLU D 1 44 ? 27.183 34.654 4.570 1.00 49.91 585 GLU D CA 1
ATOM 3218 C C . GLU D 1 44 ? 28.179 35.723 4.131 1.00 48.66 585 GLU D C 1
ATOM 3219 O O . GLU D 1 44 ? 27.832 36.656 3.405 1.00 48.66 585 GLU D O 1
ATOM 3225 N N . GLN D 1 45 ? 29.424 35.567 4.567 1.00 47.62 586 GLN D N 1
ATOM 3226 C CA . GLN D 1 45 ? 30.478 36.515 4.245 1.00 46.32 586 GLN D CA 1
ATOM 3227 C C . GLN D 1 45 ? 30.830 36.561 2.757 1.00 45.26 586 GLN D C 1
ATOM 3228 O O . GLN D 1 45 ? 31.027 37.637 2.200 1.00 44.03 586 GLN D O 1
ATOM 3234 N N . VAL D 1 46 ? 30.889 35.398 2.116 1.00 45.02 587 VAL D N 1
ATOM 3235 C CA . VAL D 1 46 ? 31.257 35.310 0.704 1.00 46.19 587 VAL D CA 1
ATOM 3236 C C . VAL D 1 46 ? 30.326 36.094 -0.227 1.00 47.68 587 VAL D C 1
ATOM 3237 O O . VAL D 1 46 ? 30.724 36.489 -1.324 1.00 46.08 587 VAL D O 1
ATOM 3241 N N . ALA D 1 47 ? 29.090 36.317 0.210 1.00 49.03 588 ALA D N 1
ATOM 3242 C CA . ALA D 1 47 ? 28.121 37.063 -0.588 1.00 50.52 588 ALA D CA 1
ATOM 3243 C C . ALA D 1 47 ? 28.086 38.509 -0.112 1.00 51.84 588 ALA D C 1
ATOM 3244 O O . ALA D 1 47 ? 27.386 39.346 -0.677 1.00 53.19 588 ALA D O 1
ATOM 3246 N N . ARG D 1 48 ? 28.856 38.792 0.931 1.00 52.27 589 ARG D N 1
ATOM 3247 C CA . ARG D 1 48 ? 28.918 40.125 1.510 1.00 53.22 589 ARG D CA 1
ATOM 3248 C C . ARG D 1 48 ? 29.798 41.052 0.667 1.00 52.30 589 ARG D C 1
ATOM 3249 O O . ARG D 1 48 ? 29.600 42.267 0.656 1.00 53.13 589 ARG D O 1
ATOM 3257 N N . ARG D 1 49 ? 30.767 40.472 -0.037 1.00 50.01 590 ARG D N 1
ATOM 3258 C CA . ARG D 1 49 ? 31.667 41.237 -0.899 1.00 47.48 590 ARG D CA 1
ATOM 3259 C C . ARG D 1 49 ? 32.389 40.344 -1.916 1.00 44.96 590 ARG D C 1
ATOM 3260 O O . ARG D 1 49 ? 32.400 39.123 -1.794 1.00 46.05 590 ARG D O 1
ATOM 3268 N N . PRO D 1 50 ? 33.001 40.946 -2.941 1.00 42.29 591 PRO D N 1
ATOM 3269 C CA . PRO D 1 50 ? 33.705 40.150 -3.954 1.00 39.74 591 PRO D CA 1
ATOM 3270 C C . PRO D 1 50 ? 34.966 39.444 -3.449 1.00 36.40 591 PRO D C 1
ATOM 3271 O O . PRO D 1 50 ? 35.816 40.063 -2.817 1.00 36.32 591 PRO D O 1
ATOM 3275 N N . TYR D 1 51 ? 35.072 38.148 -3.724 1.00 32.55 592 TYR D N 1
ATOM 3276 C CA . TYR D 1 51 ? 36.249 37.368 -3.351 1.00 30.56 592 TYR D CA 1
ATOM 3277 C C . TYR D 1 51 ? 36.730 36.633 -4.585 1.00 28.87 592 TYR D C 1
ATOM 3278 O O . TYR D 1 51 ? 35.923 36.128 -5.359 1.00 27.34 592 TYR D O 1
ATOM 3287 N N . ALA D 1 52 ? 38.043 36.592 -4.768 1.00 27.63 593 ALA D N 1
ATOM 3288 C CA . ALA D 1 52 ? 38.649 35.894 -5.903 1.00 26.41 593 ALA D CA 1
ATOM 3289 C C . ALA D 1 52 ? 38.858 34.417 -5.559 1.00 25.23 593 ALA D C 1
ATOM 3290 O O . ALA D 1 52 ? 38.957 33.584 -6.441 1.00 22.95 593 ALA D O 1
ATOM 3292 N N . ALA D 1 53 ? 38.932 34.095 -4.272 1.00 25.48 594 ALA D N 1
ATOM 3293 C CA . ALA D 1 53 ? 39.126 32.712 -3.875 1.00 23.17 594 ALA D CA 1
ATOM 3294 C C . ALA D 1 53 ? 38.855 32.496 -2.403 1.00 23.74 594 ALA D C 1
ATOM 3295 O O . ALA D 1 53 ? 38.727 33.439 -1.621 1.00 23.63 594 ALA D O 1
ATOM 3305 N N . THR D 1 55 ? 39.889 29.636 0.993 1.00 22.48 596 THR D N 1
ATOM 3306 C CA . THR D 1 55 ? 40.672 28.505 1.502 1.00 22.99 596 THR D CA 1
ATOM 3307 C C . THR D 1 55 ? 39.714 27.851 2.472 1.00 23.59 596 THR D C 1
ATOM 3308 O O . THR D 1 55 ? 38.993 28.542 3.191 1.00 24.42 596 THR D O 1
ATOM 3312 N N . VAL D 1 56 ? 39.673 26.528 2.480 1.00 25.47 597 VAL D N 1
ATOM 3313 C CA . VAL D 1 56 ? 38.753 25.848 3.372 1.00 28.45 597 VAL D CA 1
ATOM 3314 C C . VAL D 1 56 ? 39.391 24.769 4.218 1.00 28.81 597 VAL D C 1
ATOM 3315 O O . VAL D 1 56 ? 40.136 23.936 3.716 1.00 27.98 597 VAL D O 1
ATOM 3319 N N . ASP D 1 57 ? 39.100 24.799 5.512 1.00 31.64 598 ASP D N 1
ATOM 3320 C CA . ASP D 1 57 ? 39.591 23.765 6.405 1.00 36.90 598 ASP D CA 1
ATOM 3321 C C . ASP D 1 57 ? 38.463 22.733 6.402 1.00 38.86 598 ASP D C 1
ATOM 3322 O O . ASP D 1 57 ? 37.304 23.082 6.631 1.00 38.30 598 ASP D O 1
ATOM 3327 N N . LEU D 1 58 ? 38.781 21.476 6.127 1.00 42.00 599 LEU D N 1
ATOM 3328 C CA . LEU D 1 58 ? 37.745 20.451 6.104 1.00 46.72 599 LEU D CA 1
ATOM 3329 C C . LEU D 1 58 ? 37.140 20.253 7.483 1.00 51.46 599 LEU D C 1
ATOM 3330 O O . LEU D 1 58 ? 35.920 20.283 7.647 1.00 52.59 599 LEU D O 1
ATOM 3335 N N . ASN D 1 59 ? 38.005 20.062 8.474 1.00 55.94 600 ASN D N 1
ATOM 3336 C CA . ASN D 1 59 ? 37.577 19.844 9.850 1.00 59.71 600 ASN D CA 1
ATOM 3337 C C . ASN D 1 59 ? 37.028 21.121 10.482 1.00 60.79 600 ASN D C 1
ATOM 3338 O O . ASN D 1 59 ? 37.706 21.767 11.277 1.00 60.65 600 ASN D O 1
ATOM 3343 N N . LEU D 1 60 ? 35.801 21.485 10.116 1.00 62.77 601 LEU D N 1
ATOM 3344 C CA . LEU D 1 60 ? 35.153 22.679 10.661 1.00 65.03 601 LEU D CA 1
ATOM 3345 C C . LEU D 1 60 ? 34.203 22.300 11.792 1.00 67.25 601 LEU D C 1
ATOM 3346 O O . LEU D 1 60 ? 33.783 21.146 11.893 1.00 67.83 601 LEU D O 1
ATOM 3351 N N . PRO D 1 61 ? 33.844 23.274 12.651 1.00 69.37 602 PRO D N 1
ATOM 3352 C CA . PRO D 1 61 ? 32.941 23.077 13.796 1.00 71.01 602 PRO D CA 1
ATOM 3353 C C . PRO D 1 61 ? 31.517 22.617 13.448 1.00 72.57 602 PRO D C 1
ATOM 3354 O O . PRO D 1 61 ? 31.212 21.422 13.512 1.00 73.15 602 PRO D O 1
ATOM 3358 N N . ASP D 1 62 ? 30.652 23.566 13.097 1.00 73.90 603 ASP D N 1
ATOM 3359 C CA . ASP D 1 62 ? 29.259 23.272 12.736 1.00 75.44 603 ASP D CA 1
ATOM 3360 C C . ASP D 1 62 ? 29.175 22.516 11.409 1.00 74.96 603 ASP D C 1
ATOM 3361 O O . ASP D 1 62 ? 29.567 21.349 11.313 1.00 75.48 603 ASP D O 1
ATOM 3366 N N . GLN D 1 63 ? 28.653 23.198 10.394 1.00 74.42 604 GLN D N 1
ATOM 3367 C CA . GLN D 1 63 ? 28.511 22.647 9.048 1.00 72.88 604 GLN D CA 1
ATOM 3368 C C . GLN D 1 63 ? 29.863 22.117 8.566 1.00 70.76 604 GLN D C 1
ATOM 3369 O O . GLN D 1 63 ? 30.895 22.765 8.733 1.00 70.75 604 GLN D O 1
ATOM 3375 N N . ASP D 1 64 ? 29.848 20.931 7.975 1.00 68.06 605 ASP D N 1
ATOM 3376 C CA . ASP D 1 64 ? 31.064 20.304 7.488 1.00 65.28 605 ASP D CA 1
ATOM 3377 C C . ASP D 1 64 ? 31.748 21.150 6.405 1.00 62.58 605 ASP D C 1
ATOM 3378 O O . ASP D 1 64 ? 31.138 22.048 5.828 1.00 61.75 605 ASP D O 1
ATOM 3383 N N . GLY D 1 65 ? 33.020 20.862 6.147 1.00 59.23 606 GLY D N 1
ATOM 3384 C CA . GLY D 1 65 ? 33.758 21.597 5.136 1.00 55.28 606 GLY D CA 1
ATOM 3385 C C . GLY D 1 65 ? 33.345 21.158 3.747 1.00 52.75 606 GLY D C 1
ATOM 3386 O O . GLY D 1 65 ? 33.341 21.950 2.806 1.00 51.51 606 GLY D O 1
ATOM 3387 N N . VAL D 1 66 ? 33.007 19.879 3.623 1.00 50.80 607 VAL D N 1
ATOM 3388 C CA . VAL D 1 66 ? 32.568 19.321 2.353 1.00 49.08 607 VAL D CA 1
ATOM 3389 C C . VAL D 1 66 ? 31.246 19.971 1.982 1.00 46.86 607 VAL D C 1
ATOM 3390 O O . VAL D 1 66 ? 31.045 20.391 0.848 1.00 46.37 607 VAL D O 1
ATOM 3394 N N . SER D 1 67 ? 30.355 20.052 2.962 1.00 45.24 608 SER D N 1
ATOM 3395 C CA . SER D 1 67 ? 29.040 20.645 2.790 1.00 43.65 608 SER D CA 1
ATOM 3396 C C . SER D 1 67 ? 29.124 22.061 2.222 1.00 42.47 608 SER D C 1
ATOM 3397 O O . SER D 1 67 ? 28.360 22.432 1.328 1.00 41.13 608 SER D O 1
ATOM 3400 N N . LEU D 1 68 ? 30.057 22.848 2.752 1.00 40.64 609 LEU D N 1
ATOM 3401 C CA . LEU D 1 68 ? 30.247 24.224 2.308 1.00 37.93 609 LEU D CA 1
ATOM 3402 C C . LEU D 1 68 ? 30.646 24.276 0.838 1.00 36.32 609 LEU D C 1
ATOM 3403 O O . LEU D 1 68 ? 30.101 25.067 0.065 1.00 35.67 609 LEU D O 1
ATOM 3408 N N . ILE D 1 69 ? 31.590 23.422 0.461 1.00 33.90 610 ILE D N 1
ATOM 3409 C CA . ILE D 1 69 ? 32.067 23.366 -0.911 1.00 35.50 610 ILE D CA 1
ATOM 3410 C C . ILE D 1 69 ? 30.968 22.944 -1.888 1.00 36.58 610 ILE D C 1
ATOM 3411 O O . ILE D 1 69 ? 30.909 23.462 -2.998 1.00 37.60 610 ILE D O 1
ATOM 3416 N N . ARG D 1 70 ? 30.103 22.010 -1.486 1.00 36.86 611 ARG D N 1
ATOM 3417 C CA . ARG D 1 70 ? 29.021 21.562 -2.368 1.00 38.50 611 ARG D CA 1
ATOM 3418 C C . ARG D 1 70 ? 28.045 22.713 -2.604 1.00 38.84 611 ARG D C 1
ATOM 3419 O O . ARG D 1 70 ? 27.556 22.904 -3.716 1.00 38.11 611 ARG D O 1
ATOM 3427 N N . ALA D 1 71 ? 27.773 23.483 -1.555 1.00 38.95 612 ALA D N 1
ATOM 3428 C CA . ALA D 1 71 ? 26.865 24.621 -1.662 1.00 41.26 612 ALA D CA 1
ATOM 3429 C C . ALA D 1 71 ? 27.396 25.632 -2.668 1.00 42.60 612 ALA D C 1
ATOM 3430 O O . ALA D 1 71 ? 26.670 26.113 -3.535 1.00 42.90 612 ALA D O 1
ATOM 3432 N N . LEU D 1 72 ? 28.677 25.948 -2.548 1.00 42.76 613 LEU D N 1
ATOM 3433 C CA . LEU D 1 72 ? 29.290 26.915 -3.436 1.00 42.32 613 LEU D CA 1
ATOM 3434 C C . LEU D 1 72 ? 29.288 26.473 -4.892 1.00 41.77 613 LEU D C 1
ATOM 3435 O O . LEU D 1 72 ? 29.154 27.305 -5.787 1.00 42.36 613 LEU D O 1
ATOM 3440 N N . ARG D 1 73 ? 29.433 25.174 -5.135 1.00 40.92 614 ARG D N 1
ATOM 3441 C CA . ARG D 1 73 ? 29.424 24.670 -6.504 1.00 43.12 614 ARG D CA 1
ATOM 3442 C C . ARG D 1 73 ? 28.009 24.543 -7.068 1.00 43.86 614 ARG D C 1
ATOM 3443 O O . ARG D 1 73 ? 27.821 24.551 -8.284 1.00 45.31 614 ARG D O 1
ATOM 3451 N N . ARG D 1 74 ? 27.017 24.423 -6.196 1.00 45.85 615 ARG D N 1
ATOM 3452 C CA . ARG D 1 74 ? 25.636 24.320 -6.659 1.00 48.16 615 ARG D CA 1
ATOM 3453 C C . ARG D 1 74 ? 25.177 25.682 -7.163 1.00 50.05 615 ARG D C 1
ATOM 3454 O O . ARG D 1 74 ? 24.557 25.781 -8.223 1.00 51.19 615 ARG D O 1
ATOM 3462 N N . ASP D 1 75 ? 25.489 26.723 -6.392 1.00 51.11 616 ASP D N 1
ATOM 3463 C CA . ASP D 1 75 ? 25.123 28.096 -6.735 1.00 54.02 616 ASP D CA 1
ATOM 3464 C C . ASP D 1 75 ? 25.955 28.575 -7.931 1.00 55.26 616 ASP D C 1
ATOM 3465 O O . ASP D 1 75 ? 27.184 28.630 -7.850 1.00 55.47 616 ASP D O 1
ATOM 3470 N N . SER D 1 76 ? 25.289 28.920 -9.032 1.00 56.43 617 SER D N 1
ATOM 3471 C CA . SER D 1 76 ? 25.985 29.383 -10.238 1.00 57.09 617 SER D CA 1
ATOM 3472 C C . SER D 1 76 ? 26.698 30.726 -10.040 1.00 57.26 617 SER D C 1
ATOM 3473 O O . SER D 1 76 ? 27.582 31.084 -10.818 1.00 57.02 617 SER D O 1
ATOM 3476 N N . ARG D 1 77 ? 26.315 31.459 -8.997 1.00 57.38 618 ARG D N 1
ATOM 3477 C CA . ARG D 1 77 ? 26.921 32.753 -8.689 1.00 58.82 618 ARG D CA 1
ATOM 3478 C C . ARG D 1 77 ? 28.331 32.570 -8.127 1.00 58.33 618 ARG D C 1
ATOM 3479 O O . ARG D 1 77 ? 29.186 33.451 -8.252 1.00 57.44 618 ARG D O 1
ATOM 3487 N N . THR D 1 78 ? 28.558 31.415 -7.511 1.00 56.89 619 THR D N 1
ATOM 3488 C CA . THR D 1 78 ? 29.838 31.094 -6.904 1.00 55.92 619 THR D CA 1
ATOM 3489 C C . THR D 1 78 ? 30.350 29.749 -7.411 1.00 54.37 619 THR D C 1
ATOM 3490 O O . THR D 1 78 ? 31.226 29.144 -6.808 1.00 53.72 619 THR D O 1
ATOM 3494 N N . ARG D 1 79 ? 29.803 29.295 -8.533 1.00 53.78 620 ARG D N 1
ATOM 3495 C CA . ARG D 1 79 ? 30.172 28.009 -9.125 1.00 53.20 620 ARG D CA 1
ATOM 3496 C C . ARG D 1 79 ? 31.607 27.940 -9.622 1.00 51.38 620 ARG D C 1
ATOM 3497 O O . ARG D 1 79 ? 32.201 26.865 -9.678 1.00 49.88 620 ARG D O 1
ATOM 3505 N N . ASP D 1 80 ? 32.168 29.080 -10.000 1.00 49.16 621 ASP D N 1
ATOM 3506 C CA . ASP D 1 80 ? 33.535 29.073 -10.491 1.00 46.80 621 ASP D CA 1
ATOM 3507 C C . ASP D 1 80 ? 34.548 29.678 -9.515 1.00 43.43 621 ASP D C 1
ATOM 3508 O O . ASP D 1 80 ? 35.737 29.755 -9.840 1.00 43.72 621 ASP D O 1
ATOM 3513 N N . LEU D 1 81 ? 34.090 30.095 -8.331 1.00 38.56 622 LEU D N 1
ATOM 3514 C CA . LEU D 1 81 ? 34.975 30.673 -7.312 1.00 33.59 622 LEU D CA 1
ATOM 3515 C C . LEU D 1 81 ? 36.100 29.687 -6.981 1.00 30.60 622 LEU D C 1
ATOM 3516 O O . LEU D 1 81 ? 35.836 28.544 -6.629 1.00 30.66 622 LEU D O 1
ATOM 3521 N N . ALA D 1 82 ? 37.352 30.120 -7.104 1.00 27.22 623 ALA D N 1
ATOM 3522 C CA . ALA D 1 82 ? 38.477 29.233 -6.814 1.00 26.55 623 ALA D CA 1
ATOM 3523 C C . ALA D 1 82 ? 38.489 28.801 -5.367 1.00 24.24 623 ALA D C 1
ATOM 3524 O O . ALA D 1 82 ? 38.338 29.609 -4.454 1.00 24.18 623 ALA D O 1
ATOM 3526 N N . ILE D 1 83 ? 38.677 27.512 -5.157 1.00 24.15 624 ILE D N 1
ATOM 3527 C CA . ILE D 1 83 ? 38.706 27.005 -3.805 1.00 25.67 624 ILE D CA 1
ATOM 3528 C C . ILE D 1 83 ? 39.914 26.135 -3.591 1.00 27.25 624 ILE D C 1
ATOM 3529 O O . ILE D 1 83 ? 40.173 25.208 -4.359 1.00 30.34 624 ILE D O 1
ATOM 3534 N N . VAL D 1 84 ? 40.665 26.455 -2.550 1.00 25.69 625 VAL D N 1
ATOM 3535 C CA . VAL D 1 84 ? 41.827 25.675 -2.199 1.00 25.62 625 VAL D CA 1
ATOM 3536 C C . VAL D 1 84 ? 41.591 25.111 -0.807 1.00 27.10 625 VAL D C 1
ATOM 3537 O O . VAL D 1 84 ? 41.282 25.851 0.122 1.00 28.51 625 VAL D O 1
ATOM 3541 N N . VAL D 1 85 ? 41.698 23.790 -0.684 1.00 26.48 626 VAL D N 1
ATOM 3542 C CA . VAL D 1 85 ? 41.527 23.115 0.590 1.00 26.83 626 VAL D CA 1
ATOM 3543 C C . VAL D 1 85 ? 42.903 23.023 1.236 1.00 27.46 626 VAL D C 1
ATOM 3544 O O . VAL D 1 85 ? 43.886 22.676 0.587 1.00 26.55 626 VAL D O 1
ATOM 3548 N N . VAL D 1 86 ? 42.955 23.374 2.513 1.00 29.93 627 VAL D N 1
ATOM 3549 C CA . VAL D 1 86 ? 44.177 23.337 3.313 1.00 30.28 627 VAL D CA 1
ATOM 3550 C C . VAL D 1 86 ? 43.679 22.701 4.585 1.00 31.28 627 VAL D C 1
ATOM 3551 O O . VAL D 1 86 ? 43.047 23.366 5.404 1.00 31.72 627 VAL D O 1
ATOM 3555 N N . SER D 1 87 ? 43.955 21.414 4.749 1.00 33.46 628 SER D N 1
ATOM 3556 C CA . SER D 1 87 ? 43.437 20.694 5.900 1.00 36.44 628 SER D CA 1
ATOM 3557 C C . SER D 1 87 ? 44.267 19.484 6.289 1.00 39.37 628 SER D C 1
ATOM 3558 O O . SER D 1 87 ? 44.983 18.914 5.467 1.00 38.32 628 SER D O 1
ATOM 3561 N N . ALA D 1 88 ? 44.150 19.097 7.554 1.00 43.96 629 ALA D N 1
ATOM 3562 C CA . ALA D 1 88 ? 44.867 17.945 8.091 1.00 49.61 629 ALA D CA 1
ATOM 3563 C C . ALA D 1 88 ? 44.554 16.700 7.270 1.00 52.90 629 ALA D C 1
ATOM 3564 O O . ALA D 1 88 ? 45.456 15.937 6.914 1.00 54.12 629 ALA D O 1
ATOM 3566 N N . ASN D 1 89 ? 43.271 16.497 6.982 1.00 56.46 630 ASN D N 1
ATOM 3567 C CA . ASN D 1 89 ? 42.835 15.347 6.196 1.00 60.98 630 ASN D CA 1
ATOM 3568 C C . ASN D 1 89 ? 42.418 15.745 4.791 1.00 62.04 630 ASN D C 1
ATOM 3569 O O . ASN D 1 89 ? 41.238 15.680 4.444 1.00 62.78 630 ASN D O 1
ATOM 3574 N N . ALA D 1 90 ? 43.392 16.149 3.983 1.00 63.20 631 ALA D N 1
ATOM 3575 C CA . ALA D 1 90 ? 43.123 16.557 2.611 1.00 64.30 631 ALA D CA 1
ATOM 3576 C C . ALA D 1 90 ? 42.864 15.349 1.710 1.00 65.21 631 ALA D C 1
ATOM 3577 O O . ALA D 1 90 ? 41.896 15.335 0.954 1.00 64.93 631 ALA D O 1
ATOM 3579 N N . ARG D 1 91 ? 43.730 14.343 1.798 1.00 66.93 632 ARG D N 1
ATOM 3580 C CA . ARG D 1 91 ? 43.601 13.134 0.987 1.00 68.75 632 ARG D CA 1
ATOM 3581 C C . ARG D 1 91 ? 42.218 12.508 1.151 1.00 68.75 632 ARG D C 1
ATOM 3582 O O . ARG D 1 91 ? 41.560 12.159 0.171 1.00 68.21 632 ARG D O 1
ATOM 3590 N N . GLU D 1 92 ? 41.785 12.372 2.400 1.00 68.99 633 GLU D N 1
ATOM 3591 C CA . GLU D 1 92 ? 40.488 11.783 2.713 1.00 69.53 633 GLU D CA 1
ATOM 3592 C C . GLU D 1 92 ? 39.338 12.547 2.061 1.00 68.54 633 GLU D C 1
ATOM 3593 O O . GLU D 1 92 ? 38.375 11.949 1.578 1.00 68.10 633 GLU D O 1
ATOM 3599 N N . GLY D 1 93 ? 39.442 13.871 2.054 1.00 67.29 634 GLY D N 1
ATOM 3600 C CA . GLY D 1 93 ? 38.405 14.691 1.455 1.00 65.82 634 GLY D CA 1
ATOM 3601 C C . GLY D 1 93 ? 38.430 14.659 -0.060 1.00 64.77 634 GLY D C 1
ATOM 3602 O O . GLY D 1 93 ? 37.396 14.841 -0.696 1.00 64.35 634 GLY D O 1
ATOM 3603 N N . GLU D 1 94 ? 39.609 14.431 -0.635 1.00 64.40 635 GLU D N 1
ATOM 3604 C CA . GLU D 1 94 ? 39.775 14.371 -2.086 1.00 64.27 635 GLU D CA 1
ATOM 3605 C C . GLU D 1 94 ? 39.027 13.153 -2.615 1.00 63.84 635 GLU D C 1
ATOM 3606 O O . GLU D 1 94 ? 38.590 13.126 -3.769 1.00 63.66 635 GLU D O 1
ATOM 3612 N N . LEU D 1 95 ? 38.890 12.148 -1.752 1.00 62.72 636 LEU D N 1
ATOM 3613 C CA . LEU D 1 95 ? 38.185 10.916 -2.082 1.00 61.37 636 LEU D CA 1
ATOM 3614 C C . LEU D 1 95 ? 36.691 11.202 -2.069 1.00 59.86 636 LEU D C 1
ATOM 3615 O O . LEU D 1 95 ? 35.952 10.751 -2.945 1.00 59.63 636 LEU D O 1
ATOM 3620 N N . GLU D 1 96 ? 36.261 11.954 -1.061 1.00 57.49 637 GLU D N 1
ATOM 3621 C CA . GLU D 1 96 ? 34.861 12.336 -0.909 1.00 55.22 637 GLU D CA 1
ATOM 3622 C C . GLU D 1 96 ? 34.352 13.060 -2.166 1.00 53.10 637 GLU D C 1
ATOM 3623 O O . GLU D 1 96 ? 33.157 13.039 -2.462 1.00 51.65 637 GLU D O 1
ATOM 3629 N N . PHE D 1 97 ? 35.264 13.705 -2.892 1.00 50.24 638 PHE D N 1
ATOM 3630 C CA . PHE D 1 97 ? 34.921 14.434 -4.119 1.00 49.10 638 PHE D CA 1
ATOM 3631 C C .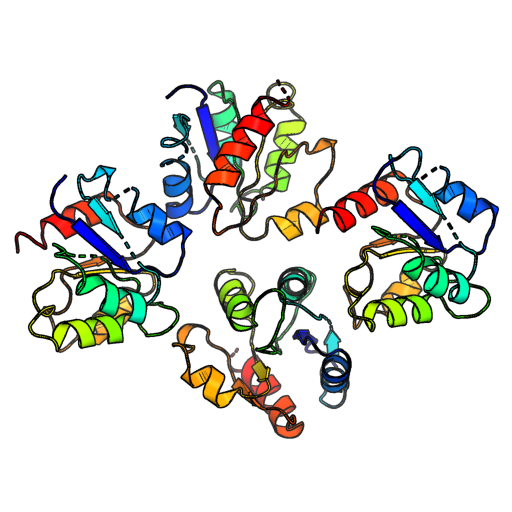 PHE D 1 97 ? 35.459 13.745 -5.368 1.00 48.71 638 PHE D C 1
ATOM 3632 O O . PHE D 1 97 ? 35.762 14.411 -6.357 1.00 48.90 638 PHE D O 1
ATOM 3640 N N . ASN D 1 98 ? 35.572 12.422 -5.332 1.00 48.82 639 ASN D N 1
ATOM 3641 C CA . ASN D 1 98 ? 36.112 11.699 -6.474 1.00 50.38 639 ASN D CA 1
ATOM 3642 C C . ASN D 1 98 ? 35.281 11.843 -7.751 1.00 49.44 639 ASN D C 1
ATOM 3643 O O . ASN D 1 98 ? 35.831 11.800 -8.858 1.00 49.33 639 ASN D O 1
ATOM 3648 N N . SER D 1 99 ? 33.969 12.012 -7.587 1.00 46.98 640 SER D N 1
ATOM 3649 C CA . SER D 1 99 ? 33.054 12.190 -8.705 1.00 45.18 640 SER D CA 1
ATOM 3650 C C . SER D 1 99 ? 33.013 13.650 -9.180 1.00 44.19 640 SER D C 1
ATOM 3651 O O . SER D 1 99 ? 32.372 13.955 -10.181 1.00 43.40 640 SER D O 1
ATOM 3654 N N . GLN D 1 100 ? 33.680 14.548 -8.454 1.00 42.46 641 GLN D N 1
ATOM 3655 C CA . GLN D 1 100 ? 33.748 15.967 -8.833 1.00 42.73 641 GLN D CA 1
ATOM 3656 C C . GLN D 1 100 ? 35.210 16.383 -8.764 1.00 42.01 641 GLN D C 1
ATOM 3657 O O . GLN D 1 100 ? 35.585 17.200 -7.928 1.00 41.45 641 GLN D O 1
ATOM 3663 N N . PRO D 1 101 ? 36.047 15.844 -9.658 1.00 42.27 642 PRO D N 1
ATOM 3664 C CA . PRO D 1 101 ? 37.484 16.133 -9.709 1.00 41.40 642 PRO D CA 1
ATOM 3665 C C . PRO D 1 101 ? 37.890 17.602 -9.762 1.00 40.76 642 PRO D C 1
ATOM 3666 O O . PRO D 1 101 ? 39.026 17.936 -9.425 1.00 41.06 642 PRO D O 1
ATOM 3670 N N . LEU D 1 102 ? 36.970 18.470 -10.176 1.00 39.55 643 LEU D N 1
ATOM 3671 C CA . LEU D 1 102 ? 37.243 19.904 -10.273 1.00 39.51 643 LEU D CA 1
ATOM 3672 C C . LEU D 1 102 ? 36.451 20.772 -9.293 1.00 38.99 643 LEU D C 1
ATOM 3673 O O . LEU D 1 102 ? 36.321 21.979 -9.502 1.00 39.22 643 LEU D O 1
ATOM 3678 N N . ALA D 1 103 ? 35.918 20.168 -8.233 1.00 38.50 644 ALA D N 1
ATOM 3679 C CA . ALA D 1 103 ? 35.166 20.928 -7.238 1.00 38.09 644 ALA D CA 1
ATOM 3680 C C . ALA D 1 103 ? 36.109 21.913 -6.540 1.00 38.80 644 ALA D C 1
ATOM 3681 O O . ALA D 1 103 ? 35.707 23.017 -6.171 1.00 37.38 644 ALA D O 1
ATOM 3683 N N . VAL D 1 104 ? 37.362 21.507 -6.347 1.00 39.53 645 VAL D N 1
ATOM 3684 C CA . VAL D 1 104 ? 38.346 22.382 -5.716 1.00 40.64 645 VAL D CA 1
ATOM 3685 C C . VAL D 1 104 ? 39.627 22.406 -6.531 1.00 39.81 645 VAL D C 1
ATOM 3686 O O . VAL D 1 104 ? 40.066 21.382 -7.057 1.00 39.46 645 VAL D O 1
ATOM 3690 N N . SER D 1 105 ? 40.216 23.590 -6.636 1.00 39.96 646 SER D N 1
ATOM 3691 C CA . SER D 1 105 ? 41.438 23.775 -7.397 1.00 39.91 646 SER D CA 1
ATOM 3692 C C . SER D 1 105 ? 42.595 22.913 -6.906 1.00 39.59 646 SER D C 1
ATOM 3693 O O . SER D 1 105 ? 43.168 22.153 -7.680 1.00 39.30 646 SER D O 1
ATOM 3696 N N . THR D 1 106 ? 42.938 23.027 -5.625 1.00 37.36 647 THR D N 1
ATOM 3697 C CA . THR D 1 106 ? 44.058 22.266 -5.079 1.00 36.23 647 THR D CA 1
ATOM 3698 C C . THR D 1 106 ? 43.817 21.733 -3.668 1.00 34.62 647 THR D C 1
ATOM 3699 O O . THR D 1 106 ? 43.204 22.403 -2.830 1.00 33.63 647 THR D O 1
ATOM 3703 N N . TRP D 1 107 ? 44.315 20.527 -3.407 1.00 33.42 648 TRP D N 1
ATOM 3704 C CA . TRP D 1 107 ? 44.177 19.913 -2.094 1.00 33.79 648 TRP D CA 1
ATOM 3705 C C . TRP D 1 107 ? 45.530 19.919 -1.363 1.00 34.48 648 TRP D C 1
ATOM 3706 O O . TRP D 1 107 ? 46.424 19.134 -1.690 1.00 31.91 648 TRP D O 1
ATOM 3717 N N . LEU D 1 108 ? 45.671 20.802 -0.376 1.00 33.31 649 LEU D N 1
ATOM 3718 C CA . LEU D 1 108 ? 46.906 20.901 0.393 1.00 34.62 649 LEU D CA 1
ATOM 3719 C C . LEU D 1 108 ? 46.755 20.339 1.796 1.00 33.34 649 LEU D C 1
ATOM 3720 O O . LEU D 1 108 ? 45.775 20.612 2.477 1.00 32.89 649 LEU D O 1
ATOM 3725 N N . GLU D 1 109 ? 47.734 19.551 2.221 1.00 34.83 650 GLU D N 1
ATOM 3726 C CA . GLU D 1 109 ? 47.719 18.967 3.560 1.00 37.43 650 GLU D CA 1
ATOM 3727 C C . GLU D 1 109 ? 48.440 19.912 4.502 1.00 34.90 650 GLU D C 1
ATOM 3728 O O . GLU D 1 109 ? 48.932 20.957 4.098 1.00 33.82 650 GLU D O 1
ATOM 3734 N N . LYS D 1 110 ? 48.484 19.542 5.771 1.00 34.42 651 LYS D N 1
ATOM 3735 C CA . LYS D 1 110 ? 49.211 20.326 6.747 1.00 32.27 651 LYS D CA 1
ATOM 3736 C C . LYS D 1 110 ? 50.345 19.386 7.134 1.00 29.93 651 LYS D C 1
ATOM 3737 O O . LYS D 1 110 ? 50.171 18.177 7.091 1.00 29.54 651 LYS D O 1
ATOM 3743 N N . PRO D 1 111 ? 51.541 19.918 7.431 1.00 27.70 652 PRO D N 1
ATOM 3744 C CA . PRO D 1 111 ? 51.933 21.329 7.441 1.00 25.56 652 PRO D CA 1
ATOM 3745 C C . PRO D 1 111 ? 51.824 21.950 6.060 1.00 23.77 652 PRO D C 1
ATOM 3746 O O . PRO D 1 111 ? 52.100 21.315 5.051 1.00 23.39 652 PRO D O 1
ATOM 3750 N N . ILE D 1 112 ? 51.417 23.208 6.032 1.00 23.56 653 ILE D N 1
ATOM 3751 C CA . ILE D 1 112 ? 51.202 23.924 4.782 1.00 21.45 653 ILE D CA 1
ATOM 3752 C C . ILE D 1 112 ? 52.423 24.257 3.922 1.00 21.54 653 ILE D C 1
ATOM 3753 O O . ILE D 1 112 ? 53.410 24.808 4.401 1.00 20.11 653 ILE D O 1
ATOM 3758 N N . ASP D 1 113 ? 52.334 23.900 2.642 1.00 23.00 654 ASP D N 1
ATOM 3759 C CA . ASP D 1 113 ? 53.386 24.179 1.665 1.00 23.13 654 ASP D CA 1
ATOM 3760 C C . ASP D 1 113 ? 53.079 25.616 1.223 1.00 23.73 654 ASP D C 1
ATOM 3761 O O . ASP D 1 113 ? 52.308 25.831 0.282 1.00 24.46 654 ASP D O 1
ATOM 3766 N N . GLU D 1 114 ? 53.665 26.589 1.919 1.00 22.68 655 GLU D N 1
ATOM 3767 C CA . GLU D 1 114 ? 53.432 27.998 1.642 1.00 23.56 655 GLU D CA 1
ATOM 3768 C C . GLU D 1 114 ? 53.549 28.451 0.192 1.00 24.82 655 GLU D C 1
ATOM 3769 O O . GLU D 1 114 ? 52.663 29.144 -0.323 1.00 24.98 655 GLU D O 1
ATOM 3775 N N . ASN D 1 115 ? 54.656 28.103 -0.449 1.00 25.03 656 ASN D N 1
ATOM 3776 C CA . ASN D 1 115 ? 54.864 28.499 -1.832 1.00 28.33 656 ASN D CA 1
ATOM 3777 C C . ASN D 1 115 ? 53.835 27.851 -2.752 1.00 26.61 656 ASN D C 1
ATOM 3778 O O . ASN D 1 115 ? 53.301 28.509 -3.647 1.00 26.97 656 ASN D O 1
ATOM 3783 N N . LEU D 1 116 ? 53.547 26.574 -2.531 1.00 24.28 657 LEU D N 1
ATOM 3784 C CA . LEU D 1 116 ? 52.561 25.902 -3.350 1.00 26.29 657 LEU D CA 1
ATOM 3785 C C . LEU D 1 116 ? 51.188 26.540 -3.148 1.00 25.93 657 LEU D C 1
ATOM 3786 O O . LEU D 1 116 ? 50.415 26.673 -4.095 1.00 25.31 657 LEU D O 1
ATOM 3791 N N . LEU D 1 117 ? 50.888 26.945 -1.916 1.00 23.23 658 LEU D N 1
ATOM 3792 C CA . LEU D 1 117 ? 49.613 27.597 -1.640 1.00 21.12 658 LEU D CA 1
ATOM 3793 C C . LEU D 1 117 ? 49.490 28.904 -2.424 1.00 21.50 658 LEU D C 1
ATOM 3794 O O . LEU D 1 117 ? 48.498 29.123 -3.123 1.00 22.52 658 LEU D O 1
ATOM 3799 N N . ILE D 1 118 ? 50.485 29.778 -2.283 1.00 21.14 659 ILE D N 1
ATOM 3800 C CA . ILE D 1 118 ? 50.475 31.067 -2.970 1.00 22.66 659 ILE D CA 1
ATOM 3801 C C . ILE D 1 118 ? 50.419 30.877 -4.496 1.00 24.53 659 ILE D C 1
ATOM 3802 O O . ILE D 1 118 ? 49.674 31.572 -5.189 1.00 21.77 659 ILE D O 1
ATOM 3807 N N . LEU D 1 119 ? 51.206 29.926 -4.999 1.00 24.40 660 LEU D N 1
ATOM 3808 C CA . LEU D 1 119 ? 51.255 29.616 -6.425 1.00 28.20 660 LEU D CA 1
ATOM 3809 C C . LEU D 1 119 ? 49.902 29.073 -6.906 1.00 26.69 660 LEU D C 1
ATOM 3810 O O . LEU D 1 119 ? 49.376 29.522 -7.922 1.00 29.65 660 LEU D O 1
ATOM 3815 N N . SER D 1 120 ? 49.338 28.122 -6.166 1.00 26.70 661 SER D N 1
ATOM 3816 C CA . SER D 1 120 ? 48.032 27.542 -6.503 1.00 25.52 661 SER D CA 1
ATOM 3817 C C . SER D 1 120 ? 46.933 28.606 -6.557 1.00 25.38 661 SER D C 1
ATOM 3818 O O . SER D 1 120 ? 46.041 28.530 -7.405 1.00 24.61 661 SER D O 1
ATOM 3821 N N . LEU D 1 121 ? 46.991 29.585 -5.649 1.00 23.54 662 LEU D N 1
ATOM 3822 C CA . LEU D 1 121 ? 45.996 30.660 -5.620 1.00 24.76 662 LEU D CA 1
ATOM 3823 C C . LEU D 1 121 ? 46.115 31.566 -6.850 1.00 25.97 662 LEU D C 1
ATOM 3824 O O . LEU D 1 121 ? 45.115 31.967 -7.441 1.00 26.51 662 LEU D O 1
ATOM 3829 N N . HIS D 1 122 ? 47.342 31.900 -7.226 1.00 25.47 663 HIS D N 1
ATOM 3830 C CA . HIS D 1 122 ? 47.548 32.735 -8.392 1.00 27.15 663 HIS D CA 1
ATOM 3831 C C . HIS D 1 122 ? 47.056 32.028 -9.647 1.00 26.34 663 HIS D C 1
ATOM 3832 O O . HIS D 1 122 ? 46.347 32.618 -10.450 1.00 24.44 663 HIS D O 1
ATOM 3839 N N . ARG D 1 123 ? 47.433 30.764 -9.814 1.00 27.45 664 ARG D N 1
ATOM 3840 C CA . ARG D 1 123 ? 47.018 30.007 -10.990 1.00 28.49 664 ARG D CA 1
ATOM 3841 C C . ARG D 1 123 ? 45.502 29.867 -11.073 1.00 28.61 664 ARG D C 1
ATOM 3842 O O . ARG D 1 123 ? 44.910 30.066 -12.136 1.00 24.87 664 ARG D O 1
ATOM 3850 N N . ALA D 1 124 ? 44.879 29.517 -9.949 1.00 28.94 665 ALA D N 1
ATOM 3851 C CA . ALA D 1 124 ? 43.432 29.338 -9.907 1.00 29.84 665 ALA D CA 1
ATOM 3852 C C . ALA D 1 124 ? 42.720 30.637 -10.252 1.00 31.43 665 ALA D C 1
ATOM 3853 O O . ALA D 1 124 ? 41.747 30.640 -10.999 1.00 30.83 665 ALA D O 1
ATOM 3855 N N . ILE D 1 125 ? 43.221 31.741 -9.715 1.00 32.48 666 ILE D N 1
ATOM 3856 C CA . ILE D 1 125 ? 42.620 33.047 -9.946 1.00 34.15 666 ILE D CA 1
ATOM 3857 C C . ILE D 1 125 ? 42.799 33.537 -11.391 1.00 36.01 666 ILE D C 1
ATOM 3858 O O . ILE D 1 125 ? 41.852 34.031 -11.996 1.00 35.77 666 ILE D O 1
ATOM 3863 N N . ASP D 1 126 ? 44.000 33.395 -11.947 1.00 36.75 667 ASP D N 1
ATOM 3864 C CA . ASP D 1 126 ? 44.247 33.832 -13.317 1.00 38.57 667 ASP D CA 1
ATOM 3865 C C . ASP D 1 126 ? 43.415 33.024 -14.325 1.00 38.71 667 ASP D C 1
ATOM 3866 O O . ASP D 1 126 ? 42.933 33.566 -15.323 1.00 37.52 667 ASP D O 1
ATOM 3871 N N . ASN D 1 127 ? 43.257 31.731 -14.053 1.00 40.49 668 ASN D N 1
ATOM 3872 C CA . ASN D 1 127 ? 42.499 30.812 -14.915 1.00 42.58 668 ASN D CA 1
ATOM 3873 C C . ASN D 1 127 ? 40.991 31.097 -14.934 1.00 43.97 668 ASN D C 1
ATOM 3874 O O . ASN D 1 127 ? 40.294 30.738 -15.886 1.00 45.05 668 ASN D O 1
ATOM 3887 N N . ALA D 1 129 ? 39.656 34.422 -14.177 1.00 50.92 670 ALA D N 1
ATOM 3888 C CA . ALA D 1 129 ? 39.452 35.675 -14.931 1.00 54.38 670 ALA D CA 1
ATOM 3889 C C . ALA D 1 129 ? 39.752 35.475 -16.448 1.00 56.59 670 ALA D C 1
ATOM 3890 O O . ALA D 1 129 ? 40.168 34.350 -16.819 1.00 56.77 670 ALA D O 1
#

Solvent-accessible surface area: 24136 Å² total

Nearest PDB structures (foldseek):
  3grc-assembly5_C  TM=1.005E+00  e=5.494E-23  Polaromonas sp. JS666
  1zes-assembly2_B  TM=9.003E-01  e=4.154E-07  Escherichia coli
  2iyn-assembly4_B  TM=8.782E-01  e=2.979E-07  Escherichia coli
  1e6k-assembly1_A  TM=8.531E-01  e=4.439E-07  Escherichia coli
  1hey-assembly1_A  TM=7.503E-01  e=3.261E-06  Escherichia coli

Foldseek 3Di:
DDAEEEDAAQDPVVSVVVCCVVVLVYHYDYHALVCCVVPPVVDDHLAEAEQDGDPDGRLVSLLVQCVDPVRVLHAYEYEYACQPVVCVPDPDVSSRHQYGHHPVGDVVCVSVSSVVRSVVD/DPAEEEQADADPVVSVVVCVCVVLVYHYDYQALVRSVVVCVVDPHLAEFEQPGDPHGSLVSLVVLCVDPVRVLRAYEYEYACQVVSVVVCPPPVRSYQYGHYPPDPVVVVSVSSVVRSVD/DPAEEEQAAQDPVVSVVVCVCVVLVYHYDYHALVVCVVPPVVDDHLAEAEQDHDVHGRVVSLVVQCVDPVRVLHAYEYEYAPQVVVCVPDVVVSSPHQYGHHPVGDVVVVSVSSVVRSVCD/DPAEEEDADQDPVVSVVVCVCVVLVYHYDYQALVCCVVVCVVDPHQAEFEQPGDPDGRLRSLVVQCVDPVNVLRAYEYEYQPQVVVCVVCVVPNVSHQYGHHPPGPVVCVSVSSVVSSVCD

Organism: Polaromonas sp. (strain JS666 / ATCC BAA-500) (NCBI:txid296591)

InterPro domains:
  IPR000014 PAS domain [PS50112] (184-251)
  IPR000014 PAS domain [SM00091] (186-252)
  IPR000014 PAS domain [TIGR00229] (182-305)
  IPR001789 Signal transduction response regulator, receiver domain [PF00072] (44-147)
  IPR001789 Signal transduction response regulator, receiver domain [PF00072] (550-659)
  IPR001789 Signal transduction response regulator, receiver domain [PF00072] (676-758)
  IPR001789 Signal transduction response regulator, receiver domain [PS50110] (8-154)
  IPR001789 Signal transduction response regulator, receiver domain [PS50110] (549-666)
  IPR001789 Signal transduction response regulator, receiver domain [PS50110] (675-784)
  IPR001789 Signal transduction response regulator, receiver domain [SM00448] (35-150)
  IPR001789 Signal transduction response regulator, receiver domain [SM00448] (548-662)
  IPR001789 Signal transduction response regulator, receiver domain [SM00448] (674-781)
  IPR003594 Histidine kinase/HSP90-like ATPase domain [PF02518] (423-533)
  IPR003594 Histidine kinase/HSP90-like ATPase domain [SM00387] (422-534)
  IPR003661 Signal transduction histidine kinase, dimerisation/phosphoacceptor domain [PF00512] (308-376)
  IPR003661 Signal transduction histidine kinase, dimerisation/phosphoacceptor domain [SM00388] (308-376)
  IPR003661 Signal transduction histidine kinase, dimerisation/phosphoacceptor domain [cd00082] (306-369)
  IPR004358 Signal transduction histidine kinase-related protein, C-terminal [PR00344] (459-473)
  IPR004358 Signal transduction histidine kinase-related protein, C-terminal [PR00344] (477-487)
  IPR004358 Signal transduction histidine kinase-related protein, C-terminal [PR00344] (494-512)

B-factor: mean 35.14, std 14.03, range [9.46, 82.9]

Secondary structure (DSSP, 8-state):
--SEE--B-S-HHHHHHHH--TTTT-EE---SHHHHHHHHHHS-----B-S--SSS-HHHHHHHHHTSGGGTT---EEE-TTHHHHHHHH--TTT---EEE-SS--HHHHHHHHHHHHH--/---EE--B-SSHHHHHHHH--TTTT-EE---SHHHHHHHHTTS-----B-S--SSS-HHHHHHHHHHSTTTTTS--EEE-TTHHHHHHTTTT-TTS-SEEE-SS--HHHHHHHHHHTT--/--SEE--B-SSHHHHHHHH--TTTT-EE---SHHHHHHHHHHS-----B-S--SSS-HHHHHHHHHHSTTTTT---EEE-TTHHHHHTTS--GGG--SEEE-SS--HHHHHHHHHHHHHH-/--SEE--B-SSHHHHHHHH--TTTT-EE---SHHHHHHHHTTS-----B-SS-SSS-HHHHHHHHHHSTTSTT---EEE-TTHHHHHHHTTT-TTSSSEEE-SS--HHHHHHHHHHHHH--

Radius of gyration: 25.96 Å; Cα contacts (8 Å, |Δi|>4): 882; chains: 4; bounding box: 59×46×83 Å